Protein 5HTF (pdb70)

Radius of gyration: 28.89 Å; Cα contacts (8 Å, |Δi|>4): 701; chains: 2; bounding box: 53×82×77 Å

Sequence (522 aa):
ACGSSAVIKTDAGSVTQDELYEAMKTTYGNEVVQQLTFKKILEDKYTVTEKEVNAEYKKYEEQYGDSFESTLSSNNLTKTSFKENLEYNLLVQKATEANMDVSESKLKAYYKTWEPDITVRHILVDDEATAKEIQTKLKNGEKFTDLAKEYSTDTATSTNGGLLDPFGPGEMDETFEKAAYALENKDDVSGIVKSTYGYHLIQLVKKTEKGTYAKEKANVKAAYIKSQLTSENMTAALKKELKAANIDIKDSDLKDAFADYTGSSAVIKTDAGSVTQDELYEAMKTTYGNEVVQQLTFKKILEDKYTVTEKEVNAEYKKYEEQYGDSFESTLSSNNLTKTSFKENLEYNLLVQKATEANMDVSESKLKAYYKTWEPDITVRHILVDDEATAKEIQTKLKEKFTDLAKEYSTDTATSTNGGLLDPFGPGEMDETFEKAAYALENKDDVSGIVKSTYGYHLIQLVKKTAKEKANVKAAYIKSQLTSENMTAALKKELKAANIDIKDSDLKDAFADYTSTSSTSS

Secondary structure (DSSP, 8-state):
-TT-SEEEEETTEEEEHHHHHHHHIIIIIHHHHHHHHHHHHHHHH----HHHHHHHHHHHHHHHGGGHHHHHHHTT--HHHHHHHHHHHHHHHHHHHTT----HHHHHHHHHH----BEEEEEEESSHHHHHHHHHHHHHT--HHHHHHHH---TTTGGGTTBPPPB-TTSS-HHHHHHHHT--STT-B---EE-SS-EEEEEEEE------HHHHHHHHHHHHHHHT--HHHHHHHHHHHHHHHT-EE--GGGTTTTGGG-/--SEEEEETTEEEEHHHHHHHHHHHHHHHHHHHHHHHHHHHHHS---HHHHHHHHHHHHHHHGGGHHHHHHHTT--HHHHHHHHHHHHHHHHHHHTT----HHHHHHHHHH----BEEEEEEESSHHHHHHHHHTT---HHHHHHHH---TTTGGGTTB---B-TTTS-HHHHHHHHT--STT-B---EE-SS-EEEEEEEE-----THHHHHHHHHHT--HHHHHHHHHHHHHHTT-EE--GGGTTTTGGGSSSSSS--

InterPro domains:
  IPR000297 Peptidyl-prolyl cis-trans isomerase, PpiC-type [PF00639] (148-224)
  IPR000297 Peptidyl-prolyl cis-trans isomerase, PpiC-type [PS50198] (135-226)
  IPR023059 Foldase protein PrsA [MF_01145] (4-282)
  IPR027304 Trigger factor/SurA domain superfamily [SSF109998] (25-164)
  IPR046357 Peptidyl-prolyl cis-trans isomerase domain superfamily [G3DSA:3.10.50.40] (129-266)
  IPR050245 Bacterial extracellular foldase PrsA [PTHR47245] (1-285)

Foldseek 3Di:
DPQQDFPDQDPVGGQTRVNVVVVCCLPPVLQVVLLVVLCVLLVVPDDDDPVNLVVVLVVQCVVCPPCNVVVQVVVVHDSVRVSVVSSSVVSLLRLLLVVDDLDPVLLVVLLVVWFPWFKKFKAFAAADVVVVVVVVVVVVPDDQLVVLLVGHPPPVQSPVSRTDDTDIPPPDFNQVRVQRVPDDDAQDKGDWTQGPRHIMIMGTHDGDGDDDCVVCRVVSSVVSSVNSPDPVSSLVSSLVSVVVVPDDDDDVSNVCSCVSND/DQPFPDQDPVGGCGPVNVVVVCCLPCVLVVVLLVVLLVLLVVPDPDDLVNLVVVLVVQCVVCPVCSQVVQVVVVHDSVNVSVVSSSVVSLLVLLLVPDDLDPVVLVVLLVVWFFWFWKFKAFAAADVVVVCVVCVPCDDQLVCLLVHHPPPVCSPVSRTDDTDTPPGDFDQVVVQRVVDDDAFDKGDWTQGPRHIMIMTGHDGDVSPRVVSSVVVSVVSPDLQSSLVSSLVSVVVVPDDDPDPSNVCSCQCNPDPGNGHD

B-factor: mean 77.36, std 38.96, range [25.14, 239.55]

Organism: Listeria monocytogenes serovar 1/2a (strain ATCC BAA-679 / EGD-e) (NCBI:txid169963)

Structure (mmCIF, N/CA/C/O backbone):
data_5HTF
#
_entry.id   5HTF
#
_cell.length_a   65.310
_cell.length_b   84.030
_cell.length_c   114.770
_cell.angle_alpha   90.00
_cell.angle_beta   90.00
_cell.angle_gamma   90.00
#
_symmetry.space_group_name_H-M   'P 21 21 21'
#
loop_
_entity.id
_entity.type
_entity.pdbx_description
1 polymer 'Foldase protein PrsA 1'
2 non-polymer (4S)-2-METHYL-2,4-PENTANEDIOL
3 water water
#
loop_
_atom_site.group_PDB
_atom_site.id
_atom_site.type_symbol
_atom_site.label_atom_id
_atom_site.label_alt_id
_atom_site.label_comp_id
_atom_site.label_asym_id
_atom_site.label_entity_id
_atom_site.label_seq_id
_atom_site.pdbx_PDB_ins_code
_atom_site.Cartn_x
_atom_site.Cartn_y
_atom_site.Cartn_z
_atom_site.occupancy
_atom_site.B_iso_or_equiv
_atom_site.auth_seq_id
_atom_site.auth_comp_id
_atom_site.auth_asym_id
_atom_site.auth_atom_id
_atom_site.pdbx_PDB_model_num
ATOM 1 N N . ALA A 1 2 ? 26.959 -29.742 18.815 1.00 124.47 21 ALA A N 1
ATOM 2 C CA . ALA A 1 2 ? 25.616 -29.915 19.357 1.00 124.59 21 ALA A CA 1
ATOM 3 C C . ALA A 1 2 ? 24.602 -29.068 18.596 1.00 124.53 21 ALA A C 1
ATOM 4 O O . ALA A 1 2 ? 23.418 -29.402 18.542 1.00 121.53 21 ALA A O 1
ATOM 10 N N . CYS A 1 3 ? 25.070 -27.972 18.006 1.00 125.63 22 CYS A N 1
ATOM 11 C CA . CYS A 1 3 ? 24.183 -27.031 17.332 1.00 121.03 22 CYS A CA 1
ATOM 12 C C . CYS A 1 3 ? 23.736 -27.562 15.974 1.00 115.59 22 CYS A C 1
ATOM 13 O O . CYS A 1 3 ? 24.557 -27.831 15.096 1.00 117.09 22 CYS A O 1
ATOM 21 N N . GLY A 1 4 ? 22.426 -27.711 15.813 1.00 90.04 23 GLY A N 1
ATOM 22 C CA . GLY A 1 4 ? 21.852 -28.192 14.569 1.00 94.39 23 GLY A CA 1
ATOM 23 C C . GLY A 1 4 ? 22.164 -29.652 14.310 1.00 84.53 23 GLY A C 1
ATOM 24 O O . GLY A 1 4 ? 22.239 -30.086 13.161 1.00 71.36 23 GLY A O 1
ATOM 28 N N . SER A 1 5 ? 22.341 -30.414 15.385 1.00 71.37 24 SER A N 1
ATOM 29 C CA . SER A 1 5 ? 22.611 -31.844 15.277 1.00 69.12 24 SER A CA 1
ATOM 30 C C . SER A 1 5 ? 21.346 -32.644 14.964 1.00 65.36 24 SER A C 1
ATOM 31 O O . SER A 1 5 ? 21.424 -33.804 14.557 1.00 69.46 24 SER A O 1
ATOM 39 N N . SER A 1 6 ? 20.187 -32.024 15.165 1.00 66.33 25 SER A N 1
ATOM 40 C CA . SER A 1 6 ? 18.907 -32.660 14.869 1.00 64.55 25 SER A CA 1
ATOM 41 C C . SER A 1 6 ? 18.821 -33.129 13.422 1.00 60.73 25 SER A C 1
ATOM 42 O O . SER A 1 6 ? 19.317 -32.462 12.517 1.00 57.13 25 SER A O 1
ATOM 50 N N . ALA A 1 7 ? 18.176 -34.273 13.210 1.00 59.59 26 ALA A N 1
ATOM 51 C CA . ALA A 1 7 ? 18.004 -34.822 11.869 1.00 52.71 26 ALA A CA 1
ATOM 52 C C . ALA A 1 7 ? 16.781 -34.196 11.208 1.00 50.85 26 ALA A C 1
ATOM 53 O O . ALA A 1 7 ? 15.699 -34.179 11.793 1.00 52.56 26 ALA A O 1
ATOM 60 N N . VAL A 1 8 ? 16.957 -33.668 9.999 1.00 49.14 27 VAL A N 1
ATOM 61 C CA . VAL A 1 8 ? 15.822 -33.236 9.189 1.00 45.19 27 VAL A CA 1
ATOM 62 C C . VAL A 1 8 ? 15.298 -34.400 8.343 1.00 44.31 27 VAL A C 1
ATOM 63 O O . VAL A 1 8 ? 14.111 -34.450 8.023 1.00 45.08 27 VAL A O 1
ATOM 76 N N . ILE A 1 9 ? 16.187 -35.327 7.988 1.00 48.09 28 ILE A N 1
ATOM 77 C CA . ILE A 1 9 ? 15.793 -36.559 7.303 1.00 46.68 28 ILE A CA 1
ATOM 78 C C . ILE A 1 9 ? 16.546 -37.765 7.865 1.00 42.05 28 ILE A C 1
ATOM 79 O O . ILE A 1 9 ? 17.757 -37.702 8.080 1.00 60.05 28 ILE A O 1
ATOM 95 N N . LYS A 1 10 ? 15.816 -38.855 8.096 1.00 43.12 29 LYS A N 1
ATOM 96 C CA . LYS A 1 10 ? 16.399 -40.124 8.533 1.00 51.09 29 LYS A CA 1
ATOM 97 C C . LYS A 1 10 ? 16.345 -41.164 7.416 1.00 55.35 29 LYS A C 1
ATOM 98 O O . LYS A 1 10 ? 15.343 -41.266 6.710 1.00 49.09 29 LYS A O 1
ATOM 117 N N . THR A 1 11 ? 17.421 -41.934 7.265 1.00 62.52 30 THR A N 1
ATOM 118 C CA . THR A 1 11 ? 17.477 -43.016 6.281 1.00 53.11 30 THR A CA 1
ATOM 119 C C . THR A 1 11 ? 18.199 -44.224 6.867 1.00 64.89 30 THR A C 1
ATOM 120 O O . THR A 1 11 ? 18.877 -44.110 7.887 1.00 63.98 30 THR A O 1
ATOM 131 N N . ASP A 1 12 ? 18.059 -45.379 6.223 1.00 62.99 31 ASP A N 1
ATOM 132 C CA . ASP A 1 12 ? 18.813 -46.561 6.629 1.00 60.22 31 ASP A CA 1
ATOM 133 C C . ASP A 1 12 ? 20.315 -46.302 6.519 1.00 57.18 31 ASP A C 1
ATOM 134 O O . ASP A 1 12 ? 21.116 -46.960 7.182 1.00 76.27 31 ASP A O 1
ATOM 143 N N . ALA A 1 13 ? 20.687 -45.327 5.694 1.00 49.55 32 ALA A N 1
ATOM 144 C CA . ALA A 1 13 ? 22.091 -45.002 5.470 1.00 52.90 32 ALA A CA 1
ATOM 145 C C . ALA A 1 13 ? 22.601 -43.894 6.393 1.00 65.78 32 ALA A C 1
ATOM 146 O O . ALA A 1 13 ? 23.745 -43.456 6.262 1.00 62.32 32 ALA A O 1
ATOM 153 N N . GLY A 1 14 ? 21.759 -43.451 7.324 1.00 58.20 33 GLY A N 1
ATOM 154 C CA . GLY A 1 14 ? 22.100 -42.357 8.222 1.00 56.15 33 GLY A CA 1
ATOM 155 C C . GLY A 1 14 ? 21.240 -41.122 8.027 1.00 57.74 33 GLY A C 1
ATOM 156 O O . GLY A 1 14 ? 20.431 -41.056 7.099 1.00 50.00 33 GLY A O 1
ATOM 160 N N . SER A 1 15 ? 21.416 -40.147 8.918 1.00 50.41 34 SER A N 1
ATOM 161 C CA . SER A 1 15 ? 20.586 -38.944 8.944 1.00 63.17 34 SER A CA 1
ATOM 162 C C . SER A 1 15 ? 21.286 -37.754 8.298 1.00 50.37 34 SER A C 1
ATOM 163 O O . SER A 1 15 ? 22.512 -37.650 8.367 1.00 57.09 34 SER A O 1
ATOM 171 N N . VAL A 1 16 ? 20.523 -36.874 7.654 1.00 43.50 35 VAL A N 1
ATOM 172 C CA . VAL A 1 16 ? 21.027 -35.559 7.261 1.00 43.79 35 VAL A CA 1
ATOM 173 C C . VAL A 1 16 ? 20.519 -34.567 8.304 1.00 47.78 35 VAL A C 1
ATOM 174 O O . VAL A 1 16 ? 19.331 -34.549 8.625 1.00 51.65 35 VAL A O 1
ATOM 187 N N . THR A 1 17 ? 21.431 -33.784 8.873 1.00 52.49 36 THR A N 1
ATOM 188 C CA . THR A 1 17 ? 21.090 -32.878 9.968 1.00 54.09 36 THR A CA 1
ATOM 189 C C . THR A 1 17 ? 20.763 -31.467 9.488 1.00 44.04 36 THR A C 1
ATOM 190 O O . THR A 1 17 ? 20.968 -31.133 8.319 1.00 42.05 36 THR A O 1
ATOM 201 N N . GLN A 1 18 ? 20.242 -30.650 10.400 1.00 48.04 37 GLN A N 1
ATOM 202 C CA . GLN A 1 18 ? 19.972 -29.245 10.119 1.00 57.13 37 GLN A CA 1
ATOM 203 C C . GLN A 1 18 ? 21.243 -28.524 9.689 1.00 47.96 37 GLN A C 1
ATOM 204 O O . GLN A 1 18 ? 21.244 -27.770 8.715 1.00 45.64 37 GLN A O 1
ATOM 218 N N . ASP A 1 19 ? 22.318 -28.761 10.432 1.00 45.67 38 ASP A N 1
ATOM 219 C CA . ASP A 1 19 ? 23.616 -28.160 10.147 1.00 60.18 38 ASP A CA 1
ATOM 220 C C . ASP A 1 19 ? 24.084 -28.489 8.733 1.00 46.10 38 ASP A C 1
ATOM 221 O O . ASP A 1 19 ? 24.506 -27.605 7.990 1.00 53.58 38 ASP A O 1
ATOM 230 N N . GLU A 1 20 ? 24.001 -29.763 8.367 1.00 41.61 39 GLU A N 1
ATOM 231 C CA . GLU A 1 20 ? 24.423 -30.210 7.043 1.00 37.04 39 GLU A CA 1
ATOM 232 C C . GLU A 1 20 ? 23.583 -29.559 5.946 1.00 35.53 39 GLU A C 1
ATOM 233 O O . GLU A 1 20 ? 24.094 -29.239 4.871 1.00 39.69 39 GLU A O 1
ATOM 245 N N . LEU A 1 21 ? 22.299 -29.351 6.217 1.00 43.66 40 LEU A N 1
ATOM 246 C CA . LEU A 1 21 ? 21.433 -28.702 5.243 1.00 37.90 40 LEU A CA 1
ATOM 247 C C . LEU A 1 21 ? 21.791 -27.222 5.159 1.00 37.06 40 LEU A C 1
ATOM 248 O O . LEU A 1 21 ? 21.893 -26.659 4.068 1.00 37.72 40 LEU A O 1
ATOM 264 N N . TYR A 1 22 ? 21.983 -26.600 6.318 1.00 42.69 41 TYR A N 1
ATOM 265 C CA . TYR A 1 22 ? 22.435 -25.212 6.394 1.00 50.22 41 TYR A CA 1
ATOM 266 C C . TYR A 1 22 ? 23.707 -24.982 5.587 1.00 37.26 41 TYR A C 1
ATOM 267 O O . TYR A 1 22 ? 23.769 -24.080 4.751 1.00 38.78 41 TYR A O 1
ATOM 285 N N . GLU A 1 23 ? 24.718 -25.804 5.845 1.00 39.36 42 GLU A N 1
ATOM 286 C CA . GLU A 1 23 ? 26.028 -25.623 5.231 1.00 44.11 42 GLU A CA 1
ATOM 287 C C . GLU A 1 23 ? 25.978 -25.886 3.728 1.00 53.17 42 GLU A C 1
ATOM 288 O O . GLU A 1 23 ? 26.665 -25.223 2.952 1.00 43.77 42 GLU A O 1
ATOM 300 N N . ALA A 1 24 ? 25.174 -26.863 3.322 1.00 42.12 43 ALA A N 1
ATOM 301 C CA . ALA A 1 24 ? 25.027 -27.190 1.909 1.00 36.90 43 ALA A CA 1
ATOM 302 C C . ALA A 1 24 ? 24.328 -26.065 1.145 1.00 41.52 43 ALA A C 1
ATOM 303 O O . ALA A 1 24 ? 24.759 -25.685 0.057 1.00 34.84 43 ALA A O 1
ATOM 310 N N . MET A 1 25 ? 23.251 -25.533 1.719 1.00 40.75 44 MET A N 1
ATOM 311 C CA . MET A 1 25 ? 22.547 -24.404 1.114 1.00 36.93 44 MET A CA 1
ATOM 312 C C . MET A 1 25 ? 23.439 -23.168 1.045 1.00 34.11 44 MET A C 1
ATOM 313 O O . MET A 1 25 ? 23.473 -22.477 0.028 1.00 40.75 44 MET A O 1
ATOM 327 N N . LYS A 1 26 ? 24.153 -22.892 2.130 1.00 35.98 45 LYS A N 1
ATOM 328 C CA . LYS A 1 26 ? 25.014 -21.716 2.212 1.00 46.65 45 LYS A CA 1
ATOM 329 C C . LYS A 1 26 ? 26.088 -21.704 1.124 1.00 34.47 45 LYS A C 1
ATOM 330 O O . LYS A 1 26 ? 26.390 -20.656 0.554 1.00 36.14 45 LYS A O 1
ATOM 349 N N . THR A 1 27 ? 26.665 -22.868 0.846 1.00 36.08 46 THR A N 1
ATOM 350 C CA . THR A 1 27 ? 27.740 -22.979 -0.136 1.00 33.43 46 THR A CA 1
ATOM 351 C C . THR A 1 27 ? 27.293 -22.503 -1.513 1.00 41.09 46 THR A C 1
ATOM 352 O O . THR A 1 27 ? 28.053 -21.851 -2.230 1.00 49.56 46 THR A O 1
ATOM 363 N N . THR A 1 28 ? 26.058 -22.831 -1.873 1.00 40.73 47 THR A N 1
ATOM 364 C CA . THR A 1 28 ? 25.551 -22.544 -3.208 1.00 51.96 47 THR A CA 1
ATOM 365 C C . THR A 1 28 ? 24.739 -21.250 -3.240 1.00 40.09 47 THR A C 1
ATOM 366 O O . THR A 1 28 ? 24.863 -20.459 -4.176 1.00 36.91 47 THR A O 1
ATOM 377 N N . TYR A 1 29 ? 23.914 -21.041 -2.216 1.00 39.33 48 TYR A N 1
ATOM 378 C CA . TYR A 1 29 ? 22.939 -19.949 -2.210 1.00 37.83 48 TYR A CA 1
ATOM 379 C C . TYR A 1 29 ? 23.165 -18.911 -1.110 1.00 39.56 48 TYR A C 1
ATOM 380 O O . TYR A 1 29 ? 22.427 -17.932 -1.021 1.00 40.02 48 TYR A O 1
ATOM 398 N N . GLY A 1 30 ? 24.173 -19.124 -0.271 1.00 36.87 49 GLY A N 1
ATOM 399 C CA . GLY A 1 30 ? 24.382 -18.275 0.888 1.00 42.34 49 GLY A CA 1
ATOM 400 C C . GLY A 1 30 ? 24.684 -16.820 0.565 1.00 37.94 49 GLY A C 1
ATOM 401 O O . GLY A 1 30 ? 24.086 -15.916 1.148 1.00 33.51 49 GLY A O 1
ATOM 405 N N . ASN A 1 31 ? 25.611 -16.589 -0.360 1.00 38.74 50 ASN A N 1
ATOM 406 C CA . ASN A 1 31 ? 25.976 -15.233 -0.764 1.00 41.47 50 ASN A CA 1
ATOM 407 C C . ASN A 1 31 ? 24.812 -14.393 -1.286 1.00 41.86 50 ASN A C 1
ATOM 408 O O . ASN A 1 31 ? 24.626 -13.248 -0.868 1.00 36.07 50 ASN A O 1
ATOM 419 N N . GLU A 1 32 ? 24.028 -14.959 -2.195 1.00 33.55 51 GLU A N 1
ATOM 420 C CA . GLU A 1 32 ? 22.951 -14.204 -2.822 1.00 41.59 51 GLU A CA 1
ATOM 421 C C . GLU A 1 32 ? 21.829 -13.918 -1.825 1.00 37.87 51 GLU A C 1
ATOM 422 O O . GLU A 1 32 ? 21.269 -12.821 -1.809 1.00 35.25 51 GLU A O 1
ATOM 434 N N . VAL A 1 33 ? 21.498 -14.901 -0.993 1.00 31.10 52 VAL A N 1
ATOM 435 C CA . VAL A 1 33 ? 20.409 -14.729 -0.037 1.00 34.52 52 VAL A CA 1
ATOM 436 C C . VAL A 1 33 ? 20.802 -13.749 1.072 1.00 33.26 52 VAL A C 1
ATOM 437 O O . VAL A 1 33 ? 20.013 -12.878 1.440 1.00 34.65 52 VAL A O 1
ATOM 450 N N . VAL A 1 34 ? 22.015 -13.874 1.600 1.00 31.27 53 VAL A N 1
ATOM 451 C CA . VAL A 1 34 ? 22.438 -12.996 2.689 1.00 28.83 53 VAL A CA 1
ATOM 452 C C . VAL A 1 34 ? 22.601 -11.558 2.206 1.00 32.57 53 VAL A C 1
ATOM 453 O O . VAL A 1 34 ? 22.400 -10.617 2.972 1.00 37.38 53 VAL A O 1
ATOM 466 N N . GLN A 1 35 ? 22.968 -11.391 0.938 1.00 33.44 54 GLN A N 1
ATOM 467 C CA . GLN A 1 35 ? 23.082 -10.058 0.357 1.00 31.32 54 GLN A CA 1
ATOM 468 C C . GLN A 1 35 ? 21.730 -9.360 0.405 1.00 33.43 54 GLN A C 1
ATOM 469 O O . GLN A 1 35 ? 21.631 -8.203 0.813 1.00 34.98 54 GLN A O 1
ATOM 483 N N . GLN A 1 36 ? 20.690 -10.066 -0.026 1.00 29.01 55 GLN A N 1
ATOM 484 C CA . GLN A 1 36 ? 19.347 -9.499 -0.051 1.00 26.57 55 GLN A CA 1
ATOM 485 C C . GLN A 1 36 ? 18.815 -9.222 1.353 1.00 28.03 55 GLN A C 1
ATOM 486 O O . GLN A 1 36 ? 18.232 -8.165 1.599 1.00 30.89 55 GLN A O 1
ATOM 500 N N . LEU A 1 37 ? 19.019 -10.163 2.272 1.00 30.98 56 LEU A N 1
ATOM 501 C CA . LEU A 1 37 ? 18.621 -9.964 3.665 1.00 34.82 56 LEU A CA 1
ATOM 502 C C . LEU A 1 37 ? 19.311 -8.741 4.261 1.00 37.07 56 LEU A C 1
ATOM 503 O O . LEU A 1 37 ? 18.712 -7.983 5.022 1.00 31.47 56 LEU A O 1
ATOM 519 N N . THR A 1 38 ? 20.582 -8.563 3.924 1.00 31.92 57 THR A N 1
ATOM 520 C CA . THR A 1 38 ? 21.357 -7.465 4.480 1.00 32.07 57 THR A CA 1
ATOM 521 C C . THR A 1 38 ? 20.881 -6.120 3.935 1.00 26.33 57 THR A C 1
ATOM 522 O O . THR A 1 38 ? 20.619 -5.199 4.705 1.00 30.72 57 THR A O 1
ATOM 533 N N . PHE A 1 39 ? 20.756 -6.012 2.615 1.00 29.61 58 PHE A N 1
ATOM 534 C CA . PHE A 1 39 ? 20.266 -4.780 2.002 1.00 29.37 58 PHE A CA 1
ATOM 535 C C . PHE A 1 39 ? 18.852 -4.442 2.471 1.00 35.82 58 PHE A C 1
ATOM 536 O O . PHE A 1 39 ? 18.536 -3.277 2.723 1.00 30.94 58 PHE A O 1
ATOM 553 N N . LYS A 1 40 ? 18.001 -5.456 2.587 1.00 30.76 59 LYS A N 1
ATOM 554 C CA . LYS A 1 40 ? 16.624 -5.242 3.028 1.00 32.46 59 LYS A CA 1
ATOM 555 C C . LYS A 1 40 ? 16.611 -4.593 4.404 1.00 34.68 59 LYS A C 1
ATOM 556 O O . LYS A 1 40 ? 15.842 -3.670 4.663 1.00 37.51 59 LYS A O 1
ATOM 575 N N . LYS A 1 41 ? 17.466 -5.092 5.288 1.00 31.33 60 LYS A N 1
ATOM 576 C CA . LYS A 1 41 ? 17.544 -4.572 6.645 1.00 45.11 60 LYS A CA 1
ATOM 577 C C . LYS A 1 41 ? 18.085 -3.137 6.655 1.00 50.10 60 LYS A C 1
ATOM 578 O O . LYS A 1 41 ? 17.587 -2.294 7.401 1.00 37.85 60 LYS A O 1
ATOM 597 N N . ILE A 1 42 ? 19.108 -2.861 5.850 1.00 34.74 61 ILE A N 1
ATOM 598 C CA . ILE A 1 42 ? 19.677 -1.513 5.793 1.00 40.85 61 ILE A CA 1
ATOM 599 C C . ILE A 1 42 ? 18.706 -0.511 5.169 1.00 38.13 61 ILE A C 1
ATOM 600 O O . ILE A 1 42 ? 18.577 0.617 5.640 1.00 42.55 61 ILE A O 1
ATOM 616 N N . LEU A 1 43 ? 18.023 -0.932 4.110 1.00 30.69 62 LEU A N 1
ATOM 617 C CA . LEU A 1 43 ? 17.114 -0.055 3.377 1.00 32.78 62 LEU A CA 1
ATOM 618 C C . LEU A 1 43 ? 15.811 0.171 4.140 1.00 40.23 62 LEU A C 1
ATOM 619 O O . LEU A 1 43 ? 15.249 1.265 4.099 1.00 38.10 62 LEU A O 1
ATOM 635 N N . GLU A 1 44 ? 15.329 -0.865 4.822 1.00 41.26 63 GLU A N 1
ATOM 636 C CA . GLU A 1 44 ? 14.102 -0.759 5.608 1.00 48.95 63 GLU A CA 1
ATOM 637 C C . GLU A 1 44 ? 14.226 0.323 6.660 1.00 49.73 63 GLU A C 1
ATOM 638 O O . GLU A 1 44 ? 13.247 0.971 7.027 1.00 42.48 63 GLU A O 1
ATOM 650 N N . ASP A 1 45 ? 15.451 0.506 7.134 1.00 50.72 64 ASP A N 1
ATOM 651 C CA . ASP A 1 45 ? 15.759 1.486 8.160 1.00 57.29 64 ASP A CA 1
ATOM 652 C C . ASP A 1 45 ? 15.615 2.917 7.654 1.00 57.71 64 ASP A C 1
ATOM 653 O O . ASP A 1 45 ? 15.190 3.805 8.390 1.00 57.93 64 ASP A O 1
ATOM 662 N N . LYS A 1 46 ? 15.972 3.124 6.390 1.00 46.20 65 LYS A N 1
ATOM 663 C CA . LYS A 1 46 ? 16.071 4.461 5.820 1.00 42.66 65 LYS A CA 1
ATOM 664 C C . LYS A 1 46 ? 14.894 4.879 4.941 1.00 39.08 65 LYS A C 1
ATOM 665 O O . LYS A 1 46 ? 14.580 6.067 4.851 1.00 43.47 65 LYS A O 1
ATOM 684 N N . TYR A 1 47 ? 14.240 3.910 4.304 1.00 37.93 66 TYR A N 1
ATOM 685 C CA . TYR A 1 47 ? 13.241 4.212 3.280 1.00 33.71 66 TYR A CA 1
ATOM 686 C C . TYR A 1 47 ? 11.898 3.547 3.551 1.00 40.29 66 TYR A C 1
ATOM 687 O O . TYR A 1 47 ? 11.835 2.390 3.964 1.00 54.59 66 TYR A O 1
ATOM 705 N N . THR A 1 48 ? 10.827 4.299 3.311 1.00 44.73 67 THR A N 1
ATOM 706 C CA . THR A 1 48 ? 9.470 3.819 3.539 1.00 59.37 67 THR A CA 1
ATOM 707 C C . THR A 1 48 ? 8.889 3.181 2.283 1.00 42.72 67 THR A C 1
ATOM 708 O O . THR A 1 48 ? 8.906 3.777 1.205 1.00 49.39 67 THR A O 1
ATOM 719 N N . VAL A 1 49 ? 8.397 1.957 2.437 1.00 47.24 68 VAL A N 1
ATOM 720 C CA . VAL A 1 49 ? 7.614 1.280 1.409 1.00 39.37 68 VAL A CA 1
ATOM 721 C C . VAL A 1 49 ? 6.266 0.895 1.999 1.00 41.06 68 VAL A C 1
ATOM 722 O O . VAL A 1 49 ? 6.209 0.260 3.049 1.00 60.85 68 VAL A O 1
ATOM 735 N N . THR A 1 50 ? 5.184 1.286 1.337 1.00 42.58 69 THR A N 1
ATOM 736 C CA . THR A 1 50 ? 3.853 0.961 1.824 1.00 46.62 69 THR A CA 1
ATOM 737 C C . THR A 1 50 ? 3.367 -0.341 1.192 1.00 50.63 69 THR A C 1
ATOM 738 O O . THR A 1 50 ? 3.767 -0.693 0.085 1.00 45.51 69 THR A O 1
ATOM 749 N N . GLU A 1 51 ? 2.509 -1.056 1.908 1.00 50.64 70 GLU A N 1
ATOM 750 C CA . GLU A 1 51 ? 1.867 -2.260 1.385 1.00 47.43 70 GLU A CA 1
ATOM 751 C C . GLU A 1 51 ? 1.028 -1.942 0.158 1.00 49.55 70 GLU A C 1
ATOM 752 O O . GLU A 1 51 ? 0.818 -2.791 -0.709 1.00 42.82 70 GLU A O 1
ATOM 764 N N . LYS A 1 52 ? 0.532 -0.713 0.118 1.00 44.54 71 LYS A N 1
ATOM 765 C CA . LYS A 1 52 ? -0.232 -0.205 -1.009 1.00 48.63 71 LYS A CA 1
ATOM 766 C C . LYS A 1 52 ? 0.623 -0.230 -2.276 1.00 44.53 71 LYS A C 1
ATOM 767 O O . LYS A 1 52 ? 0.160 -0.624 -3.348 1.00 43.89 71 LYS A O 1
ATOM 786 N N . GLU A 1 53 ? 1.874 0.201 -2.142 1.00 44.52 72 GLU A N 1
ATOM 787 C CA . GLU A 1 53 ? 2.825 0.195 -3.251 1.00 54.66 72 GLU A CA 1
ATOM 788 C C . GLU A 1 53 ? 3.145 -1.217 -3.736 1.00 44.57 72 GLU A C 1
ATOM 789 O O . GLU A 1 53 ? 3.184 -1.476 -4.937 1.00 44.21 72 GLU A O 1
ATOM 801 N N . VAL A 1 54 ? 3.367 -2.126 -2.790 1.00 41.70 73 VAL A N 1
ATOM 802 C CA . VAL A 1 54 ? 3.743 -3.497 -3.117 1.00 42.51 73 VAL A CA 1
ATOM 803 C C . VAL A 1 54 ? 2.602 -4.230 -3.813 1.00 43.16 73 VAL A C 1
ATOM 804 O O . VAL A 1 54 ? 2.823 -4.993 -4.755 1.00 42.44 73 VAL A O 1
ATOM 817 N N . ASN A 1 55 ? 1.384 -3.986 -3.347 1.00 43.46 74 ASN A N 1
ATOM 818 C CA . ASN A 1 55 ? 0.204 -4.609 -3.926 1.00 51.74 74 ASN A CA 1
ATOM 819 C C . ASN A 1 55 ? -0.039 -4.104 -5.346 1.00 43.40 74 ASN A C 1
ATOM 820 O O . ASN A 1 55 ? -0.380 -4.882 -6.237 1.00 49.29 74 ASN A O 1
ATOM 831 N N . ALA A 1 56 ? 0.125 -2.799 -5.546 1.00 47.60 75 ALA A N 1
ATOM 832 C CA . ALA A 1 56 ? -0.033 -2.198 -6.867 1.00 54.90 75 ALA A CA 1
ATOM 833 C C . ALA A 1 56 ? 0.981 -2.788 -7.846 1.00 46.63 75 ALA A C 1
ATOM 834 O O . ALA A 1 56 ? 0.654 -3.073 -8.997 1.00 48.91 75 ALA A O 1
ATOM 841 N N . GLU A 1 57 ? 2.208 -2.984 -7.374 1.00 49.19 76 GLU A N 1
ATOM 842 C CA . GLU A 1 57 ? 3.253 -3.598 -8.185 1.00 56.82 76 GLU A CA 1
ATOM 843 C C . GLU A 1 57 ? 2.906 -5.049 -8.503 1.00 46.40 76 GLU A C 1
ATOM 844 O O . GLU A 1 57 ? 3.073 -5.500 -9.633 1.00 47.44 76 GLU A O 1
ATOM 856 N N . TYR A 1 58 ? 2.450 -5.783 -7.494 1.00 48.12 77 TYR A N 1
ATOM 857 C CA . TYR A 1 58 ? 2.066 -7.177 -7.680 1.00 48.81 77 TYR A CA 1
ATOM 858 C C . TYR A 1 58 ? 0.979 -7.310 -8.753 1.00 52.83 77 TYR A C 1
ATOM 859 O O . TYR A 1 58 ? 1.059 -8.181 -9.617 1.00 47.32 77 TYR A O 1
ATOM 877 N N . LYS A 1 59 ? -0.025 -6.436 -8.700 1.00 45.95 78 LYS A N 1
ATOM 878 C CA . LYS A 1 59 ? -1.138 -6.476 -9.651 1.00 60.58 78 LYS A CA 1
ATOM 879 C C . LYS A 1 59 ? -0.666 -6.132 -11.061 1.00 63.69 78 LYS A C 1
ATOM 880 O O . LYS A 1 59 ? -1.078 -6.766 -12.033 1.00 61.74 78 LYS A O 1
ATOM 899 N N . LYS A 1 60 ? 0.169 -5.101 -11.159 1.00 63.13 79 LYS A N 1
ATOM 900 C CA . LYS A 1 60 ? 0.828 -4.732 -12.412 1.00 71.70 79 LYS A CA 1
ATOM 901 C C . LYS A 1 60 ? 1.390 -5.950 -13.147 1.00 72.32 79 LYS A C 1
ATOM 902 O O . LYS A 1 60 ? 0.993 -6.242 -14.275 1.00 77.54 79 LYS A O 1
ATOM 921 N N . TYR A 1 61 ? 2.320 -6.648 -12.503 1.00 62.59 80 TYR A N 1
ATOM 922 C CA . TYR A 1 61 ? 2.935 -7.839 -13.081 1.00 75.03 80 TYR A CA 1
ATOM 923 C C . TYR A 1 61 ? 1.933 -8.955 -13.367 1.00 56.59 80 TYR A C 1
ATOM 924 O O . TYR A 1 61 ? 2.030 -9.634 -14.390 1.00 63.17 80 TYR A O 1
ATOM 942 N N . GLU A 1 62 ? 0.980 -9.150 -12.461 1.00 77.38 81 GLU A N 1
ATOM 943 C CA . GLU A 1 62 ? 0.059 -10.279 -12.556 1.00 81.14 81 GLU A CA 1
ATOM 944 C C . GLU A 1 62 ? -0.825 -10.194 -13.795 1.00 87.77 81 GLU A C 1
ATOM 945 O O . GLU A 1 62 ? -1.053 -11.191 -14.481 1.00 84.44 81 GLU A O 1
ATOM 957 N N . GLU A 1 63 ? -1.310 -8.992 -14.076 1.00 103.00 82 GLU A N 1
ATOM 958 C CA . GLU A 1 63 ? -2.135 -8.734 -15.249 1.00 109.46 82 GLU A CA 1
ATOM 959 C C . GLU A 1 63 ? -1.253 -8.764 -16.494 1.00 104.57 82 GLU A C 1
ATOM 960 O O . GLU A 1 63 ? -1.600 -9.373 -17.506 1.00 107.54 82 GLU A O 1
ATOM 972 N N . GLN A 1 64 ? -0.117 -8.078 -16.397 1.00 80.54 83 GLN A N 1
ATOM 973 C CA . GLN A 1 64 ? 0.875 -7.999 -17.468 1.00 85.61 83 GLN A CA 1
ATOM 974 C C . GLN A 1 64 ? 1.219 -9.366 -18.058 1.00 92.10 83 GLN A C 1
ATOM 975 O O . GLN A 1 64 ? 1.188 -9.547 -19.276 1.00 93.95 83 GLN A O 1
ATOM 989 N N . TYR A 1 65 ? 1.551 -10.321 -17.197 1.00 76.27 84 TYR A N 1
ATOM 990 C CA . TYR A 1 65 ? 1.883 -11.671 -17.644 1.00 79.89 84 TYR A CA 1
ATOM 991 C C . TYR A 1 65 ? 0.615 -12.455 -17.959 1.00 79.11 84 TYR A C 1
ATOM 992 O O . TYR A 1 65 ? 0.644 -13.420 -18.723 1.00 81.00 84 TYR A O 1
ATOM 1010 N N . GLY A 1 66 ? -0.494 -12.025 -17.366 1.00 92.58 85 GLY A N 1
ATOM 1011 C CA . GLY A 1 66 ? -1.784 -12.664 -17.556 1.00 97.08 85 GLY A CA 1
ATOM 1012 C C . GLY A 1 66 ? -1.766 -14.162 -17.307 1.00 93.51 85 GLY A C 1
ATOM 1013 O O . GLY A 1 66 ? -1.418 -14.613 -16.216 1.00 83.33 85 GLY A O 1
ATOM 1017 N N . ASP A 1 67 ? -2.161 -14.931 -18.315 1.00 89.38 86 ASP A N 1
ATOM 1018 C CA . ASP A 1 67 ? -2.247 -16.383 -18.192 1.00 87.26 86 ASP A CA 1
ATOM 1019 C C . ASP A 1 67 ? -0.900 -17.040 -17.889 1.00 87.24 86 ASP A C 1
ATOM 1020 O O . ASP A 1 67 ? -0.846 -18.072 -17.222 1.00 91.77 86 ASP A O 1
ATOM 1029 N N . SER A 1 68 ? 0.183 -16.443 -18.376 1.00 81.50 87 SER A N 1
ATOM 1030 C CA . SER A 1 68 ? 1.513 -17.037 -18.244 1.00 80.58 87 SER A CA 1
ATOM 1031 C C . SER A 1 68 ? 2.184 -16.711 -16.907 1.00 81.59 87 SER A C 1
ATOM 1032 O O . SER A 1 68 ? 3.330 -17.099 -16.676 1.00 76.17 87 SER A O 1
ATOM 1040 N N . PHE A 1 69 ? 1.473 -15.993 -16.041 1.00 75.65 88 PHE A N 1
ATOM 1041 C CA . PHE A 1 69 ? 2.011 -15.550 -14.753 1.00 72.61 88 PHE A CA 1
ATOM 1042 C C . PHE A 1 69 ? 2.622 -16.693 -13.935 1.00 71.89 88 PHE A C 1
ATOM 1043 O O . PHE A 1 69 ? 3.831 -16.731 -13.708 1.00 69.52 88 PHE A O 1
ATOM 1060 N N . GLU A 1 70 ? 1.767 -17.608 -13.491 1.00 75.26 89 GLU A N 1
ATOM 1061 C CA . GLU A 1 70 ? 2.170 -18.769 -12.697 1.00 86.20 89 GLU A CA 1
ATOM 1062 C C . GLU A 1 70 ? 3.287 -19.601 -13.326 1.00 86.54 89 GLU A C 1
ATOM 1063 O O . GLU A 1 70 ? 4.156 -20.116 -12.620 1.00 75.58 89 GLU A O 1
ATOM 1075 N N . SER A 1 71 ? 3.265 -19.727 -14.648 1.00 72.81 90 SER A N 1
ATOM 1076 C CA . SER A 1 71 ? 4.258 -20.533 -15.346 1.00 76.86 90 SER A CA 1
ATOM 1077 C C . SER A 1 71 ? 5.644 -19.905 -15.242 1.00 82.15 90 SER A C 1
ATOM 1078 O O . SER A 1 71 ? 6.643 -20.608 -15.098 1.00 81.80 90 SER A O 1
ATOM 1086 N N . THR A 1 72 ? 5.698 -18.580 -15.323 1.00 76.89 91 THR A N 1
ATOM 1087 C CA . THR A 1 72 ? 6.968 -17.867 -15.279 1.00 85.74 91 THR A CA 1
ATOM 1088 C C . THR A 1 72 ? 7.524 -17.797 -13.857 1.00 80.18 91 THR A C 1
ATOM 1089 O O . THR A 1 72 ? 8.740 -17.744 -13.667 1.00 80.49 91 THR A O 1
ATOM 1100 N N . LEU A 1 73 ? 6.643 -17.807 -12.860 1.00 65.90 92 LEU A N 1
ATOM 1101 C CA . LEU A 1 73 ? 7.088 -17.836 -11.469 1.00 73.23 92 LEU A CA 1
ATOM 1102 C C . LEU A 1 73 ? 7.818 -19.142 -11.179 1.00 69.05 92 LEU A C 1
ATOM 1103 O O . LEU A 1 73 ? 8.918 -19.145 -10.625 1.00 52.49 92 LEU A O 1
ATOM 1119 N N . SER A 1 74 ? 7.190 -20.251 -11.556 1.00 74.46 93 SER A N 1
ATOM 1120 C CA . SER A 1 74 ? 7.754 -21.576 -11.327 1.00 72.74 93 SER A CA 1
ATOM 1121 C C . SER A 1 74 ? 9.086 -21.747 -12.048 1.00 71.17 93 SER A C 1
ATOM 1122 O O . SER A 1 74 ? 10.004 -22.382 -11.530 1.00 71.45 93 SER A O 1
ATOM 1130 N N . SER A 1 75 ? 9.181 -21.180 -13.247 1.00 95.22 94 SER A N 1
ATOM 1131 C CA . SER A 1 75 ? 10.394 -21.282 -14.050 1.00 104.36 94 SER A CA 1
ATOM 1132 C C . SER A 1 75 ? 11.545 -20.488 -13.437 1.00 98.01 94 SER A C 1
ATOM 1133 O O . SER A 1 75 ? 12.713 -20.774 -13.699 1.00 101.63 94 SER A O 1
ATOM 1141 N N . ASN A 1 76 ? 11.206 -19.499 -12.613 1.00 75.75 95 ASN A N 1
ATOM 1142 C CA . ASN A 1 76 ? 12.205 -18.701 -11.909 1.00 70.91 95 ASN A CA 1
ATOM 1143 C C . ASN A 1 76 ? 12.316 -19.118 -10.446 1.00 70.71 95 ASN A C 1
ATOM 1144 O O . ASN A 1 76 ? 12.891 -18.401 -9.626 1.00 62.40 95 ASN A O 1
ATOM 1155 N N . ASN A 1 77 ? 11.773 -20.293 -10.135 1.00 69.50 96 ASN A N 1
ATOM 1156 C CA . ASN A 1 77 ? 11.797 -20.834 -8.780 1.00 72.30 96 ASN A CA 1
ATOM 1157 C C . ASN A 1 77 ? 11.184 -19.857 -7.776 1.00 66.72 96 ASN A C 1
ATOM 1158 O O . ASN A 1 77 ? 11.797 -19.525 -6.760 1.00 55.17 96 ASN A O 1
ATOM 1169 N N . LEU A 1 78 ? 9.963 -19.413 -8.072 1.00 56.67 97 LEU A N 1
ATOM 1170 C CA . LEU A 1 78 ? 9.231 -18.485 -7.213 1.00 63.16 97 LEU A CA 1
ATOM 1171 C C . LEU A 1 78 ? 7.817 -18.965 -6.920 1.00 55.21 97 LEU A C 1
ATOM 1172 O O . LEU A 1 78 ? 7.173 -19.587 -7.765 1.00 48.76 97 LEU A O 1
ATOM 1188 N N . THR A 1 79 ? 7.343 -18.651 -5.719 1.00 51.41 98 THR A N 1
ATOM 1189 C CA . THR A 1 79 ? 5.921 -18.695 -5.412 1.00 47.08 98 THR A CA 1
ATOM 1190 C C . THR A 1 79 ? 5.374 -17.276 -5.465 1.00 63.97 98 THR A C 1
ATOM 1191 O O . THR A 1 79 ? 6.132 -16.312 -5.597 1.00 46.46 98 THR A O 1
ATOM 1202 N N . LYS A 1 80 ? 4.057 -17.153 -5.366 1.00 47.26 99 LYS A N 1
ATOM 1203 C CA . LYS A 1 80 ? 3.411 -15.850 -5.332 1.00 53.63 99 LYS A CA 1
ATOM 1204 C C . LYS A 1 80 ? 3.916 -15.082 -4.122 1.00 53.33 99 LYS A C 1
ATOM 1205 O O . LYS A 1 80 ? 4.152 -13.874 -4.182 1.00 43.26 99 LYS A O 1
ATOM 1224 N N . THR A 1 81 ? 4.069 -15.807 -3.020 1.00 44.72 100 THR A N 1
ATOM 1225 C CA . THR A 1 81 ? 4.505 -15.226 -1.762 1.00 58.07 100 THR A CA 1
ATOM 1226 C C . THR A 1 81 ? 5.941 -14.719 -1.832 1.00 41.29 100 THR A C 1
ATOM 1227 O O . THR A 1 81 ? 6.213 -13.576 -1.479 1.00 46.91 100 THR A O 1
ATOM 1238 N N . SER A 1 82 ? 6.848 -15.561 -2.317 1.00 44.91 101 SER A N 1
ATOM 1239 C CA . SER A 1 82 ? 8.256 -15.189 -2.434 1.00 44.63 101 SER A CA 1
ATOM 1240 C C . SER A 1 82 ? 8.455 -14.070 -3.449 1.00 48.79 101 SER A C 1
ATOM 1241 O O . SER A 1 82 ? 9.335 -13.224 -3.295 1.00 44.89 101 SER A O 1
ATOM 1249 N N . PHE A 1 83 ? 7.626 -14.073 -4.486 1.00 44.53 102 PHE A N 1
ATOM 1250 C CA . PHE A 1 83 ? 7.676 -13.039 -5.508 1.00 47.99 102 PHE A CA 1
ATOM 1251 C C . PHE A 1 83 ? 7.276 -11.680 -4.949 1.00 44.36 102 PHE A C 1
ATOM 1252 O O . PHE A 1 83 ? 7.925 -10.669 -5.218 1.00 38.19 102 PHE A O 1
ATOM 1269 N N . LYS A 1 84 ? 6.196 -11.664 -4.177 1.00 39.74 103 LYS A N 1
ATOM 1270 C CA . LYS A 1 84 ? 5.719 -10.446 -3.533 1.00 38.74 103 LYS A CA 1
ATOM 1271 C C . LYS A 1 84 ? 6.810 -9.870 -2.614 1.00 43.05 103 LYS A C 1
ATOM 1272 O O . LYS A 1 84 ? 6.956 -8.653 -2.508 1.00 36.64 103 LYS A O 1
ATOM 1291 N N . GLU A 1 85 ? 7.578 -10.743 -1.962 1.00 36.25 104 GLU A N 1
ATOM 1292 C CA . GLU A 1 85 ? 8.657 -10.297 -1.078 1.00 48.82 104 GLU A CA 1
ATOM 1293 C C . GLU A 1 85 ? 9.765 -9.632 -1.884 1.00 43.64 104 GLU A C 1
ATOM 1294 O O . GLU A 1 85 ? 10.321 -8.614 -1.471 1.00 45.05 104 GLU A O 1
ATOM 1306 N N . ASN A 1 86 ? 10.084 -10.218 -3.035 1.00 37.22 105 ASN A N 1
ATOM 1307 C CA . ASN A 1 86 ? 11.079 -9.645 -3.934 1.00 38.66 105 ASN A CA 1
ATOM 1308 C C . ASN A 1 86 ? 10.637 -8.291 -4.483 1.00 38.73 105 ASN A C 1
ATOM 1309 O O . ASN A 1 86 ? 11.467 -7.409 -4.703 1.00 37.42 105 ASN A O 1
ATOM 1320 N N . LEU A 1 87 ? 9.334 -8.125 -4.703 1.00 35.15 106 LEU A N 1
ATOM 1321 C CA . LEU A 1 87 ? 8.810 -6.845 -5.167 1.00 35.39 106 LEU A CA 1
ATOM 1322 C C . LEU A 1 87 ? 8.996 -5.786 -4.089 1.00 38.56 106 LEU A C 1
ATOM 1323 O O . LEU A 1 87 ? 9.330 -4.641 -4.385 1.00 33.39 106 LEU A O 1
ATOM 1339 N N . GLU A 1 88 ? 8.791 -6.177 -2.835 1.00 33.33 107 GLU A N 1
ATOM 1340 C CA . GLU A 1 88 ? 8.986 -5.262 -1.716 1.00 33.08 107 GLU A CA 1
ATOM 1341 C C . GLU A 1 88 ? 10.452 -4.864 -1.643 1.00 37.50 107 GLU A C 1
ATOM 1342 O O . GLU A 1 88 ? 10.781 -3.706 -1.390 1.00 38.76 107 GLU A O 1
ATOM 1354 N N . TYR A 1 89 ? 11.328 -5.837 -1.863 1.00 33.34 108 TYR A N 1
ATOM 1355 C CA . TYR A 1 89 ? 12.763 -5.591 -1.827 1.00 29.50 108 TYR A CA 1
ATOM 1356 C C . TYR A 1 89 ? 13.173 -4.684 -2.976 1.00 29.67 108 TYR A C 1
ATOM 1357 O O . TYR A 1 89 ? 13.948 -3.748 -2.791 1.00 28.76 108 TYR A O 1
ATOM 1375 N N . ASN A 1 90 ? 12.642 -4.958 -4.162 1.00 31.96 109 ASN A N 1
ATOM 1376 C CA . ASN A 1 90 ? 12.949 -4.151 -5.335 1.00 31.35 109 ASN A CA 1
ATOM 1377 C C . ASN A 1 90 ? 12.486 -2.707 -5.158 1.00 47.61 109 ASN A C 1
ATOM 1378 O O . ASN A 1 90 ? 13.161 -1.774 -5.586 1.00 37.02 109 ASN A O 1
ATOM 1389 N N . LEU A 1 91 ? 11.339 -2.524 -4.514 1.00 38.21 110 LEU A N 1
ATOM 1390 C CA . LEU A 1 91 ? 10.834 -1.183 -4.252 1.00 40.79 110 LEU A CA 1
ATOM 1391 C C . LEU A 1 91 ? 11.763 -0.422 -3.313 1.00 29.88 110 LEU A C 1
ATOM 1392 O O . LEU A 1 91 ? 11.993 0.770 -3.507 1.00 33.25 110 LEU A O 1
ATOM 1408 N N . LEU A 1 92 ? 12.301 -1.100 -2.302 1.00 29.24 111 LEU A N 1
ATOM 1409 C CA . LEU A 1 92 ? 13.278 -0.467 -1.415 1.00 32.32 111 LEU A CA 1
ATOM 1410 C C . LEU A 1 92 ? 14.475 0.019 -2.215 1.00 45.24 111 LEU A C 1
ATOM 1411 O O . LEU A 1 92 ? 14.974 1.124 -2.001 1.00 29.33 111 LEU A O 1
ATOM 1427 N N . VAL A 1 93 ? 14.929 -0.814 -3.144 1.00 32.64 112 VAL A N 1
ATOM 1428 C CA . VAL A 1 93 ? 16.065 -0.468 -3.981 1.00 30.69 112 VAL A CA 1
ATOM 1429 C C . VAL A 1 93 ? 15.699 0.742 -4.834 1.00 31.11 112 VAL A C 1
ATOM 1430 O O . VAL A 1 93 ? 16.528 1.623 -5.059 1.00 34.67 112 VAL A O 1
ATOM 1443 N N . GLN A 1 94 ? 14.457 0.775 -5.310 1.00 32.88 113 GLN A N 1
ATOM 1444 C CA . GLN A 1 94 ? 13.969 1.902 -6.100 1.00 40.97 113 GLN A CA 1
ATOM 1445 C C . GLN A 1 94 ? 13.987 3.201 -5.288 1.00 37.75 113 GLN A C 1
ATOM 1446 O O . GLN A 1 94 ? 14.374 4.246 -5.803 1.00 37.51 113 GLN A O 1
ATOM 1460 N N . LYS A 1 95 ? 13.587 3.131 -4.019 1.00 34.30 114 LYS A N 1
ATOM 1461 C CA . LYS A 1 95 ? 13.571 4.315 -3.161 1.00 37.26 114 LYS A CA 1
ATOM 1462 C C . LYS A 1 95 ? 14.980 4.872 -2.991 1.00 38.25 114 LYS A C 1
ATOM 1463 O O . LYS A 1 95 ? 15.188 6.084 -3.036 1.00 36.50 114 LYS A O 1
ATOM 1482 N N . ALA A 1 96 ? 15.946 3.981 -2.798 1.00 33.57 115 ALA A N 1
ATOM 1483 C CA . ALA A 1 96 ? 17.329 4.397 -2.593 1.00 36.48 115 ALA A CA 1
ATOM 1484 C C . ALA A 1 96 ? 17.880 5.031 -3.864 1.00 38.48 115 ALA A C 1
ATOM 1485 O O . ALA A 1 96 ? 18.708 5.941 -3.814 1.00 38.08 115 ALA A O 1
ATOM 1492 N N . THR A 1 97 ? 17.392 4.557 -5.004 1.00 30.26 116 THR A N 1
ATOM 1493 C CA . THR A 1 97 ? 17.830 5.058 -6.299 1.00 30.70 116 THR A CA 1
ATOM 1494 C C . THR A 1 97 ? 17.240 6.442 -6.560 1.00 38.64 116 THR A C 1
ATOM 1495 O O . THR A 1 97 ? 17.908 7.319 -7.106 1.00 37.28 116 THR A O 1
ATOM 1506 N N . GLU A 1 98 ? 15.983 6.629 -6.171 1.00 33.57 117 GLU A N 1
ATOM 1507 C CA . GLU A 1 98 ? 15.310 7.918 -6.320 1.00 36.83 117 GLU A CA 1
ATOM 1508 C C . GLU A 1 98 ? 15.971 8.989 -5.455 1.00 34.76 117 GLU A C 1
ATOM 1509 O O . GLU A 1 98 ? 16.057 10.148 -5.848 1.00 36.66 117 GLU A O 1
ATOM 1521 N N . ALA A 1 99 ? 16.419 8.592 -4.269 1.00 41.21 118 ALA A N 1
ATOM 1522 C CA . ALA A 1 99 ? 17.112 9.499 -3.361 1.00 42.40 118 ALA A CA 1
ATOM 1523 C C . ALA A 1 99 ? 18.399 10.021 -3.998 1.00 53.05 118 ALA A C 1
ATOM 1524 O O . ALA A 1 99 ? 18.934 11.052 -3.591 1.00 45.21 118 ALA A O 1
ATOM 1531 N N . ASN A 1 100 ? 18.884 9.293 -5.000 1.00 57.73 119 ASN A N 1
ATOM 1532 C CA . ASN A 1 100 ? 20.107 9.645 -5.709 1.00 48.76 119 ASN A CA 1
ATOM 1533 C C . ASN A 1 100 ? 19.832 10.348 -7.036 1.00 66.28 119 ASN A C 1
ATOM 1534 O O . ASN A 1 100 ? 20.751 10.582 -7.822 1.00 72.69 119 ASN A O 1
ATOM 1545 N N . MET A 1 101 ? 18.568 10.690 -7.278 1.00 49.86 120 MET A N 1
ATOM 1546 C CA . MET A 1 101 ? 18.163 11.330 -8.529 1.00 62.40 120 MET A CA 1
ATOM 1547 C C . MET A 1 101 ? 18.126 12.852 -8.443 1.00 43.60 120 MET A C 1
ATOM 1548 O O . MET A 1 101 ? 17.756 13.422 -7.415 1.00 55.12 120 MET A O 1
ATOM 1562 N N . ASP A 1 102 ? 18.522 13.499 -9.535 1.00 46.56 121 ASP A N 1
ATOM 1563 C CA . ASP A 1 102 ? 18.311 14.930 -9.701 1.00 52.35 121 ASP A CA 1
ATOM 1564 C C . ASP A 1 102 ? 16.947 15.115 -10.356 1.00 47.80 121 ASP A C 1
ATOM 1565 O O . ASP A 1 102 ? 16.788 14.871 -11.554 1.00 47.59 121 ASP A O 1
ATOM 1574 N N . VAL A 1 103 ? 15.962 15.529 -9.559 1.00 47.72 122 VAL A N 1
ATOM 1575 C CA . VAL A 1 103 ? 14.636 15.844 -10.079 1.00 57.49 122 VAL A CA 1
ATOM 1576 C C . VAL A 1 103 ? 14.392 17.348 -9.996 1.00 61.01 122 VAL A C 1
ATOM 1577 O O . VAL A 1 103 ? 13.359 17.801 -9.502 1.00 60.76 122 VAL A O 1
ATOM 1590 N N . SER A 1 104 ? 15.313 18.114 -10.572 1.00 53.53 123 SER A N 1
ATOM 1591 C CA . SER A 1 104 ? 15.196 19.564 -10.597 1.00 63.91 123 SER A CA 1
ATOM 1592 C C . SER A 1 104 ? 14.337 19.954 -11.792 1.00 69.97 123 SER A C 1
ATOM 1593 O O . SER A 1 104 ? 14.212 19.190 -12.751 1.00 62.54 123 SER A O 1
ATOM 1601 N N . GLU A 1 105 ? 13.722 21.130 -11.711 1.00 69.11 124 GLU A N 1
ATOM 1602 C CA . GLU A 1 105 ? 12.837 21.630 -12.761 1.00 69.41 124 GLU A CA 1
ATOM 1603 C C . GLU A 1 105 ? 13.473 21.602 -14.151 1.00 55.04 124 GLU A C 1
ATOM 1604 O O . GLU A 1 105 ? 12.795 21.335 -15.142 1.00 57.44 124 GLU A O 1
ATOM 1616 N N . SER A 1 106 ? 14.768 21.894 -14.222 1.00 48.00 125 SER A N 1
ATOM 1617 C CA . SER A 1 106 ? 15.467 21.926 -15.502 1.00 55.96 125 SER A CA 1
ATOM 1618 C C . SER A 1 106 ? 15.554 20.535 -16.117 1.00 53.30 125 SER A C 1
ATOM 1619 O O . SER A 1 106 ? 15.487 20.379 -17.337 1.00 52.63 125 SER A O 1
ATOM 1627 N N . LYS A 1 107 ? 15.706 19.524 -15.269 1.00 46.33 126 LYS A N 1
ATOM 1628 C CA . LYS A 1 107 ? 15.745 18.145 -15.734 1.00 48.59 126 LYS A CA 1
ATOM 1629 C C . LYS A 1 107 ? 14.364 17.730 -16.234 1.00 43.41 126 LYS A C 1
ATOM 1630 O O . LYS A 1 107 ? 14.228 17.125 -17.297 1.00 43.80 126 LYS A O 1
ATOM 1649 N N . LEU A 1 108 ? 13.342 18.073 -15.456 1.00 42.24 127 LEU A N 1
ATOM 1650 C CA . LEU A 1 108 ? 11.967 17.709 -15.778 1.00 40.68 127 LEU A CA 1
ATOM 1651 C C . LEU A 1 108 ? 11.446 18.396 -17.036 1.00 40.85 127 LEU A C 1
ATOM 1652 O O . LEU A 1 108 ? 10.832 17.751 -17.887 1.00 40.12 127 LEU A O 1
ATOM 1668 N N . LYS A 1 109 ? 11.694 19.698 -17.160 1.00 44.88 128 LYS A N 1
ATOM 1669 C CA . LYS A 1 109 ? 11.266 20.434 -18.347 1.00 46.98 128 LYS A CA 1
ATOM 1670 C C . LYS A 1 109 ? 11.978 19.906 -19.584 1.00 42.96 128 LYS A C 1
ATOM 1671 O O . LYS A 1 109 ? 11.412 19.883 -20.675 1.00 48.37 128 LYS A O 1
ATOM 1690 N N . ALA A 1 110 ? 13.226 19.490 -19.416 1.00 44.09 129 ALA A N 1
ATOM 1691 C CA . ALA A 1 110 ? 13.959 18.885 -20.514 1.00 62.36 129 ALA A CA 1
ATOM 1692 C C . ALA A 1 110 ? 13.363 17.519 -20.850 1.00 54.94 129 ALA A C 1
ATOM 1693 O O . ALA A 1 110 ? 13.229 17.167 -22.012 1.00 48.70 129 ALA A O 1
ATOM 1700 N N . TYR A 1 111 ? 12.990 16.747 -19.838 1.00 48.17 130 TYR A N 1
ATOM 1701 C CA . TYR A 1 111 ? 12.399 15.438 -20.100 1.00 41.41 130 TYR A CA 1
ATOM 1702 C C . TYR A 1 111 ? 11.036 15.579 -20.785 1.00 49.90 130 TYR A C 1
ATOM 1703 O O . TYR A 1 111 ? 10.643 14.732 -21.586 1.00 42.58 130 TYR A O 1
ATOM 1721 N N . TYR A 1 112 ? 10.324 16.654 -20.456 1.00 45.15 131 TYR A N 1
ATOM 1722 C CA . TYR A 1 112 ? 9.003 16.931 -21.021 1.00 38.75 131 TYR A CA 1
ATOM 1723 C C . TYR A 1 112 ? 9.014 16.964 -22.550 1.00 39.28 131 TYR A C 1
ATOM 1724 O O . TYR A 1 112 ? 8.038 16.571 -23.190 1.00 42.17 131 TYR A O 1
ATOM 1742 N N . LYS A 1 113 ? 10.107 17.455 -23.129 1.00 40.88 132 LYS A N 1
ATOM 1743 C CA . LYS A 1 113 ? 10.195 17.632 -24.577 1.00 51.69 132 LYS A CA 1
ATOM 1744 C C . LYS A 1 113 ? 10.022 16.289 -25.290 1.00 68.62 132 LYS A C 1
ATOM 1745 O O . LYS A 1 113 ? 9.350 16.206 -26.318 1.00 71.95 132 LYS A O 1
ATOM 1764 N N . THR A 1 114 ? 10.637 15.245 -24.737 1.00 56.64 133 THR A N 1
ATOM 1765 C CA . THR A 1 114 ? 10.578 13.908 -25.323 1.00 68.12 133 THR A CA 1
ATOM 1766 C C . THR A 1 114 ? 9.325 13.140 -24.904 1.00 65.10 133 THR A C 1
ATOM 1767 O O . THR A 1 114 ? 8.808 12.319 -25.661 1.00 81.88 133 THR A O 1
ATOM 1778 N N . TRP A 1 115 ? 8.853 13.409 -23.691 1.00 46.22 134 TRP A N 1
ATOM 1779 C CA . TRP A 1 115 ? 7.733 12.675 -23.106 1.00 44.44 134 TRP A CA 1
ATOM 1780 C C . TRP A 1 115 ? 6.451 12.786 -23.937 1.00 45.56 134 TRP A C 1
ATOM 1781 O O . TRP A 1 115 ? 6.192 13.815 -24.554 1.00 50.35 134 TRP A O 1
ATOM 1802 N N . GLU A 1 116 ? 5.664 11.711 -23.945 1.00 52.02 135 GLU A N 1
ATOM 1803 C CA . GLU A 1 116 ? 4.311 11.720 -24.507 1.00 55.11 135 GLU A CA 1
ATOM 1804 C C . GLU A 1 116 ? 3.322 11.006 -23.584 1.00 43.80 135 GLU A C 1
ATOM 1805 O O . GLU A 1 116 ? 3.712 10.123 -22.822 1.00 52.17 135 GLU A O 1
ATOM 1817 N N . PRO A 1 117 ? 2.037 11.400 -23.636 1.00 43.56 136 PRO A N 1
ATOM 1818 C CA . PRO A 1 117 ? 1.030 10.604 -22.924 1.00 42.88 136 PRO A CA 1
ATOM 1819 C C . PRO A 1 117 ? 0.973 9.181 -23.467 1.00 44.05 136 PRO A C 1
ATOM 1820 O O . PRO A 1 117 ? 1.489 8.923 -24.555 1.00 39.29 136 PRO A O 1
ATOM 1831 N N . ASP A 1 118 ? 0.352 8.274 -22.721 1.00 56.32 137 ASP A N 1
ATOM 1832 C CA . ASP A 1 118 ? 0.265 6.878 -23.134 1.00 59.12 137 ASP A CA 1
ATOM 1833 C C . ASP A 1 118 ? -0.448 6.729 -24.479 1.00 46.75 137 ASP A C 1
ATOM 1834 O O . ASP A 1 118 ? -1.316 7.529 -24.828 1.00 54.46 137 ASP A O 1
ATOM 1843 N N . ILE A 1 119 ? -0.074 5.691 -25.219 1.00 46.48 138 ILE A N 1
ATOM 1844 C CA . ILE A 1 119 ? -0.661 5.407 -26.522 1.00 44.88 138 ILE A CA 1
ATOM 1845 C C . ILE A 1 119 ? -1.192 3.980 -26.516 1.00 44.89 138 ILE A C 1
ATOM 1846 O O . ILE A 1 119 ? -0.572 3.086 -25.937 1.00 45.93 138 ILE A O 1
ATOM 1862 N N . THR A 1 120 ? -2.341 3.773 -27.154 1.00 43.00 139 THR A N 1
ATOM 1863 C CA . THR A 1 120 ? -2.929 2.445 -27.268 1.00 36.97 139 THR A CA 1
ATOM 1864 C C . THR A 1 120 ? -2.982 2.019 -28.727 1.00 35.05 139 THR A C 1
ATOM 1865 O O . THR A 1 120 ? -3.521 2.735 -29.576 1.00 38.58 139 THR A O 1
ATOM 1876 N N . VAL A 1 121 ? -2.418 0.849 -29.006 1.00 33.50 140 VAL A N 1
ATOM 1877 C CA . VAL A 1 121 ? -2.394 0.309 -30.355 1.00 30.77 140 VAL A CA 1
ATOM 1878 C C . VAL A 1 121 ? -2.771 -1.166 -30.350 1.00 45.82 140 VAL A C 1
ATOM 1879 O O . VAL A 1 121 ? -2.814 -1.805 -29.297 1.00 35.17 140 VAL A O 1
ATOM 1892 N N . ARG A 1 122 ? -3.035 -1.693 -31.539 1.00 36.21 141 ARG A N 1
ATOM 1893 C CA . ARG A 1 122 ? -3.060 -3.129 -31.770 1.00 31.85 141 ARG A CA 1
ATOM 1894 C C . ARG A 1 122 ? -1.849 -3.458 -32.616 1.00 41.81 141 ARG A C 1
ATOM 1895 O O . ARG A 1 122 ? -1.275 -2.568 -33.239 1.00 33.01 141 ARG A O 1
ATOM 1916 N N . HIS A 1 123 ? -1.454 -4.723 -32.654 1.00 33.23 142 HIS A N 1
ATOM 1917 C CA . HIS A 1 123 ? -0.387 -5.101 -33.558 1.00 33.39 142 HIS A CA 1
ATOM 1918 C C . HIS A 1 123 ? -0.504 -6.552 -33.999 1.00 34.17 142 HIS A C 1
ATOM 1919 O O . HIS A 1 123 ? -1.215 -7.345 -33.385 1.00 33.98 142 HIS A O 1
ATOM 1933 N N . ILE A 1 124 ? 0.225 -6.885 -35.058 1.00 33.18 143 ILE A N 1
ATOM 1934 C CA . ILE A 1 124 ? 0.290 -8.239 -35.580 1.00 36.79 143 ILE A CA 1
ATOM 1935 C C . ILE A 1 124 ? 1.757 -8.602 -35.701 1.00 40.24 143 ILE A C 1
ATOM 1936 O O . ILE A 1 124 ? 2.514 -7.873 -36.331 1.00 36.69 143 ILE A O 1
ATOM 1952 N N . LEU A 1 125 ? 2.153 -9.727 -35.114 1.00 31.70 144 LEU A N 1
ATOM 1953 C CA . LEU A 1 125 ? 3.551 -10.148 -35.129 1.00 39.83 144 LEU A CA 1
ATOM 1954 C C . LEU A 1 125 ? 3.720 -11.389 -35.992 1.00 44.28 144 LEU A C 1
ATOM 1955 O O . LEU A 1 125 ? 3.006 -12.374 -35.815 1.00 41.96 144 LEU A O 1
ATOM 1971 N N . VAL A 1 126 ? 4.675 -11.338 -36.917 1.00 37.58 145 VAL A N 1
ATOM 1972 C CA . VAL A 1 126 ? 4.936 -12.463 -37.809 1.00 41.55 145 VAL A CA 1
ATOM 1973 C C . VAL A 1 126 ? 6.431 -12.676 -38.019 1.00 48.05 145 VAL A C 1
ATOM 1974 O O . VAL A 1 126 ? 7.248 -11.794 -37.739 1.00 45.91 145 VAL A O 1
ATOM 1987 N N . ASP A 1 127 ? 6.768 -13.858 -38.523 1.00 39.92 146 ASP A N 1
ATOM 1988 C CA . ASP A 1 127 ? 8.144 -14.335 -38.573 1.00 37.27 146 ASP A CA 1
ATOM 1989 C C . ASP A 1 127 ? 8.999 -13.647 -39.630 1.00 50.28 146 ASP A C 1
ATOM 1990 O O . ASP A 1 127 ? 10.200 -13.466 -39.432 1.00 50.04 146 ASP A O 1
ATOM 1999 N N . ASP A 1 128 ? 8.388 -13.268 -40.749 1.00 45.20 147 ASP A N 1
ATOM 2000 C CA . ASP A 1 128 ? 9.144 -12.690 -41.857 1.00 52.52 147 ASP A CA 1
ATOM 2001 C C . ASP A 1 128 ? 8.368 -11.628 -42.635 1.00 50.62 147 ASP A C 1
ATOM 2002 O O . ASP A 1 128 ? 7.151 -11.491 -42.498 1.00 45.24 147 ASP A O 1
ATOM 2011 N N . GLU A 1 129 ? 9.102 -10.878 -43.450 1.00 40.81 148 GLU A N 1
ATOM 2012 C CA . GLU A 1 129 ? 8.575 -9.711 -44.144 1.00 43.15 148 GLU A CA 1
ATOM 2013 C C . GLU A 1 129 ? 7.545 -10.100 -45.202 1.00 49.95 148 GLU A C 1
ATOM 2014 O O . GLU A 1 129 ? 6.591 -9.363 -45.450 1.00 38.99 148 GLU A O 1
ATOM 2026 N N . ALA A 1 130 ? 7.738 -11.260 -45.818 1.00 35.30 149 ALA A N 1
ATOM 2027 C CA . ALA A 1 130 ? 6.833 -11.729 -46.861 1.00 43.72 149 ALA A CA 1
ATOM 2028 C C . ALA A 1 130 ? 5.427 -11.969 -46.308 1.00 40.52 149 ALA A C 1
ATOM 2029 O O . ALA A 1 130 ? 4.433 -11.684 -46.976 1.00 40.29 149 ALA A O 1
ATOM 2036 N N . THR A 1 131 ? 5.351 -12.494 -45.089 1.00 35.81 150 THR A N 1
ATOM 2037 C CA . THR A 1 131 ? 4.068 -12.717 -44.429 1.00 39.14 150 THR A CA 1
ATOM 2038 C C . THR A 1 131 ? 3.382 -11.383 -44.128 1.00 38.83 150 THR A C 1
ATOM 2039 O O . THR A 1 131 ? 2.165 -11.252 -44.271 1.00 38.89 150 THR A O 1
ATOM 2050 N N . ALA A 1 132 ? 4.167 -10.400 -43.695 1.00 37.80 151 ALA A N 1
ATOM 2051 C CA . ALA A 1 132 ? 3.638 -9.067 -43.420 1.00 32.95 151 ALA A CA 1
ATOM 2052 C C . ALA A 1 132 ? 3.080 -8.431 -44.690 1.00 29.49 151 ALA A C 1
ATOM 2053 O O . ALA A 1 132 ? 2.025 -7.800 -44.664 1.00 30.21 151 ALA A O 1
ATOM 2060 N N . LYS A 1 133 ? 3.782 -8.624 -45.803 1.00 28.70 152 LYS A N 1
ATOM 2061 C CA . LYS A 1 133 ? 3.350 -8.096 -47.093 1.00 29.09 152 LYS A CA 1
ATOM 2062 C C . LYS A 1 133 ? 2.016 -8.698 -47.510 1.00 36.02 152 LYS A C 1
ATOM 2063 O O . LYS A 1 133 ? 1.153 -8.007 -48.050 1.00 33.06 152 LYS A O 1
ATOM 2082 N N . GLU A 1 134 ? 1.863 -9.994 -47.255 1.00 34.05 153 GLU A N 1
ATOM 2083 C CA . GLU A 1 134 ? 0.613 -10.698 -47.507 1.00 29.92 153 GLU A CA 1
ATOM 2084 C C . GLU A 1 134 ? -0.548 -10.094 -46.726 1.00 28.37 153 GLU A C 1
ATOM 2085 O O . GLU A 1 134 ? -1.633 -9.887 -47.268 1.00 32.51 153 GLU A O 1
ATOM 2097 N N . ILE A 1 135 ? -0.312 -9.812 -45.450 1.00 28.75 154 ILE A N 1
ATOM 2098 C CA . ILE A 1 135 ? -1.318 -9.178 -44.608 1.00 30.66 154 ILE A CA 1
ATOM 2099 C C . ILE A 1 135 ? -1.645 -7.767 -45.090 1.00 34.36 154 ILE A C 1
ATOM 2100 O O . ILE A 1 135 ? -2.801 -7.348 -45.048 1.00 26.56 154 ILE A O 1
ATOM 2116 N N . GLN A 1 136 ? -0.636 -7.050 -45.573 1.00 27.86 155 GLN A N 1
ATOM 2117 C CA . GLN A 1 136 ? -0.844 -5.696 -46.077 1.00 29.14 155 GLN A CA 1
ATOM 2118 C C . GLN A 1 136 ? -1.769 -5.729 -47.287 1.00 32.66 155 GLN A C 1
ATOM 2119 O O . GLN A 1 136 ? -2.559 -4.808 -47.498 1.00 32.17 155 GLN A O 1
ATOM 2133 N N . THR A 1 137 ? -1.711 -6.814 -48.053 1.00 29.79 156 THR A N 1
ATOM 2134 C CA . THR A 1 137 ? -2.534 -6.906 -49.247 1.00 28.58 156 THR A CA 1
ATOM 2135 C C . THR A 1 137 ? -3.963 -7.252 -48.877 1.00 28.47 156 THR A C 1
ATOM 2136 O O . THR A 1 137 ? -4.902 -6.818 -49.545 1.00 32.64 156 THR A O 1
ATOM 2147 N N . LYS A 1 138 ? -4.135 -7.999 -47.793 1.00 28.17 157 LYS A N 1
ATOM 2148 C CA . LYS A 1 138 ? -5.472 -8.360 -47.347 1.00 40.68 157 LYS A CA 1
ATOM 2149 C C . LYS A 1 138 ? -6.170 -7.131 -46.768 1.00 27.19 157 LYS A C 1
ATOM 2150 O O . LYS A 1 138 ? -7.382 -6.966 -46.913 1.00 34.13 157 LYS A O 1
ATOM 2169 N N . LEU A 1 139 ? -5.394 -6.276 -46.104 1.00 34.62 158 LEU A N 1
ATOM 2170 C CA . LEU A 1 139 ? -5.916 -5.029 -45.550 1.00 27.92 158 LEU A CA 1
ATOM 2171 C C . LEU A 1 139 ? -6.431 -4.138 -46.676 1.00 32.84 158 LEU A C 1
ATOM 2172 O O . LEU A 1 139 ? -7.505 -3.551 -46.572 1.00 32.12 158 LEU A O 1
ATOM 2188 N N . LYS A 1 140 ? -5.652 -4.041 -47.751 1.00 30.06 159 LYS A N 1
ATOM 2189 C CA . LYS A 1 140 ? -6.067 -3.288 -48.933 1.00 28.94 159 LYS A CA 1
ATOM 2190 C C . LYS A 1 140 ? -7.328 -3.880 -49.556 1.00 32.66 159 LYS A C 1
ATOM 2191 O O . LYS A 1 140 ? -8.152 -3.153 -50.111 1.00 32.55 159 LYS A O 1
ATOM 2210 N N . ASN A 1 141 ? -7.475 -5.199 -49.461 1.00 40.16 160 ASN A N 1
ATOM 2211 C CA . ASN A 1 141 ? -8.584 -5.899 -50.107 1.00 49.58 160 ASN A CA 1
ATOM 2212 C C . ASN A 1 141 ? -9.836 -5.957 -49.234 1.00 31.65 160 ASN A C 1
ATOM 2213 O O . ASN A 1 141 ? -10.881 -6.430 -49.676 1.00 39.68 160 ASN A O 1
ATOM 2224 N N . GLY A 1 142 ? -9.723 -5.492 -47.994 1.00 32.86 161 GLY A N 1
ATOM 2225 C CA . GLY A 1 142 ? -10.889 -5.276 -47.157 1.00 35.01 161 GLY A CA 1
ATOM 2226 C C . GLY A 1 142 ? -11.065 -6.194 -45.967 1.00 36.40 161 GLY A C 1
ATOM 2227 O O . GLY A 1 142 ? -12.121 -6.170 -45.334 1.00 40.06 161 GLY A O 1
ATOM 2231 N N . GLU A 1 143 ? -10.062 -7.000 -45.638 1.00 32.13 162 GLU A N 1
ATOM 2232 C CA . GLU A 1 143 ? -10.189 -7.827 -44.449 1.00 33.99 162 GLU A CA 1
ATOM 2233 C C . GLU A 1 143 ? -9.866 -6.976 -43.223 1.00 29.39 162 GLU A C 1
ATOM 2234 O O . GLU A 1 143 ? -9.151 -5.980 -43.319 1.00 34.20 162 GLU A O 1
ATOM 2246 N N . LYS A 1 144 ? -10.386 -7.389 -42.072 1.00 35.53 163 LYS A N 1
ATOM 2247 C CA . LYS A 1 144 ? -10.263 -6.618 -40.836 1.00 32.56 163 LYS A CA 1
ATOM 2248 C C . LYS A 1 144 ? -8.960 -6.878 -40.086 1.00 39.56 163 LYS A C 1
ATOM 2249 O O . LYS A 1 144 ? -8.534 -8.024 -39.944 1.00 33.24 163 LYS A O 1
ATOM 2268 N N . PHE A 1 145 ? -8.333 -5.803 -39.617 1.00 33.75 164 PHE A N 1
ATOM 2269 C CA . PHE A 1 145 ? -7.069 -5.890 -38.890 1.00 41.62 164 PHE A CA 1
ATOM 2270 C C . PHE A 1 145 ? -7.161 -6.860 -37.712 1.00 43.56 164 PHE A C 1
ATOM 2271 O O . PHE A 1 145 ? -6.264 -7.676 -37.506 1.00 41.33 164 PHE A O 1
ATOM 2288 N N . THR A 1 146 ? -8.236 -6.761 -36.934 1.00 35.09 165 THR A N 1
ATOM 2289 C CA . THR A 1 146 ? -8.420 -7.632 -35.778 1.00 40.18 165 THR A CA 1
ATOM 2290 C C . THR A 1 146 ? -8.587 -9.093 -36.197 1.00 41.57 165 THR A C 1
ATOM 2291 O O . THR A 1 146 ? -8.111 -9.993 -35.511 1.00 42.31 165 THR A O 1
ATOM 2302 N N . ASP A 1 147 ? -9.259 -9.327 -37.321 1.00 36.87 166 ASP A N 1
ATOM 2303 C CA . ASP A 1 147 ? -9.396 -10.677 -37.859 1.00 37.70 166 ASP A CA 1
ATOM 2304 C C . ASP A 1 147 ? -8.036 -11.224 -38.278 1.00 31.54 166 ASP A C 1
ATOM 2305 O O . ASP A 1 147 ? -7.736 -12.398 -38.059 1.00 33.99 166 ASP A O 1
ATOM 2314 N N . LEU A 1 148 ? -7.205 -10.369 -38.866 1.00 32.43 167 LEU A N 1
ATOM 2315 C CA . LEU A 1 148 ? -5.930 -10.829 -39.394 1.00 33.30 167 LEU A CA 1
ATOM 2316 C C . LEU A 1 148 ? -4.941 -11.035 -38.258 1.00 53.25 167 LEU A C 1
ATOM 2317 O O . LEU A 1 148 ? -4.003 -11.822 -38.380 1.00 34.17 167 LEU A O 1
ATOM 2333 N N . ALA A 1 149 ? -5.181 -10.359 -37.138 1.00 36.78 168 ALA A N 1
ATOM 2334 C CA . ALA A 1 149 ? -4.395 -10.570 -35.927 1.00 37.00 168 ALA A CA 1
ATOM 2335 C C . ALA A 1 149 ? -4.604 -11.977 -35.370 1.00 36.57 168 ALA A C 1
ATOM 2336 O O . ALA A 1 149 ? -3.648 -12.688 -35.053 1.00 33.73 168 ALA A O 1
ATOM 2343 N N . LYS A 1 150 ? -5.864 -12.382 -35.271 1.00 35.77 169 LYS A N 1
ATOM 2344 C CA . LYS A 1 150 ? -6.193 -13.689 -34.727 1.00 43.73 169 LYS A CA 1
ATOM 2345 C C . LYS A 1 150 ? -5.739 -14.807 -35.661 1.00 37.02 169 LYS A C 1
ATOM 2346 O O . LYS A 1 150 ? -5.427 -15.905 -35.212 1.00 40.90 169 LYS A O 1
ATOM 2365 N N . GLU A 1 151 ? -5.688 -14.514 -36.956 1.00 37.61 170 GLU A N 1
ATOM 2366 C CA . GLU A 1 151 ? -5.252 -15.487 -37.955 1.00 37.11 170 GLU A CA 1
ATOM 2367 C C . GLU A 1 151 ? -3.732 -15.636 -38.049 1.00 37.14 170 GLU A C 1
ATOM 2368 O O . GLU A 1 151 ? -3.225 -16.749 -38.201 1.00 40.50 170 GLU A O 1
ATOM 2380 N N . TYR A 1 152 ? -3.009 -14.522 -37.938 1.00 36.38 171 TYR A N 1
ATOM 2381 C CA . TYR A 1 152 ? -1.583 -14.501 -38.267 1.00 39.02 171 TYR A CA 1
ATOM 2382 C C . TYR A 1 152 ? -0.646 -14.253 -37.089 1.00 34.88 171 TYR A C 1
ATOM 2383 O O . TYR A 1 152 ? 0.483 -14.736 -37.088 1.00 33.54 171 TYR A O 1
ATOM 2401 N N . SER A 1 153 ? -1.094 -13.499 -36.093 1.00 39.22 172 SER A N 1
ATOM 2402 C CA . SER A 1 153 ? -0.164 -12.993 -35.091 1.00 38.50 172 SER A CA 1
ATOM 2403 C C . SER A 1 153 ? 0.388 -14.111 -34.213 1.00 42.38 172 SER A C 1
ATOM 2404 O O . SER A 1 153 ? -0.368 -14.874 -33.621 1.00 39.93 172 SER A O 1
ATOM 2412 N N . THR A 1 154 ? 1.715 -14.196 -34.143 1.00 40.07 173 THR A N 1
ATOM 2413 C CA . THR A 1 154 ? 2.389 -15.157 -33.277 1.00 44.26 173 THR A CA 1
ATOM 2414 C C . THR A 1 154 ? 2.513 -14.642 -31.843 1.00 46.49 173 THR A C 1
ATOM 2415 O O . THR A 1 154 ? 3.143 -15.285 -31.003 1.00 45.37 173 THR A O 1
ATOM 2426 N N . ASP A 1 155 ? 1.904 -13.493 -31.562 1.00 49.21 174 ASP A N 1
ATOM 2427 C CA . ASP A 1 155 ? 1.904 -12.951 -30.208 1.00 49.72 174 ASP A CA 1
ATOM 2428 C C . ASP A 1 155 ? 0.707 -13.526 -29.466 1.00 49.22 174 ASP A C 1
ATOM 2429 O O . ASP A 1 155 ? -0.388 -12.966 -29.492 1.00 48.09 174 ASP A O 1
ATOM 2438 N N . THR A 1 156 ? 0.939 -14.651 -28.800 1.00 54.25 175 THR A N 1
ATOM 2439 C CA . THR A 1 156 ? -0.122 -15.402 -28.142 1.00 60.06 175 THR A CA 1
ATOM 2440 C C . THR A 1 156 ? -0.774 -14.616 -27.011 1.00 57.74 175 THR A C 1
ATOM 2441 O O . THR A 1 156 ? -1.908 -14.894 -26.623 1.00 62.78 175 THR A O 1
ATOM 2452 N N . ALA A 1 157 ? -0.057 -13.631 -26.484 1.00 60.11 176 ALA A N 1
ATOM 2453 C CA . ALA A 1 157 ? -0.575 -12.819 -25.394 1.00 56.20 176 ALA A CA 1
ATOM 2454 C C . ALA A 1 157 ? -1.741 -11.937 -25.843 1.00 71.37 176 ALA A C 1
ATOM 2455 O O . ALA A 1 157 ? -2.623 -11.621 -25.043 1.00 64.49 176 ALA A O 1
ATOM 2462 N N . THR A 1 158 ? -1.743 -11.544 -27.117 1.00 55.58 177 THR A N 1
ATOM 2463 C CA . THR A 1 158 ? -2.699 -10.552 -27.611 1.00 46.19 177 THR A CA 1
ATOM 2464 C C . THR A 1 158 ? -3.488 -10.975 -28.852 1.00 38.40 177 THR A C 1
ATOM 2465 O O . THR A 1 158 ? -4.480 -10.333 -29.201 1.00 48.59 177 THR A O 1
ATOM 2476 N N . SER A 1 159 ? -3.046 -12.035 -29.523 1.00 41.99 178 SER A N 1
ATOM 2477 C CA . SER A 1 159 ? -3.619 -12.414 -30.816 1.00 48.64 178 SER A CA 1
ATOM 2478 C C . SER A 1 159 ? -5.121 -12.681 -30.756 1.00 50.89 178 SER A C 1
ATOM 2479 O O . SER A 1 159 ? -5.863 -12.258 -31.640 1.00 48.25 178 SER A O 1
ATOM 2487 N N . THR A 1 160 ? -5.566 -13.380 -29.718 1.00 44.20 179 THR A N 1
ATOM 2488 C CA . THR A 1 160 ? -6.980 -13.713 -29.577 1.00 59.90 179 THR A CA 1
ATOM 2489 C C . THR A 1 160 ? -7.849 -12.472 -29.411 1.00 50.49 179 THR A C 1
ATOM 2490 O O . THR A 1 160 ? -9.013 -12.471 -29.814 1.00 55.77 179 THR A O 1
ATOM 2501 N N . ASN A 1 161 ? -7.287 -11.423 -28.814 1.00 54.82 180 ASN A N 1
ATOM 2502 C CA . ASN A 1 161 ? -8.033 -10.193 -28.553 1.00 47.66 180 ASN A CA 1
ATOM 2503 C C . ASN A 1 161 ? -7.798 -9.141 -29.640 1.00 54.34 180 ASN A C 1
ATOM 2504 O O . ASN A 1 161 ? -7.718 -7.945 -29.361 1.00 47.66 180 ASN A O 1
ATOM 2515 N N . GLY A 1 162 ? -7.679 -9.594 -30.882 1.00 46.98 181 GLY A N 1
ATOM 2516 C CA . GLY A 1 162 ? -7.466 -8.692 -32.002 1.00 45.73 181 GLY A CA 1
ATOM 2517 C C . GLY A 1 162 ? -6.107 -8.014 -32.005 1.00 36.26 181 GLY A C 1
ATOM 2518 O O . GLY A 1 162 ? -5.882 -7.059 -32.752 1.00 42.73 181 GLY A O 1
ATOM 2522 N N . GLY A 1 163 ? -5.203 -8.499 -31.160 1.00 43.47 182 GLY A N 1
ATOM 2523 C CA . GLY A 1 163 ? -3.862 -7.951 -31.064 1.00 38.56 182 GLY A CA 1
ATOM 2524 C C . GLY A 1 163 ? -3.728 -6.722 -30.184 1.00 47.72 182 GLY A C 1
ATOM 2525 O O . GLY A 1 163 ? -2.700 -6.046 -30.219 1.00 39.33 182 GLY A O 1
ATOM 2529 N N . LEU A 1 164 ? -4.759 -6.429 -29.398 1.00 36.59 183 LEU A N 1
ATOM 2530 C CA . LEU A 1 164 ? -4.741 -5.251 -28.537 1.00 37.42 183 LEU A CA 1
ATOM 2531 C C . LEU A 1 164 ? -3.636 -5.319 -27.486 1.00 38.05 183 LEU A C 1
ATOM 2532 O O . LEU A 1 164 ? -3.504 -6.313 -26.771 1.00 46.29 183 LEU A O 1
ATOM 2548 N N . LEU A 1 165 ? -2.854 -4.245 -27.396 1.00 50.33 184 LEU A N 1
ATOM 2549 C CA . LEU A 1 165 ? -1.861 -4.091 -26.337 1.00 46.37 184 LEU A CA 1
ATOM 2550 C C . LEU A 1 165 ? -2.355 -3.121 -25.271 1.00 50.33 184 LEU A C 1
ATOM 2551 O O . LEU A 1 165 ? -3.247 -2.308 -25.526 1.00 49.28 184 LEU A O 1
ATOM 2567 N N . ASP A 1 166 ? -1.754 -3.195 -24.086 1.00 44.20 185 ASP A N 1
ATOM 2568 C CA . ASP A 1 166 ? -2.026 -2.230 -23.029 1.00 55.60 185 ASP A CA 1
ATOM 2569 C C . ASP A 1 166 ? -1.452 -0.886 -23.432 1.00 53.73 185 ASP A C 1
ATOM 2570 O O . ASP A 1 166 ? -0.562 -0.822 -24.277 1.00 44.65 185 ASP A O 1
ATOM 2579 N N . PRO A 1 167 ? -1.950 0.196 -22.820 1.00 47.41 186 PRO A N 1
ATOM 2580 C CA . PRO A 1 167 ? -1.331 1.504 -23.041 1.00 45.89 186 PRO A CA 1
ATOM 2581 C C . PRO A 1 167 ? 0.111 1.546 -22.558 1.00 57.01 186 PRO A C 1
ATOM 2582 O O . PRO A 1 167 ? 0.434 0.951 -21.530 1.00 69.06 186 PRO A O 1
ATOM 2593 N N . PHE A 1 168 ? 0.966 2.239 -23.303 1.00 52.37 187 PHE A N 1
ATOM 2594 C CA . PHE A 1 168 ? 2.361 2.395 -22.917 1.00 55.15 187 PHE A CA 1
ATOM 2595 C C . PHE A 1 168 ? 2.876 3.767 -23.316 1.00 56.77 187 PHE A C 1
ATOM 2596 O O . PHE A 1 168 ? 2.361 4.395 -24.243 1.00 47.00 187 PHE A O 1
ATOM 2613 N N . GLY A 1 169 ? 3.896 4.223 -22.599 1.00 52.48 188 GLY A N 1
ATOM 2614 C CA . GLY A 1 169 ? 4.555 5.477 -22.901 1.00 69.53 188 GLY A CA 1
ATOM 2615 C C . GLY A 1 169 ? 5.894 5.208 -23.557 1.00 67.66 188 GLY A C 1
ATOM 2616 O O . GLY A 1 169 ? 6.224 4.059 -23.846 1.00 66.17 188 GLY A O 1
ATOM 2620 N N . PRO A 1 170 ? 6.683 6.266 -23.775 1.00 52.27 189 PRO A N 1
ATOM 2621 C CA . PRO A 1 170 ? 8.022 6.132 -24.358 1.00 68.92 189 PRO A CA 1
ATOM 2622 C C . PRO A 1 170 ? 9.003 5.424 -23.423 1.00 70.99 189 PRO A C 1
ATOM 2623 O O . PRO A 1 170 ? 8.855 5.503 -22.203 1.00 61.86 189 PRO A O 1
ATOM 2634 N N . GLY A 1 171 ? 9.992 4.744 -23.999 1.00 71.69 190 GLY A N 1
ATOM 2635 C CA . GLY A 1 171 ? 10.931 3.950 -23.225 1.00 78.49 190 GLY A CA 1
ATOM 2636 C C . GLY A 1 171 ? 10.463 2.555 -22.850 1.00 76.15 190 GLY A C 1
ATOM 2637 O O . GLY A 1 171 ? 11.289 1.676 -22.608 1.00 83.09 190 GLY A O 1
ATOM 2641 N N . GLU A 1 172 ? 9.152 2.351 -22.772 1.00 61.26 191 GLU A N 1
ATOM 2642 C CA . GLU A 1 172 ? 8.607 1.108 -22.234 1.00 56.10 191 GLU A CA 1
ATOM 2643 C C . GLU A 1 172 ? 8.596 -0.050 -23.239 1.00 63.69 191 GLU A C 1
ATOM 2644 O O . GLU A 1 172 ? 8.473 -1.210 -22.842 1.00 67.42 191 GLU A O 1
ATOM 2656 N N . MET A 1 173 ? 8.745 0.261 -24.525 1.00 68.11 192 MET A N 1
ATOM 2657 C CA . MET A 1 173 ? 8.743 -0.758 -25.576 1.00 59.75 192 MET A CA 1
ATOM 2658 C C . MET A 1 173 ? 9.991 -0.665 -26.442 1.00 61.74 192 MET A C 1
ATOM 2659 O O . MET A 1 173 ? 10.798 0.254 -26.293 1.00 54.76 192 MET A O 1
ATOM 2673 N N . ASP A 1 174 ? 10.148 -1.641 -27.333 1.00 58.39 193 ASP A N 1
ATOM 2674 C CA . ASP A 1 174 ? 11.197 -1.609 -28.344 1.00 65.61 193 ASP A CA 1
ATOM 2675 C C . ASP A 1 174 ? 11.146 -0.255 -29.041 1.00 56.10 193 ASP A C 1
ATOM 2676 O O . ASP A 1 174 ? 10.070 0.197 -29.435 1.00 50.32 193 ASP A O 1
ATOM 2685 N N . GLU A 1 175 ? 12.297 0.391 -29.195 1.00 60.60 194 GLU A N 1
ATOM 2686 C CA . GLU A 1 175 ? 12.331 1.771 -29.670 1.00 60.27 194 GLU A CA 1
ATOM 2687 C C . GLU A 1 175 ? 11.696 1.869 -31.050 1.00 60.11 194 GLU A C 1
ATOM 2688 O O . GLU A 1 175 ? 10.916 2.782 -31.317 1.00 58.34 194 GLU A O 1
ATOM 2700 N N . THR A 1 176 ? 12.035 0.926 -31.923 1.00 49.24 195 THR A N 1
ATOM 2701 C CA . THR A 1 176 ? 11.531 0.937 -33.289 1.00 45.64 195 THR A CA 1
ATOM 2702 C C . THR A 1 176 ? 10.010 0.813 -33.285 1.00 41.76 195 THR A C 1
ATOM 2703 O O . THR A 1 176 ? 9.319 1.490 -34.048 1.00 44.66 195 THR A O 1
ATOM 2714 N N . PHE A 1 177 ? 9.497 -0.061 -32.424 1.00 42.34 196 PHE A N 1
ATOM 2715 C CA . PHE A 1 177 ? 8.057 -0.233 -32.272 1.00 42.33 196 PHE A CA 1
ATOM 2716 C C . PHE A 1 177 ? 7.436 1.089 -31.832 1.00 43.06 196 PHE A C 1
ATOM 2717 O O . PHE A 1 177 ? 6.419 1.525 -32.373 1.00 37.22 196 PHE A O 1
ATOM 2734 N N . GLU A 1 178 ? 8.062 1.716 -30.839 1.00 40.21 197 GLU A N 1
ATOM 2735 C CA . GLU A 1 178 ? 7.542 2.944 -30.245 1.00 53.32 197 GLU A CA 1
ATOM 2736 C C . GLU A 1 178 ? 7.487 4.113 -31.223 1.00 50.18 197 GLU A C 1
ATOM 2737 O O . GLU A 1 178 ? 6.480 4.817 -31.287 1.00 46.40 197 GLU A O 1
ATOM 2749 N N . LYS A 1 179 ? 8.567 4.331 -31.968 1.00 43.57 198 LYS A N 1
ATOM 2750 C CA . LYS A 1 179 ? 8.570 5.359 -33.005 1.00 50.40 198 LYS A CA 1
ATOM 2751 C C . LYS A 1 179 ? 7.433 5.156 -34.000 1.00 38.67 198 LYS A C 1
ATOM 2752 O O . LYS A 1 179 ? 6.697 6.092 -34.311 1.00 45.99 198 LYS A O 1
ATOM 2771 N N . ALA A 1 180 ? 7.298 3.933 -34.500 1.00 37.20 199 ALA A N 1
ATOM 2772 C CA . ALA A 1 180 ? 6.287 3.632 -35.505 1.00 38.37 199 ALA A CA 1
ATOM 2773 C C . ALA A 1 180 ? 4.882 3.870 -34.966 1.00 40.13 199 ALA A C 1
ATOM 2774 O O . ALA A 1 180 ? 4.008 4.349 -35.687 1.00 45.27 199 ALA A O 1
ATOM 2781 N N . ALA A 1 181 ? 4.674 3.557 -33.692 1.00 40.45 200 ALA A N 1
ATOM 2782 C CA . ALA A 1 181 ? 3.360 3.714 -33.079 1.00 40.42 200 ALA A CA 1
ATOM 2783 C C . ALA A 1 181 ? 2.976 5.184 -32.935 1.00 42.01 200 ALA A C 1
ATOM 2784 O O . ALA A 1 181 ? 1.875 5.586 -33.315 1.00 35.40 200 ALA A O 1
ATOM 2791 N N . TYR A 1 182 ? 3.884 5.985 -32.392 1.00 39.16 201 TYR A N 1
ATOM 2792 C CA . TYR A 1 182 ? 3.591 7.392 -32.153 1.00 37.06 201 TYR A CA 1
ATOM 2793 C C . TYR A 1 182 ? 3.526 8.183 -33.452 1.00 37.45 201 TYR A C 1
ATOM 2794 O O . TYR A 1 182 ? 2.938 9.263 -33.495 1.00 38.90 201 TYR A O 1
ATOM 2812 N N . ALA A 1 183 ? 4.135 7.650 -34.507 1.00 42.45 202 ALA A N 1
ATOM 2813 C CA . ALA A 1 183 ? 4.064 8.283 -35.818 1.00 47.84 202 ALA A CA 1
ATOM 2814 C C . ALA A 1 183 ? 2.673 8.164 -36.436 1.00 34.94 202 ALA A C 1
ATOM 2815 O O . ALA A 1 183 ? 2.341 8.895 -37.366 1.00 42.24 202 ALA A O 1
ATOM 2822 N N . LEU A 1 184 ? 1.862 7.243 -35.928 1.00 44.30 203 LEU A N 1
ATOM 2823 C CA . LEU A 1 184 ? 0.491 7.116 -36.407 1.00 39.95 203 LEU A CA 1
ATOM 2824 C C . LEU A 1 184 ? -0.311 8.330 -35.958 1.00 41.77 203 LEU A C 1
ATOM 2825 O O . LEU A 1 184 ? -0.126 8.827 -34.847 1.00 52.51 203 LEU A O 1
ATOM 2841 N N . GLU A 1 185 ? -1.207 8.793 -36.825 1.00 41.86 204 GLU A N 1
ATOM 2842 C CA . GLU A 1 185 ? -1.869 10.084 -36.646 1.00 46.73 204 GLU A CA 1
ATOM 2843 C C . GLU A 1 185 ? -3.282 9.930 -36.118 1.00 52.61 204 GLU A C 1
ATOM 2844 O O . GLU A 1 185 ? -3.634 10.516 -35.095 1.00 53.19 204 GLU A O 1
ATOM 2856 N N . ASN A 1 186 ? -4.084 9.129 -36.810 1.00 46.84 205 ASN A N 1
ATOM 2857 C CA . ASN A 1 186 ? -5.496 9.019 -36.489 1.00 46.61 205 ASN A CA 1
ATOM 2858 C C . ASN A 1 186 ? -5.896 7.597 -36.150 1.00 48.22 205 ASN A C 1
ATOM 2859 O O . ASN A 1 186 ? -5.237 6.635 -36.541 1.00 36.32 205 ASN A O 1
ATOM 2870 N N . LYS A 1 187 ? -6.977 7.499 -35.386 1.00 41.96 206 LYS A N 1
ATOM 2871 C CA . LYS A 1 187 ? -7.586 6.237 -35.007 1.00 45.59 206 LYS A CA 1
ATOM 2872 C C . LYS A 1 187 ? -7.735 5.374 -36.261 1.00 38.70 206 LYS A C 1
ATOM 2873 O O . LYS A 1 187 ? -8.109 5.892 -37.312 1.00 42.17 206 LYS A O 1
ATOM 2892 N N . ASP A 1 188 ? -7.361 4.097 -36.159 1.00 33.80 207 ASP A N 1
ATOM 2893 C CA . ASP A 1 188 ? -7.522 3.108 -37.235 1.00 46.62 207 ASP A CA 1
ATOM 2894 C C . ASP A 1 188 ? -6.447 3.223 -38.315 1.00 46.08 207 ASP A C 1
ATOM 2895 O O . ASP A 1 188 ? -6.448 2.443 -39.268 1.00 50.32 207 ASP A O 1
ATOM 2904 N N . ASP A 1 189 ? -5.528 4.176 -38.185 1.00 41.57 208 ASP A N 1
ATOM 2905 C CA . ASP A 1 189 ? -4.405 4.221 -39.115 1.00 41.15 208 ASP A CA 1
ATOM 2906 C C . ASP A 1 189 ? -3.501 3.020 -38.858 1.00 42.03 208 ASP A C 1
ATOM 2907 O O . ASP A 1 189 ? -3.418 2.534 -37.730 1.00 30.07 208 ASP A O 1
ATOM 2916 N N . VAL A 1 190 ? -2.837 2.544 -39.906 1.00 25.36 209 VAL A N 1
ATOM 2917 C CA . VAL A 1 190 ? -2.032 1.334 -39.823 1.00 34.88 209 VAL A CA 1
ATOM 2918 C C . VAL A 1 190 ? -0.615 1.673 -40.259 1.00 27.39 209 VAL A C 1
ATOM 2919 O O . VAL A 1 190 ? -0.422 2.421 -41.215 1.00 25.20 209 VAL A O 1
ATOM 2932 N N . SER A 1 191 ? 0.370 1.092 -39.586 1.00 31.21 210 SER A N 1
ATOM 2933 C CA . SER A 1 191 ? 1.767 1.346 -39.912 1.00 31.65 210 SER A CA 1
ATOM 2934 C C . SER A 1 191 ? 2.213 0.602 -41.160 1.00 35.70 210 SER A C 1
ATOM 2935 O O . SER A 1 191 ? 1.497 -0.246 -41.687 1.00 37.16 210 SER A O 1
ATOM 2943 N N . GLY A 1 192 ? 3.408 0.940 -41.628 1.00 34.28 211 GLY A N 1
ATOM 2944 C CA . GLY A 1 192 ? 4.130 0.108 -42.569 1.00 40.68 211 GLY A CA 1
ATOM 2945 C C . GLY A 1 192 ? 4.741 -1.036 -41.787 1.00 34.34 211 GLY A C 1
ATOM 2946 O O . GLY A 1 192 ? 4.502 -1.169 -40.586 1.00 33.77 211 GLY A O 1
ATOM 2950 N N . ILE A 1 193 ? 5.542 -1.859 -42.448 1.00 32.65 212 ILE A N 1
ATOM 2951 C CA . ILE A 1 193 ? 6.178 -2.968 -41.758 1.00 39.90 212 ILE A CA 1
ATOM 2952 C C . ILE A 1 193 ? 7.208 -2.448 -40.765 1.00 45.91 212 ILE A C 1
ATOM 2953 O O . ILE A 1 193 ? 8.072 -1.642 -41.109 1.00 48.68 212 ILE A O 1
ATOM 2969 N N . VAL A 1 194 ? 7.089 -2.918 -39.527 1.00 39.00 213 VAL A N 1
ATOM 2970 C CA . VAL A 1 194 ? 8.015 -2.564 -38.466 1.00 41.77 213 VAL A CA 1
ATOM 2971 C C . VAL A 1 194 ? 8.862 -3.782 -38.144 1.00 39.90 213 VAL A C 1
ATOM 2972 O O . VAL A 1 194 ? 8.341 -4.886 -38.017 1.00 44.34 213 VAL A O 1
ATOM 2985 N N . LYS A 1 195 ? 10.165 -3.568 -38.003 1.00 41.40 214 LYS A N 1
ATOM 2986 C CA . LYS A 1 195 ? 11.094 -4.629 -37.645 1.00 47.10 214 LYS A CA 1
ATOM 2987 C C . LYS A 1 195 ? 11.694 -4.419 -36.265 1.00 50.12 214 LYS A C 1
ATOM 2988 O O . LYS A 1 195 ? 12.533 -3.541 -36.064 1.00 56.49 214 LYS A O 1
ATOM 3007 N N . SER A 1 196 ? 11.242 -5.243 -35.321 1.00 52.44 215 SER A N 1
ATOM 3008 C CA . SER A 1 196 ? 11.729 -5.210 -33.946 1.00 66.84 215 SER A CA 1
ATOM 3009 C C . SER A 1 196 ? 12.621 -6.418 -33.679 1.00 64.15 215 SER A C 1
ATOM 3010 O O . SER A 1 196 ? 12.868 -7.230 -34.570 1.00 56.51 215 SER A O 1
ATOM 3018 N N . THR A 1 197 ? 13.097 -6.535 -32.445 1.00 64.60 216 THR A N 1
ATOM 3019 C CA . THR A 1 197 ? 13.889 -7.688 -32.037 1.00 70.27 216 THR A CA 1
ATOM 3020 C C . THR A 1 197 ? 13.078 -8.980 -32.115 1.00 60.97 216 THR A C 1
ATOM 3021 O O . THR A 1 197 ? 13.628 -10.060 -32.329 1.00 71.84 216 THR A O 1
ATOM 3032 N N . TYR A 1 198 ? 11.765 -8.855 -31.947 1.00 66.77 217 TYR A N 1
ATOM 3033 C CA . TYR A 1 198 ? 10.865 -10.005 -31.914 1.00 65.70 217 TYR A CA 1
ATOM 3034 C C . TYR A 1 198 ? 10.493 -10.520 -33.298 1.00 49.62 217 TYR A C 1
ATOM 3035 O O . TYR A 1 198 ? 10.254 -11.713 -33.476 1.00 63.46 217 TYR A O 1
ATOM 3053 N N . GLY A 1 199 ? 10.441 -9.620 -34.273 1.00 51.00 218 GLY A N 1
ATOM 3054 C CA . GLY A 1 199 ? 10.008 -9.984 -35.609 1.00 49.10 218 GLY A CA 1
ATOM 3055 C C . GLY A 1 199 ? 9.498 -8.800 -36.402 1.00 51.46 218 GLY A C 1
ATOM 3056 O O . GLY A 1 199 ? 9.971 -7.674 -36.229 1.00 46.19 218 GLY A O 1
ATOM 3060 N N . TYR A 1 200 ? 8.522 -9.056 -37.268 1.00 42.32 219 TYR A N 1
ATOM 3061 C CA . TYR A 1 200 ? 7.953 -8.013 -38.111 1.00 33.98 219 TYR A CA 1
ATOM 3062 C C . TYR A 1 200 ? 6.540 -7.668 -37.650 1.00 44.22 219 TYR A C 1
ATOM 3063 O O . TYR A 1 200 ? 5.720 -8.568 -37.451 1.00 38.83 219 TYR A O 1
ATOM 3081 N N . HIS A 1 201 ? 6.255 -6.375 -37.491 1.00 35.81 220 HIS A N 1
ATOM 3082 C CA . HIS A 1 201 ? 4.939 -5.943 -37.022 1.00 31.31 220 HIS A CA 1
ATOM 3083 C C . HIS A 1 201 ? 4.175 -5.101 -38.027 1.00 36.74 220 HIS A C 1
ATOM 3084 O O . HIS A 1 201 ? 4.756 -4.436 -38.885 1.00 40.56 220 HIS A O 1
ATOM 3099 N N . LEU A 1 202 ? 2.856 -5.140 -37.885 1.00 29.74 221 LEU A N 1
ATOM 3100 C CA . LEU A 1 202 ? 1.980 -4.096 -38.386 1.00 29.49 221 LEU A CA 1
ATOM 3101 C C . LEU A 1 202 ? 1.251 -3.551 -37.169 1.00 38.67 221 LEU A C 1
ATOM 3102 O O . LEU A 1 202 ? 0.840 -4.326 -36.307 1.00 34.23 221 LEU A O 1
ATOM 3118 N N . ILE A 1 203 ? 1.077 -2.233 -37.110 1.00 31.75 222 ILE A N 1
ATOM 3119 C CA . ILE A 1 203 ? 0.506 -1.580 -35.935 1.00 31.30 222 ILE A CA 1
ATOM 3120 C C . ILE A 1 203 ? -0.692 -0.734 -36.327 1.00 30.31 222 ILE A C 1
ATOM 3121 O O . ILE A 1 203 ? -0.635 -0.000 -37.307 1.00 35.55 222 ILE A O 1
ATOM 3137 N N . GLN A 1 204 ? -1.770 -0.845 -35.554 1.00 28.96 223 GLN A N 1
ATOM 3138 C CA . GLN A 1 204 ? -2.966 -0.035 -35.763 1.00 25.14 223 GLN A CA 1
ATOM 3139 C C . GLN A 1 204 ? -3.215 0.820 -34.531 1.00 27.56 223 GLN A C 1
ATOM 3140 O O . GLN A 1 204 ? -3.191 0.319 -33.408 1.00 31.61 223 GLN A O 1
ATOM 3154 N N . LEU A 1 205 ? -3.472 2.108 -34.746 1.00 27.10 224 LEU A N 1
ATOM 3155 C CA . LEU A 1 205 ? -3.695 3.028 -33.639 1.00 28.77 224 LEU A CA 1
ATOM 3156 C C . LEU A 1 205 ? -5.119 2.865 -33.129 1.00 31.55 224 LEU A C 1
ATOM 3157 O O . LEU A 1 205 ? -6.061 2.770 -33.916 1.00 34.94 224 LEU A O 1
ATOM 3173 N N . VAL A 1 206 ? -5.269 2.871 -31.808 1.00 32.09 225 VAL A N 1
ATOM 3174 C CA . VAL A 1 206 ? -6.583 2.836 -31.176 1.00 39.73 225 VAL A CA 1
ATOM 3175 C C . VAL A 1 206 ? -6.867 4.157 -30.477 1.00 47.03 225 VAL A C 1
ATOM 3176 O O . VAL A 1 206 ? -7.927 4.755 -30.658 1.00 48.04 225 VAL A O 1
ATOM 3189 N N . LYS A 1 207 ? -5.916 4.589 -29.658 1.00 35.78 226 LYS A N 1
ATOM 3190 C CA . LYS A 1 207 ? -6.039 5.834 -28.921 1.00 42.80 226 LYS A CA 1
ATOM 3191 C C . LYS A 1 207 ? -4.720 6.581 -28.819 1.00 44.59 226 LYS A C 1
ATOM 3192 O O . LYS A 1 207 ? -3.684 5.999 -28.493 1.00 40.40 226 LYS A O 1
ATOM 3211 N N . LYS A 1 208 ? -4.777 7.876 -29.099 1.00 40.02 227 LYS A N 1
ATOM 3212 C CA . LYS A 1 208 ? -3.642 8.759 -28.907 1.00 52.95 227 LYS A CA 1
ATOM 3213 C C . LYS A 1 208 ? -4.155 10.039 -28.254 1.00 58.82 227 LYS A C 1
ATOM 3214 O O . LYS A 1 208 ? -5.280 10.466 -28.519 1.00 61.19 227 LYS A O 1
ATOM 3233 N N . THR A 1 209 ? -3.333 10.645 -27.402 1.00 53.96 228 THR A N 1
ATOM 3234 C CA . THR A 1 209 ? -3.664 11.927 -26.787 1.00 68.82 228 THR A CA 1
ATOM 3235 C C . THR A 1 209 ? -2.533 12.916 -27.006 1.00 54.40 228 THR A C 1
ATOM 3236 O O . THR A 1 209 ? -1.361 12.573 -26.852 1.00 70.16 228 THR A O 1
ATOM 3247 N N . GLU A 1 210 ? -2.882 14.146 -27.360 1.00 67.99 229 GLU A N 1
ATOM 3248 C CA . GLU A 1 210 ? -1.868 15.168 -27.566 1.00 73.11 229 GLU A CA 1
ATOM 3249 C C . GLU A 1 210 ? -1.358 15.683 -26.231 1.00 60.59 229 GLU A C 1
ATOM 3250 O O . GLU A 1 210 ? -2.132 15.929 -25.305 1.00 53.82 229 GLU A O 1
ATOM 3262 N N . LYS A 1 211 ? -0.044 15.843 -26.151 1.00 51.41 230 LYS A N 1
ATOM 3263 C CA . LYS A 1 211 ? 0.609 16.342 -24.953 1.00 50.16 230 LYS A CA 1
ATOM 3264 C C . LYS A 1 211 ? 0.109 17.738 -24.597 1.00 55.67 230 LYS A C 1
ATOM 3265 O O . LYS A 1 211 ? 0.067 18.627 -25.447 1.00 53.82 230 LYS A O 1
ATOM 3284 N N . GLY A 1 212 ? -0.279 17.917 -23.338 1.00 48.53 231 GLY A N 1
ATOM 3285 C CA . GLY A 1 212 ? -0.712 19.210 -22.844 1.00 45.99 231 GLY A CA 1
ATOM 3286 C C . GLY A 1 212 ? 0.477 20.072 -22.469 1.00 53.25 231 GLY A C 1
ATOM 3287 O O . GLY A 1 212 ? 1.620 19.715 -22.744 1.00 44.76 231 GLY A O 1
ATOM 3291 N N . THR A 1 213 ? 0.207 21.213 -21.844 1.00 45.76 232 THR A N 1
ATOM 3292 C CA . THR A 1 213 ? 1.265 22.108 -21.388 1.00 40.05 232 THR A CA 1
ATOM 3293 C C . THR A 1 213 ? 2.078 21.443 -20.281 1.00 43.49 232 THR A C 1
ATOM 3294 O O . THR A 1 213 ? 1.590 20.525 -19.623 1.00 44.24 232 THR A O 1
ATOM 3305 N N . TYR A 1 214 ? 3.311 21.900 -20.074 1.00 45.53 233 TYR A N 1
ATOM 3306 C CA . TYR A 1 214 ? 4.132 21.364 -18.991 1.00 39.46 233 TYR A CA 1
ATOM 3307 C C . TYR A 1 214 ? 3.425 21.529 -17.651 1.00 35.29 233 TYR A C 1
ATOM 3308 O O . TYR A 1 214 ? 3.429 20.620 -16.824 1.00 40.34 233 TYR A O 1
ATOM 3326 N N . ALA A 1 215 ? 2.816 22.692 -17.448 1.00 33.79 234 ALA A N 1
ATOM 3327 C CA . ALA A 1 215 ? 2.132 22.993 -16.195 1.00 45.37 234 ALA A CA 1
ATOM 3328 C C . ALA A 1 215 ? 1.047 21.965 -15.898 1.00 41.54 234 ALA A C 1
ATOM 3329 O O . ALA A 1 215 ? 0.885 21.524 -14.760 1.00 36.24 234 ALA A O 1
ATOM 3336 N N . LYS A 1 216 ? 0.303 21.592 -16.933 1.00 42.14 235 LYS A N 1
ATOM 3337 C CA . LYS A 1 216 ? -0.747 20.591 -16.806 1.00 40.45 235 LYS A CA 1
ATOM 3338 C C . LYS A 1 216 ? -0.178 19.174 -16.664 1.00 52.55 235 LYS A C 1
ATOM 3339 O O . LYS A 1 216 ? -0.740 18.343 -15.948 1.00 43.98 235 LYS A O 1
ATOM 3358 N N . GLU A 1 217 ? 0.937 18.904 -17.344 1.00 45.32 236 GLU A N 1
ATOM 3359 C CA . GLU A 1 217 ? 1.512 17.561 -17.371 1.00 44.56 236 GLU A CA 1
ATOM 3360 C C . GLU A 1 217 ? 2.679 17.286 -16.427 1.00 43.61 236 GLU A C 1
ATOM 3361 O O . GLU A 1 217 ? 3.243 16.192 -16.475 1.00 40.77 236 GLU A O 1
ATOM 3373 N N . LYS A 1 218 ? 3.025 18.209 -15.536 1.00 41.17 237 LYS A N 1
ATOM 3374 C CA . LYS A 1 218 ? 4.312 18.063 -14.857 1.00 34.75 237 LYS A CA 1
ATOM 3375 C C . LYS A 1 218 ? 4.335 16.857 -13.915 1.00 35.60 237 LYS A C 1
ATOM 3376 O O . LYS A 1 218 ? 5.374 16.215 -13.769 1.00 40.41 237 LYS A O 1
ATOM 3395 N N . ALA A 1 219 ? 3.215 16.560 -13.261 1.00 38.05 238 ALA A N 1
ATOM 3396 C CA . ALA A 1 219 ? 3.173 15.426 -12.340 1.00 40.27 238 ALA A CA 1
ATOM 3397 C C . ALA A 1 219 ? 3.345 14.103 -13.091 1.00 42.01 238 ALA A C 1
ATOM 3398 O O . ALA A 1 219 ? 3.992 13.181 -12.597 1.00 41.14 238 ALA A O 1
ATOM 3405 N N . ASN A 1 220 ? 2.776 14.022 -14.292 1.00 41.08 239 ASN A N 1
ATOM 3406 C CA . ASN A 1 220 ? 3.007 12.886 -15.183 1.00 37.61 239 ASN A CA 1
ATOM 3407 C C . ASN A 1 220 ? 4.454 12.816 -15.647 1.00 33.59 239 ASN A C 1
ATOM 3408 O O . ASN A 1 220 ? 5.045 11.740 -15.709 1.00 35.66 239 ASN A O 1
ATOM 3419 N N . VAL A 1 221 ? 5.017 13.972 -15.982 1.00 35.03 240 VAL A N 1
ATOM 3420 C CA . VAL A 1 221 ? 6.383 14.035 -16.479 1.00 29.56 240 VAL A CA 1
ATOM 3421 C C . VAL A 1 221 ? 7.374 13.591 -15.407 1.00 31.03 240 VAL A C 1
ATOM 3422 O O . VAL A 1 221 ? 8.320 12.856 -15.693 1.00 39.59 240 VAL A O 1
ATOM 3435 N N . LYS A 1 222 ? 7.149 14.036 -14.174 1.00 35.17 241 LYS A N 1
ATOM 3436 C CA . LYS A 1 222 ? 8.007 13.658 -13.055 1.00 41.53 241 LYS A CA 1
ATOM 3437 C C . LYS A 1 222 ? 7.993 12.157 -12.787 1.00 32.29 241 LYS A C 1
ATOM 3438 O O . LYS A 1 222 ? 9.044 11.548 -12.580 1.00 34.88 241 LYS A O 1
ATOM 3457 N N . ALA A 1 223 ? 6.804 11.562 -12.792 1.00 37.13 242 ALA A N 1
ATOM 3458 C CA . ALA A 1 223 ? 6.677 10.131 -12.538 1.00 35.25 242 ALA A CA 1
ATOM 3459 C C . ALA A 1 223 ? 7.378 9.340 -13.630 1.00 39.42 242 ALA A C 1
ATOM 3460 O O . ALA A 1 223 ? 8.054 8.355 -13.352 1.00 39.27 242 ALA A O 1
ATOM 3467 N N . ALA A 1 224 ? 7.223 9.781 -14.873 1.00 34.42 243 ALA A N 1
ATOM 3468 C CA . ALA A 1 224 ? 7.837 9.092 -16.001 1.00 40.87 243 ALA A CA 1
ATOM 3469 C C . ALA A 1 224 ? 9.355 9.254 -15.972 1.00 34.64 243 ALA A C 1
ATOM 3470 O O . ALA A 1 224 ? 10.088 8.321 -16.292 1.00 35.98 243 ALA A O 1
ATOM 3477 N N . TYR A 1 225 ? 9.827 10.435 -15.585 1.00 35.67 244 TYR A N 1
ATOM 3478 C CA . TYR A 1 225 ? 11.263 10.695 -15.541 1.00 36.66 244 TYR A CA 1
ATOM 3479 C C . TYR A 1 225 ? 11.969 9.825 -14.503 1.00 29.90 244 TYR A C 1
ATOM 3480 O O . TYR A 1 225 ? 13.022 9.253 -14.778 1.00 38.25 244 TYR A O 1
ATOM 3498 N N . ILE A 1 226 ? 11.382 9.728 -13.315 1.00 37.87 245 ILE A N 1
ATOM 3499 C CA . ILE A 1 226 ? 11.960 8.933 -12.239 1.00 41.50 245 ILE A CA 1
ATOM 3500 C C . ILE A 1 226 ? 12.046 7.475 -12.661 1.00 48.81 245 ILE A C 1
ATOM 3501 O O . ILE A 1 226 ? 13.045 6.792 -12.435 1.00 37.92 245 ILE A O 1
ATOM 3517 N N . LYS A 1 227 ? 10.971 7.023 -13.286 1.00 41.71 246 LYS A N 1
ATOM 3518 C CA . LYS A 1 227 ? 10.846 5.673 -13.811 1.00 38.16 246 LYS A CA 1
ATOM 3519 C C . LYS A 1 227 ? 11.945 5.375 -14.833 1.00 41.93 246 LYS A C 1
ATOM 3520 O O . LYS A 1 227 ? 12.557 4.307 -14.802 1.00 38.35 246 LYS A O 1
ATOM 3539 N N . SER A 1 228 ? 12.191 6.321 -15.737 1.00 34.72 247 SER A N 1
ATOM 3540 C CA . SER A 1 228 ? 13.202 6.145 -16.778 1.00 41.32 247 SER A CA 1
ATOM 3541 C C . SER A 1 228 ? 14.604 6.080 -16.178 1.00 38.01 247 SER A C 1
ATOM 3542 O O . SER A 1 228 ? 15.532 5.569 -16.803 1.00 47.78 247 SER A O 1
ATOM 3550 N N . GLN A 1 229 ? 14.750 6.602 -14.963 1.00 48.42 248 GLN A N 1
ATOM 3551 C CA . GLN A 1 229 ? 16.047 6.645 -14.289 1.00 43.34 248 GLN A CA 1
ATOM 3552 C C . GLN A 1 229 ? 16.306 5.420 -13.418 1.00 43.98 248 GLN A C 1
ATOM 3553 O O . GLN A 1 229 ? 17.392 5.268 -12.862 1.00 44.84 248 GLN A O 1
ATOM 3567 N N . LEU A 1 230 ? 15.312 4.546 -13.299 1.00 46.87 249 LEU A N 1
ATOM 3568 C CA . LEU A 1 230 ? 15.485 3.300 -12.561 1.00 42.00 249 LEU A CA 1
ATOM 3569 C C . LEU A 1 230 ? 16.157 2.253 -13.444 1.00 49.12 249 LEU A C 1
ATOM 3570 O O . LEU A 1 230 ? 15.618 1.170 -13.680 1.00 45.18 249 LEU A O 1
ATOM 3586 N N . THR A 1 231 ? 17.348 2.598 -13.920 1.00 39.99 250 THR A N 1
ATOM 3587 C CA . THR A 1 231 ? 18.164 1.705 -14.732 1.00 41.31 250 THR A CA 1
ATOM 3588 C C . THR A 1 231 ? 18.977 0.770 -13.845 1.00 46.97 250 THR A C 1
ATOM 3589 O O . THR A 1 231 ? 19.164 1.035 -12.656 1.00 45.60 250 THR A O 1
ATOM 3600 N N . SER A 1 232 ? 19.459 -0.322 -14.427 1.00 40.27 251 SER A N 1
ATOM 3601 C CA . SER A 1 232 ? 20.295 -1.271 -13.702 1.00 43.16 251 SER A CA 1
ATOM 3602 C C . SER A 1 232 ? 21.565 -0.588 -13.200 1.00 41.06 251 SER A C 1
ATOM 3603 O O . SER A 1 232 ? 22.075 -0.909 -12.125 1.00 50.12 251 SER A O 1
ATOM 3611 N N . GLU A 1 233 ? 22.064 0.358 -13.989 1.00 49.78 252 GLU A N 1
ATOM 3612 C CA . GLU A 1 233 ? 23.249 1.132 -13.632 1.00 55.56 252 GLU A CA 1
ATOM 3613 C C . GLU A 1 233 ? 23.031 2.014 -12.405 1.00 53.47 252 GLU A C 1
ATOM 3614 O O . GLU A 1 233 ? 23.851 2.027 -11.487 1.00 49.43 252 GLU A O 1
ATOM 3626 N N . ASN A 1 234 ? 21.925 2.750 -12.394 1.00 37.66 253 ASN A N 1
ATOM 3627 C CA . ASN A 1 234 ? 21.634 3.673 -11.303 1.00 42.12 253 ASN A CA 1
ATOM 3628 C C . ASN A 1 234 ? 21.308 2.937 -10.008 1.00 36.66 253 ASN A C 1
ATOM 3629 O 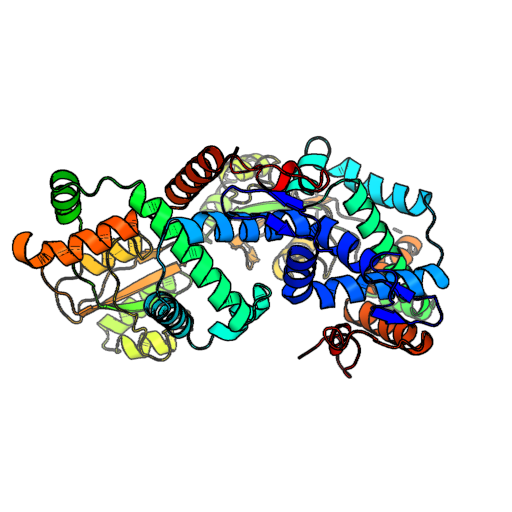O . ASN A 1 234 ? 21.716 3.356 -8.924 1.00 46.01 253 ASN A O 1
ATOM 3640 N N . MET A 1 235 ? 20.570 1.840 -10.125 1.00 39.15 254 MET A N 1
ATOM 3641 C CA . MET A 1 235 ? 20.232 1.031 -8.965 1.00 37.05 254 MET A CA 1
ATOM 3642 C C . MET A 1 235 ? 21.490 0.407 -8.358 1.00 33.78 254 MET A C 1
ATOM 3643 O O . MET A 1 235 ? 21.635 0.359 -7.135 1.00 38.07 254 MET A O 1
ATOM 3657 N N . THR A 1 236 ? 22.399 -0.059 -9.208 1.00 32.18 255 THR A N 1
ATOM 3658 C CA . THR A 1 236 ? 23.662 -0.623 -8.734 1.00 35.18 255 THR A CA 1
ATOM 3659 C C . THR A 1 236 ? 24.489 0.433 -8.012 1.00 34.47 255 THR A C 1
ATOM 3660 O O . THR A 1 236 ? 25.016 0.186 -6.926 1.00 42.80 255 THR A O 1
ATOM 3671 N N . ALA A 1 237 ? 24.603 1.605 -8.629 1.00 40.92 256 ALA A N 1
ATOM 3672 C CA . ALA A 1 237 ? 25.296 2.738 -8.028 1.00 33.50 256 ALA A CA 1
ATOM 3673 C C . ALA A 1 237 ? 24.722 3.079 -6.656 1.00 42.22 256 ALA A C 1
ATOM 3674 O O . ALA A 1 237 ? 25.466 3.325 -5.704 1.00 37.79 256 ALA A O 1
ATOM 3681 N N . ALA A 1 238 ? 23.396 3.095 -6.560 1.00 34.09 257 ALA A N 1
ATOM 3682 C CA . ALA A 1 238 ? 22.728 3.453 -5.315 1.00 32.62 257 ALA A CA 1
ATOM 3683 C C . ALA A 1 238 ? 23.038 2.441 -4.216 1.00 31.31 257 ALA A C 1
ATOM 3684 O O . ALA A 1 238 ? 23.297 2.819 -3.075 1.00 36.90 257 ALA A O 1
ATOM 3691 N N . LEU A 1 239 ? 23.029 1.158 -4.562 1.00 33.25 258 LEU A N 1
ATOM 3692 C CA . LEU A 1 239 ? 23.302 0.113 -3.583 1.00 37.24 258 LEU A CA 1
ATOM 3693 C C . LEU A 1 239 ? 24.759 0.141 -3.117 1.00 35.52 258 LEU A C 1
ATOM 3694 O O . LEU A 1 239 ? 25.038 -0.096 -1.943 1.00 33.64 258 LEU A O 1
ATOM 3710 N N . LYS A 1 240 ? 25.684 0.432 -4.029 1.00 31.49 259 LYS A N 1
ATOM 3711 C CA . LYS A 1 240 ? 27.086 0.615 -3.648 1.00 33.07 259 LYS A CA 1
ATOM 3712 C C . LYS A 1 240 ? 27.221 1.700 -2.591 1.00 33.80 259 LYS A C 1
ATOM 3713 O O . LYS A 1 240 ? 27.930 1.538 -1.599 1.00 34.55 259 LYS A O 1
ATOM 3732 N N . LYS A 1 241 ? 26.531 2.811 -2.826 1.00 34.19 260 LYS A N 1
ATOM 3733 C CA . LYS A 1 241 ? 26.566 3.957 -1.928 1.00 31.47 260 LYS A CA 1
ATOM 3734 C C . LYS A 1 241 ? 25.937 3.642 -0.572 1.00 34.08 260 LYS A C 1
ATOM 3735 O O . LYS A 1 241 ? 26.460 4.049 0.466 1.00 35.83 260 LYS A O 1
ATOM 3754 N N . GLU A 1 242 ? 24.819 2.920 -0.578 1.00 33.00 261 GLU A N 1
ATOM 3755 C CA . GLU A 1 242 ? 24.147 2.557 0.668 1.00 28.33 261 GLU A CA 1
ATOM 3756 C C . GLU A 1 242 ? 25.003 1.571 1.454 1.00 29.14 261 GLU A C 1
ATOM 3757 O O . GLU A 1 242 ? 25.118 1.671 2.676 1.00 36.43 261 GLU A O 1
ATOM 3769 N N . LEU A 1 243 ? 25.593 0.612 0.747 1.00 31.82 262 LEU A N 1
ATOM 3770 C CA . LEU A 1 243 ? 26.436 -0.396 1.381 1.00 36.43 262 LEU A CA 1
ATOM 3771 C C . LEU A 1 243 ? 27.634 0.236 2.076 1.00 35.62 262 LEU A C 1
ATOM 3772 O O . LEU A 1 243 ? 27.941 -0.090 3.221 1.00 40.08 262 LEU A O 1
ATOM 3788 N N . LYS A 1 244 ? 28.299 1.153 1.383 1.00 34.71 263 LYS A N 1
ATOM 3789 C CA . LYS A 1 244 ? 29.479 1.806 1.936 1.00 45.38 263 LYS A CA 1
ATOM 3790 C C . LYS A 1 244 ? 29.104 2.591 3.189 1.00 39.16 263 LYS A C 1
ATOM 3791 O O . LYS A 1 244 ? 29.820 2.561 4.190 1.00 40.16 263 LYS A O 1
ATOM 3810 N N . ALA A 1 245 ? 27.976 3.291 3.124 1.00 33.24 264 ALA A N 1
ATOM 3811 C CA . ALA A 1 245 ? 27.509 4.105 4.239 1.00 37.59 264 ALA A CA 1
ATOM 3812 C C . ALA A 1 245 ? 27.054 3.269 5.439 1.00 41.77 264 ALA A C 1
ATOM 3813 O O . ALA A 1 245 ? 26.997 3.773 6.557 1.00 39.92 264 ALA A O 1
ATOM 3820 N N . ALA A 1 246 ? 26.749 1.994 5.221 1.00 35.36 265 ALA A N 1
ATOM 3821 C CA . ALA A 1 246 ? 26.200 1.170 6.295 1.00 33.05 265 ALA A CA 1
ATOM 3822 C C . ALA A 1 246 ? 27.284 0.597 7.206 1.00 36.83 265 ALA A C 1
ATOM 3823 O O . ALA A 1 246 ? 26.989 0.151 8.314 1.00 42.59 265 ALA A O 1
ATOM 3830 N N . ASN A 1 247 ? 28.532 0.629 6.745 1.00 35.20 266 ASN A N 1
ATOM 3831 C CA . ASN A 1 247 ? 29.660 0.105 7.518 1.00 31.05 266 ASN A CA 1
ATOM 3832 C C . ASN A 1 247 ? 29.383 -1.285 8.093 1.00 43.09 266 ASN A C 1
ATOM 3833 O O . ASN A 1 247 ? 29.412 -1.479 9.309 1.00 45.85 266 ASN A O 1
ATOM 3844 N N . ILE A 1 248 ? 29.122 -2.251 7.217 1.00 37.18 267 ILE A N 1
ATOM 3845 C CA . ILE A 1 248 ? 28.704 -3.578 7.657 1.00 44.32 267 ILE A CA 1
ATOM 3846 C C . ILE A 1 248 ? 29.917 -4.405 8.064 1.00 46.28 267 ILE A C 1
ATOM 3847 O O . ILE A 1 248 ? 31.029 -4.177 7.584 1.00 39.18 267 ILE A O 1
ATOM 3863 N N . ASP A 1 249 ? 29.692 -5.357 8.962 1.00 39.07 268 ASP A N 1
ATOM 3864 C CA . ASP A 1 249 ? 30.745 -6.251 9.419 1.00 42.99 268 ASP A CA 1
ATOM 3865 C C . ASP A 1 249 ? 30.327 -7.709 9.195 1.00 51.62 268 ASP A C 1
ATOM 3866 O O . ASP A 1 249 ? 29.409 -8.211 9.844 1.00 39.76 268 ASP A O 1
ATOM 3875 N N . ILE A 1 250 ? 31.017 -8.383 8.277 1.00 39.60 269 ILE A N 1
ATOM 3876 C CA . ILE A 1 250 ? 30.735 -9.781 7.958 1.00 41.77 269 ILE A CA 1
ATOM 3877 C C . ILE A 1 250 ? 31.461 -10.707 8.932 1.00 39.75 269 ILE A C 1
ATOM 3878 O O . ILE A 1 250 ? 32.685 -10.679 9.025 1.00 41.37 269 ILE A O 1
ATOM 3894 N N . LYS A 1 251 ? 30.698 -11.525 9.652 1.00 37.81 270 LYS A N 1
ATOM 3895 C CA . LYS A 1 251 ? 31.255 -12.384 10.690 1.00 47.92 270 LYS A CA 1
ATOM 3896 C C . LYS A 1 251 ? 31.599 -13.772 10.159 1.00 45.69 270 LYS A C 1
ATOM 3897 O O . LYS A 1 251 ? 32.561 -14.394 10.607 1.00 49.09 270 LYS A O 1
ATOM 3916 N N . ASP A 1 252 ? 30.810 -14.252 9.202 1.00 50.50 271 ASP A N 1
ATOM 3917 C CA . ASP A 1 252 ? 31.031 -15.566 8.605 1.00 46.68 271 ASP A CA 1
ATOM 3918 C C . ASP A 1 252 ? 31.907 -15.431 7.358 1.00 41.77 271 ASP A C 1
ATOM 3919 O O . ASP A 1 252 ? 31.472 -14.904 6.336 1.00 42.17 271 ASP A O 1
ATOM 3928 N N . SER A 1 253 ? 33.142 -15.917 7.444 1.00 47.44 272 SER A N 1
ATOM 3929 C CA . SER A 1 253 ? 34.104 -15.754 6.357 1.00 54.44 272 SER A CA 1
ATOM 3930 C C . SER A 1 253 ? 33.707 -16.514 5.089 1.00 61.62 272 SER A C 1
ATOM 3931 O O . SER A 1 253 ? 34.215 -16.220 4.007 1.00 52.26 272 SER A O 1
ATOM 3939 N N . ASP A 1 254 ? 32.807 -17.487 5.214 1.00 46.70 273 ASP A N 1
ATOM 3940 C CA . ASP A 1 254 ? 32.234 -18.143 4.039 1.00 49.50 273 ASP A CA 1
ATOM 3941 C C . ASP A 1 254 ? 31.502 -17.136 3.156 1.00 48.72 273 ASP A C 1
ATOM 3942 O O . ASP A 1 254 ? 31.362 -17.339 1.951 1.00 45.52 273 ASP A O 1
ATOM 3951 N N . LEU A 1 255 ? 31.033 -16.056 3.771 1.00 42.31 274 LEU A N 1
ATOM 3952 C CA . LEU A 1 255 ? 30.180 -15.080 3.101 1.00 40.28 274 LEU A CA 1
ATOM 3953 C C . LEU A 1 255 ? 30.934 -13.791 2.772 1.00 43.81 274 LEU A C 1
ATOM 3954 O O . LEU A 1 255 ? 30.320 -12.783 2.415 1.00 39.18 274 LEU A O 1
ATOM 3970 N N . LYS A 1 256 ? 32.258 -13.823 2.903 1.00 43.37 275 LYS A N 1
ATOM 3971 C CA . LYS A 1 256 ? 33.068 -12.615 2.760 1.00 54.45 275 LYS A CA 1
ATOM 3972 C C . LYS A 1 256 ? 32.858 -11.904 1.419 1.00 43.87 275 LYS A C 1
ATOM 3973 O O . LYS A 1 256 ? 33.046 -10.689 1.321 1.00 50.18 275 LYS A O 1
ATOM 3992 N N . ASP A 1 257 ? 32.462 -12.662 0.398 1.00 44.31 276 ASP A N 1
ATOM 3993 C CA . ASP A 1 257 ? 32.300 -12.124 -0.955 1.00 49.73 276 ASP A CA 1
ATOM 3994 C C . ASP A 1 257 ? 30.852 -11.967 -1.420 1.00 41.92 276 ASP A C 1
ATOM 3995 O O . ASP A 1 257 ? 30.594 -11.835 -2.616 1.00 44.44 276 ASP A O 1
ATOM 4004 N N . ALA A 1 258 ? 29.914 -11.976 -0.481 1.00 42.99 277 ALA A N 1
ATOM 4005 C CA . ALA A 1 258 ? 28.496 -11.886 -0.820 1.00 40.78 277 ALA A CA 1
ATOM 4006 C C . ALA A 1 258 ? 28.154 -10.571 -1.533 1.00 48.74 277 ALA A C 1
ATOM 4007 O O . ALA A 1 258 ? 27.171 -10.499 -2.271 1.00 37.92 277 ALA A O 1
ATOM 4014 N N . PHE A 1 259 ? 28.955 -9.534 -1.294 1.00 39.50 278 PHE A N 1
ATOM 4015 C CA . PHE A 1 259 ? 28.702 -8.204 -1.854 1.00 38.16 278 PHE A CA 1
ATOM 4016 C C . PHE A 1 259 ? 29.747 -7.782 -2.888 1.00 48.00 278 PHE A C 1
ATOM 4017 O O . PHE A 1 259 ? 29.994 -6.591 -3.069 1.00 47.75 278 PHE A O 1
ATOM 4034 N N . ALA A 1 260 ? 30.358 -8.755 -3.556 1.00 47.55 279 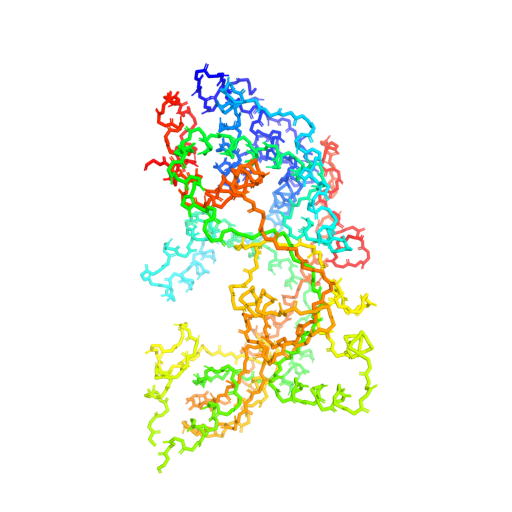ALA A N 1
ATOM 4035 C CA . ALA A 1 260 ? 31.446 -8.486 -4.495 1.00 59.24 279 ALA A CA 1
ATOM 4036 C C . ALA A 1 260 ? 31.069 -7.480 -5.582 1.00 57.64 279 ALA A C 1
ATOM 4037 O O . ALA A 1 260 ? 31.878 -6.632 -5.959 1.00 64.72 279 ALA A O 1
ATOM 4044 N N . ASP A 1 261 ? 29.841 -7.573 -6.080 1.00 53.09 280 ASP A N 1
ATOM 4045 C CA . ASP A 1 261 ? 29.379 -6.689 -7.149 1.00 60.96 280 ASP A CA 1
ATOM 4046 C C . ASP A 1 261 ? 29.163 -5.241 -6.704 1.00 71.00 280 ASP A C 1
ATOM 4047 O O . ASP A 1 261 ? 28.906 -4.370 -7.538 1.00 66.10 280 ASP A O 1
ATOM 4056 N N . TYR A 1 262 ? 29.265 -4.986 -5.402 1.00 63.76 281 TYR A N 1
ATOM 4057 C CA . TYR A 1 262 ? 28.923 -3.676 -4.848 1.00 57.99 281 TYR A CA 1
ATOM 4058 C C . TYR A 1 262 ? 30.042 -3.006 -4.047 1.00 58.20 281 TYR A C 1
ATOM 4059 O O . TYR A 1 262 ? 29.795 -2.035 -3.328 1.00 59.21 281 TYR A O 1
ATOM 4077 N N . THR A 1 263 ? 31.261 -3.527 -4.165 1.00 65.09 282 THR A N 1
ATOM 4078 C CA . THR A 1 263 ? 32.413 -2.973 -3.456 1.00 66.54 282 THR A CA 1
ATOM 4079 C C . THR A 1 263 ? 33.470 -2.502 -4.449 1.00 75.97 282 THR A C 1
ATOM 4080 O O . THR A 1 263 ? 34.115 -3.315 -5.112 1.00 72.42 282 THR A O 1
ATOM 4091 N N . GLY B 1 4 ? 21.267 -20.470 16.877 1.00 61.77 23 GLY B N 1
ATOM 4092 C CA . GLY B 1 4 ? 21.668 -19.775 15.669 1.00 57.17 23 GLY B CA 1
ATOM 4093 C C . GLY B 1 4 ? 21.351 -18.293 15.739 1.00 65.65 23 GLY B C 1
ATOM 4094 O O . GLY B 1 4 ? 21.106 -17.647 14.718 1.00 49.00 23 GLY B O 1
ATOM 4097 N N . SER B 1 5 ? 21.356 -17.753 16.954 1.00 48.55 24 SER B N 1
ATOM 4098 C CA . SER B 1 5 ?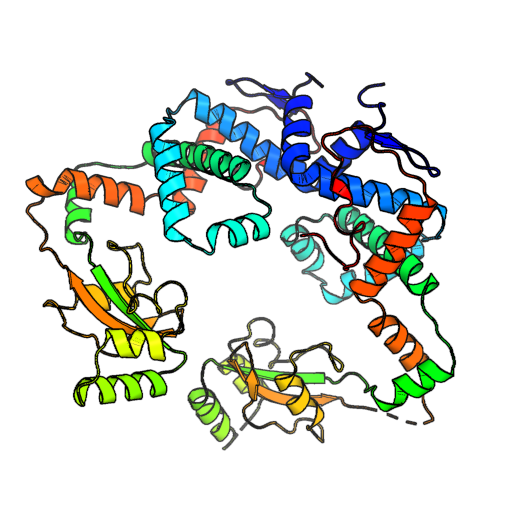 21.121 -16.329 17.162 1.00 65.59 24 SER B CA 1
ATOM 4099 C C . SER B 1 5 ? 22.369 -15.525 16.804 1.00 51.90 24 SER B C 1
ATOM 4100 O O . SER B 1 5 ? 22.306 -14.306 16.647 1.00 64.05 24 SER B O 1
ATOM 4108 N N . SER B 1 6 ? 23.499 -16.219 16.684 1.00 50.47 25 SER B N 1
ATOM 4109 C CA . SER B 1 6 ? 24.758 -15.591 16.300 1.00 47.39 25 SER B CA 1
ATOM 4110 C C . SER B 1 6 ? 24.617 -14.831 14.987 1.00 49.63 25 SER B C 1
ATOM 4111 O O . SER B 1 6 ? 23.901 -15.259 14.083 1.00 52.72 25 SER B O 1
ATOM 4119 N N . ALA B 1 7 ? 25.312 -13.704 14.892 1.00 44.24 26 ALA B N 1
ATOM 4120 C CA . ALA B 1 7 ? 25.268 -12.863 13.703 1.00 51.96 26 ALA B CA 1
ATOM 4121 C C . ALA B 1 7 ? 26.246 -13.346 12.642 1.00 40.22 26 ALA B C 1
ATOM 4122 O O . ALA B 1 7 ? 27.421 -13.569 12.930 1.00 38.87 26 ALA B O 1
ATOM 4129 N N . VAL B 1 8 ? 25.751 -13.526 11.420 1.00 36.12 27 VAL B N 1
ATOM 4130 C CA . VAL B 1 8 ? 26.622 -13.756 10.276 1.00 37.24 27 VAL B CA 1
ATOM 4131 C C . VAL B 1 8 ? 27.033 -12.412 9.670 1.00 48.22 27 VAL B C 1
ATOM 4132 O O . VAL B 1 8 ? 28.128 -12.284 9.121 1.00 39.60 27 VAL B O 1
ATOM 4145 N N . ILE B 1 9 ? 26.155 -11.416 9.786 1.00 39.96 28 ILE B N 1
ATOM 4146 C CA . ILE B 1 9 ? 26.469 -10.046 9.376 1.00 37.58 28 ILE B CA 1
ATOM 4147 C C . ILE B 1 9 ? 25.925 -9.029 10.378 1.00 46.90 28 ILE B C 1
ATOM 4148 O O . ILE B 1 9 ? 24.783 -9.139 10.827 1.00 37.44 28 ILE B O 1
ATOM 4164 N N . LYS B 1 10 ? 26.748 -8.036 10.709 1.00 39.16 29 LYS B N 1
ATOM 4165 C CA . LYS B 1 10 ? 26.331 -6.929 11.567 1.00 45.25 29 LYS B CA 1
ATOM 4166 C C . LYS B 1 10 ? 26.171 -5.635 10.779 1.00 52.08 29 LYS B C 1
ATOM 4167 O O . LYS B 1 10 ? 26.975 -5.320 9.900 1.00 48.13 29 LYS B O 1
ATOM 4186 N N . THR B 1 11 ? 25.120 -4.892 11.108 1.00 47.43 30 THR B N 1
ATOM 4187 C CA . THR B 1 11 ? 24.866 -3.585 10.515 1.00 53.86 30 THR B CA 1
ATOM 4188 C C . THR B 1 11 ? 24.355 -2.643 11.597 1.00 47.00 30 THR B C 1
ATOM 4189 O O . THR B 1 11 ? 23.944 -3.083 12.670 1.00 62.31 30 THR B O 1
ATOM 4200 N N . ASP B 1 12 ? 24.386 -1.345 11.318 1.00 61.30 31 ASP B N 1
ATOM 4201 C CA . ASP B 1 12 ? 23.812 -0.359 12.226 1.00 65.29 31 ASP B CA 1
ATOM 4202 C C . ASP B 1 12 ? 22.312 -0.584 12.407 1.00 63.43 31 ASP B C 1
ATOM 4203 O O . ASP B 1 12 ? 21.724 -0.144 13.395 1.00 63.20 31 ASP B O 1
ATOM 4212 N N . ALA B 1 13 ? 21.701 -1.275 11.450 1.00 57.87 32 ALA B N 1
ATOM 4213 C CA . ALA B 1 13 ? 20.263 -1.522 11.472 1.00 62.94 32 ALA B CA 1
ATOM 4214 C C . ALA B 1 13 ? 19.910 -2.838 12.157 1.00 67.88 32 ALA B C 1
ATOM 4215 O O . ALA B 1 13 ? 18.745 -3.241 12.169 1.00 56.75 32 ALA B O 1
ATOM 4222 N N . GLY B 1 14 ? 20.914 -3.501 12.723 1.00 52.62 33 GLY B N 1
ATOM 4223 C CA . GLY B 1 14 ? 20.721 -4.804 13.334 1.00 58.76 33 GLY B CA 1
ATOM 4224 C C . GLY B 1 14 ? 21.470 -5.898 12.600 1.00 57.51 33 GLY B C 1
ATOM 4225 O O . GLY B 1 14 ? 22.069 -5.663 11.551 1.00 47.57 33 GLY B O 1
ATOM 4229 N N . SER B 1 15 ? 21.440 -7.098 13.168 1.00 46.42 34 SER B N 1
ATOM 4230 C CA . SER B 1 15 ? 22.210 -8.218 12.649 1.00 42.73 34 SER B CA 1
ATOM 4231 C C . SER B 1 15 ? 21.368 -9.160 11.802 1.00 41.56 34 SER B C 1
ATOM 4232 O O . SER B 1 15 ? 20.165 -9.302 12.020 1.00 49.01 34 SER B O 1
ATOM 4240 N N . VAL B 1 16 ? 22.017 -9.799 10.834 1.00 40.95 35 VAL B N 1
ATOM 4241 C CA . VAL B 1 16 ? 21.440 -10.951 10.163 1.00 38.05 35 VAL B CA 1
ATOM 4242 C C . VAL B 1 16 ? 22.011 -12.156 10.883 1.00 38.18 35 VAL B C 1
ATOM 4243 O O . VAL B 1 16 ? 23.230 -12.311 10.957 1.00 39.13 35 VAL B O 1
ATOM 4256 N N . THR B 1 17 ? 21.138 -13.001 11.422 1.00 43.51 36 THR B N 1
ATOM 4257 C CA . THR B 1 17 ? 21.587 -14.142 12.213 1.00 41.33 36 THR B CA 1
ATOM 4258 C C . THR B 1 17 ? 21.667 -15.408 11.376 1.00 40.49 36 THR B C 1
ATOM 4259 O O . THR B 1 17 ? 21.185 -15.456 10.243 1.00 40.99 36 THR B O 1
ATOM 4270 N N . GLN B 1 18 ? 22.289 -16.429 11.954 1.00 43.37 37 GLN B N 1
ATOM 4271 C CA . GLN B 1 18 ? 22.353 -17.745 11.345 1.00 36.38 37 GLN B CA 1
ATOM 4272 C C . GLN B 1 18 ? 20.944 -18.278 11.121 1.00 37.07 37 GLN B C 1
ATOM 4273 O O . GLN B 1 18 ? 20.640 -18.837 10.067 1.00 42.70 37 GLN B O 1
ATOM 4287 N N . ASP B 1 19 ? 20.094 -18.116 12.132 1.00 39.34 38 ASP B N 1
ATOM 4288 C CA . ASP B 1 19 ? 18.704 -18.551 12.054 1.00 44.98 38 ASP B CA 1
ATOM 4289 C C . ASP B 1 19 ? 17.976 -17.920 10.873 1.00 45.53 38 ASP B C 1
ATOM 4290 O O . ASP B 1 19 ? 17.319 -18.614 10.095 1.00 43.63 38 ASP B O 1
ATOM 4299 N N . GLU B 1 20 ? 18.098 -16.602 10.742 1.00 42.26 39 GLU B N 1
ATOM 4300 C CA . GLU B 1 20 ? 17.433 -15.883 9.661 1.00 40.39 39 GLU B CA 1
ATOM 4301 C C . GLU B 1 20 ? 17.944 -16.300 8.285 1.00 35.74 39 GLU B C 1
ATOM 4302 O O . GLU B 1 20 ? 17.166 -16.396 7.335 1.00 43.98 39 GLU B O 1
ATOM 4314 N N . LEU B 1 21 ? 19.240 -16.568 8.176 1.00 34.40 40 LEU B N 1
ATOM 4315 C CA . LEU B 1 21 ? 19.804 -16.985 6.900 1.00 38.02 40 LEU B CA 1
ATOM 4316 C C . LEU B 1 21 ? 19.359 -18.411 6.573 1.00 34.31 40 LEU B C 1
ATOM 4317 O O . LEU B 1 21 ? 18.974 -18.701 5.441 1.00 35.64 40 LEU B O 1
ATOM 4333 N N . TYR B 1 22 ? 19.405 -19.293 7.569 1.00 37.99 41 TYR B N 1
ATOM 4334 C CA . TYR B 1 22 ? 18.931 -20.671 7.411 1.00 40.34 41 TYR B CA 1
ATOM 4335 C C . TYR B 1 22 ? 17.508 -20.745 6.867 1.00 41.72 41 TYR B C 1
ATOM 4336 O O . TYR B 1 22 ? 17.255 -21.405 5.860 1.00 39.26 41 TYR B O 1
ATOM 4354 N N . GLU B 1 23 ? 16.581 -20.064 7.534 1.00 42.57 42 GLU B N 1
ATOM 4355 C CA . GLU B 1 23 ? 15.172 -20.144 7.167 1.00 48.10 42 GLU B CA 1
ATOM 4356 C C . GLU B 1 23 ? 14.889 -19.477 5.826 1.00 41.84 42 GLU B C 1
ATOM 4357 O O . GLU B 1 23 ? 14.025 -19.931 5.074 1.00 37.87 42 GLU B O 1
ATOM 4369 N N . ALA B 1 24 ? 15.606 -18.398 5.528 1.00 37.19 43 ALA B N 1
ATOM 4370 C CA . ALA B 1 24 ? 15.419 -17.714 4.257 1.00 41.20 43 ALA B CA 1
ATOM 4371 C C . ALA B 1 24 ? 15.846 -18.641 3.126 1.00 42.12 43 ALA B C 1
ATOM 4372 O O . ALA B 1 24 ? 15.146 -18.777 2.126 1.00 38.60 43 ALA B O 1
ATOM 4379 N N . MET B 1 25 ? 16.995 -19.287 3.293 1.00 36.59 44 MET B N 1
ATOM 4380 C CA . MET B 1 25 ? 17.462 -20.268 2.318 1.00 43.81 44 MET B CA 1
ATOM 4381 C C . MET B 1 25 ? 16.547 -21.491 2.246 1.00 35.21 44 MET B C 1
ATOM 4382 O O . MET B 1 25 ? 16.235 -21.965 1.155 1.00 37.03 44 MET B O 1
ATOM 4396 N N . LYS B 1 26 ? 16.129 -22.006 3.401 1.00 34.23 45 LYS B N 1
ATOM 4397 C CA . LYS B 1 26 ? 15.306 -23.215 3.442 1.00 36.25 45 LYS B CA 1
ATOM 4398 C C . LYS B 1 26 ? 13.992 -23.046 2.681 1.00 36.41 45 LYS B C 1
ATOM 4399 O O . LYS B 1 26 ? 13.556 -23.959 1.988 1.00 37.24 45 LYS B O 1
ATOM 4418 N N . THR B 1 27 ? 13.370 -21.878 2.810 1.00 40.04 46 THR B N 1
ATOM 4419 C CA . THR B 1 27 ? 12.068 -21.631 2.193 1.00 46.98 46 THR B CA 1
ATOM 4420 C C . THR B 1 27 ? 12.114 -21.830 0.681 1.00 44.81 46 THR B C 1
ATOM 4421 O O . THR B 1 27 ? 11.184 -22.380 0.093 1.00 47.05 46 THR B O 1
ATOM 4432 N N . THR B 1 28 ? 13.204 -21.390 0.064 1.00 47.32 47 THR B N 1
ATOM 4433 C CA . THR B 1 28 ? 13.333 -21.420 -1.389 1.00 48.45 47 THR B CA 1
ATOM 4434 C C . THR B 1 28 ? 14.108 -22.643 -1.884 1.00 50.32 47 THR B C 1
ATOM 4435 O O . THR B 1 28 ? 13.744 -23.248 -2.895 1.00 45.45 47 THR B O 1
ATOM 4446 N N . TYR B 1 29 ? 15.169 -23.002 -1.166 1.00 34.07 48 TYR B N 1
ATOM 4447 C CA . TYR B 1 29 ? 16.124 -24.001 -1.638 1.00 38.04 48 TYR B CA 1
ATOM 4448 C C . TYR B 1 29 ? 16.178 -25.271 -0.785 1.00 34.40 48 TYR B C 1
ATOM 4449 O O . TYR B 1 29 ? 16.920 -26.197 -1.104 1.00 38.76 48 TYR B O 1
ATOM 4467 N N . GLY B 1 30 ? 15.406 -25.311 0.295 1.00 42.08 49 GLY B N 1
ATOM 4468 C CA . GLY B 1 30 ? 15.489 -26.408 1.242 1.00 42.35 49 GLY B CA 1
ATOM 4469 C C . GLY B 1 30 ? 15.120 -27.757 0.647 1.00 43.88 49 GLY B C 1
ATOM 4470 O O . GLY B 1 30 ? 15.849 -28.732 0.817 1.00 33.24 49 GLY B O 1
ATOM 4474 N N . ASN B 1 31 ? 13.991 -27.812 -0.055 1.00 33.57 50 ASN B N 1
ATOM 4475 C CA . ASN B 1 31 ? 13.551 -29.035 -0.716 1.00 33.77 50 ASN B CA 1
ATOM 4476 C C . ASN B 1 31 ? 14.581 -29.575 -1.708 1.00 37.42 50 ASN B C 1
ATOM 4477 O O . ASN B 1 31 ? 14.876 -30.772 -1.718 1.00 42.24 50 ASN B O 1
ATOM 4488 N N . GLU B 1 32 ? 15.129 -28.691 -2.534 1.00 35.45 51 GLU B N 1
ATOM 4489 C CA . GLU B 1 32 ? 16.055 -29.095 -3.585 1.00 52.15 51 GLU B CA 1
ATOM 4490 C C . GLU B 1 32 ? 17.368 -29.607 -3.006 1.00 46.03 51 GLU B C 1
ATOM 4491 O O . GLU B 1 32 ? 17.896 -30.626 -3.448 1.00 39.38 51 GLU B O 1
ATOM 4503 N N . VAL B 1 33 ? 17.896 -28.902 -2.014 1.00 34.02 52 VAL B N 1
ATOM 4504 C CA . VAL B 1 33 ? 19.180 -29.274 -1.436 1.00 35.73 52 VAL B CA 1
ATOM 4505 C C . VAL B 1 33 ? 19.078 -30.529 -0.571 1.00 37.68 52 VAL B C 1
ATOM 4506 O O . VAL B 1 33 ? 19.943 -31.400 -0.646 1.00 38.75 52 VAL B O 1
ATOM 4519 N N . VAL B 1 34 ? 18.030 -30.630 0.241 1.00 47.07 53 VAL B N 1
ATOM 4520 C CA . VAL B 1 34 ? 17.900 -31.770 1.146 1.00 38.96 53 VAL B CA 1
ATOM 4521 C C . VAL B 1 34 ? 17.684 -33.054 0.344 1.00 33.63 53 VAL B C 1
ATOM 4522 O O . VAL B 1 34 ? 18.083 -34.134 0.775 1.00 36.97 53 VAL B O 1
ATOM 4535 N N . GLN B 1 35 ? 17.054 -32.926 -0.820 1.00 39.01 54 GLN B N 1
ATOM 4536 C CA . GLN B 1 35 ? 16.867 -34.059 -1.723 1.00 39.31 54 GLN B CA 1
ATOM 4537 C C . GLN B 1 35 ? 18.216 -34.608 -2.174 1.00 41.46 54 GLN B C 1
ATOM 4538 O O . GLN B 1 35 ? 18.461 -35.815 -2.127 1.00 39.86 54 GLN B O 1
ATOM 4552 N N . GLN B 1 36 ? 19.087 -33.705 -2.612 1.00 38.33 55 GLN B N 1
ATOM 4553 C CA . GLN B 1 36 ? 20.409 -34.077 -3.105 1.00 43.79 55 GLN B CA 1
ATOM 4554 C C . GLN B 1 36 ? 21.282 -34.657 -1.999 1.00 40.95 55 GLN B C 1
ATOM 4555 O O . GLN B 1 36 ? 21.969 -35.658 -2.206 1.00 40.78 55 GLN B O 1
ATOM 4569 N N . LEU B 1 37 ? 21.253 -34.030 -0.827 1.00 32.60 56 LEU B N 1
ATOM 4570 C CA . LEU B 1 37 ? 21.977 -34.544 0.331 1.00 33.22 56 LEU B CA 1
ATOM 4571 C C . LEU B 1 37 ? 21.512 -35.956 0.654 1.00 36.33 56 LEU B C 1
ATOM 4572 O O . LEU B 1 37 ? 22.318 -36.823 0.996 1.00 36.95 56 LEU B O 1
ATOM 4588 N N . THR B 1 38 ? 20.208 -36.185 0.537 1.00 32.03 57 THR B N 1
ATOM 4589 C CA . THR B 1 38 ? 19.638 -37.485 0.867 1.00 37.94 57 THR B CA 1
ATOM 4590 C C . THR B 1 38 ? 20.070 -38.532 -0.151 1.00 37.48 57 THR B C 1
ATOM 4591 O O . THR B 1 38 ? 20.543 -39.607 0.220 1.00 37.08 57 THR B O 1
ATOM 4602 N N . PHE B 1 39 ? 19.911 -38.218 -1.433 1.00 34.12 58 PHE B N 1
ATOM 4603 C CA . PHE B 1 39 ? 20.318 -39.140 -2.487 1.00 37.63 58 PHE B CA 1
ATOM 4604 C C . PHE B 1 39 ? 21.813 -39.437 -2.439 1.00 37.46 58 PHE B C 1
ATOM 4605 O O . PHE B 1 39 ? 22.229 -40.580 -2.630 1.00 45.28 58 PHE B O 1
ATOM 4622 N N . LYS B 1 40 ? 22.616 -38.413 -2.177 1.00 38.62 59 LYS B N 1
ATOM 4623 C CA . LYS B 1 40 ? 24.061 -38.593 -2.128 1.00 47.91 59 LYS B CA 1
ATOM 4624 C C . LYS B 1 40 ? 24.438 -39.638 -1.087 1.00 49.40 59 LYS B C 1
ATOM 4625 O O . LYS B 1 40 ? 25.282 -40.499 -1.336 1.00 42.73 59 LYS B O 1
ATOM 4644 N N . LYS B 1 41 ? 23.804 -39.565 0.076 1.00 46.34 60 LYS B N 1
ATOM 4645 C CA . LYS B 1 41 ? 24.096 -40.500 1.152 1.00 52.53 60 LYS B CA 1
ATOM 4646 C C . LYS B 1 41 ? 23.711 -41.941 0.854 1.00 43.03 60 LYS B C 1
ATOM 4647 O O . LYS B 1 41 ? 24.509 -42.856 1.039 1.00 40.99 60 LYS B O 1
ATOM 4666 N N . ILE B 1 42 ? 22.486 -42.141 0.383 1.00 39.19 61 ILE B N 1
ATOM 4667 C CA . ILE B 1 42 ? 21.999 -43.487 0.145 1.00 45.30 61 ILE B CA 1
ATOM 4668 C C . ILE B 1 42 ? 22.769 -44.103 -1.021 1.00 39.32 61 ILE B C 1
ATOM 4669 O O . ILE B 1 42 ? 23.052 -45.300 -1.016 1.00 40.04 61 ILE B O 1
ATOM 4685 N N . LEU B 1 43 ? 23.110 -43.291 -2.018 1.00 36.93 62 LEU B N 1
ATOM 4686 C CA . LEU B 1 43 ? 23.839 -43.799 -3.178 1.00 52.00 62 LEU B CA 1
ATOM 4687 C C . LEU B 1 43 ? 25.309 -44.093 -2.879 1.00 43.09 62 LEU B C 1
ATOM 4688 O O . LEU B 1 43 ? 25.839 -45.104 -3.338 1.00 47.74 62 LEU B O 1
ATOM 4704 N N . GLU B 1 44 ? 25.973 -43.214 -2.133 1.00 41.15 63 GLU B N 1
ATOM 4705 C CA . GLU B 1 44 ? 27.377 -43.436 -1.787 1.00 45.97 63 GLU B CA 1
ATOM 4706 C C . GLU B 1 44 ? 27.493 -44.703 -0.939 1.00 58.78 63 GLU B C 1
ATOM 4707 O O . GLU B 1 44 ? 28.537 -45.356 -0.914 1.00 62.69 63 GLU 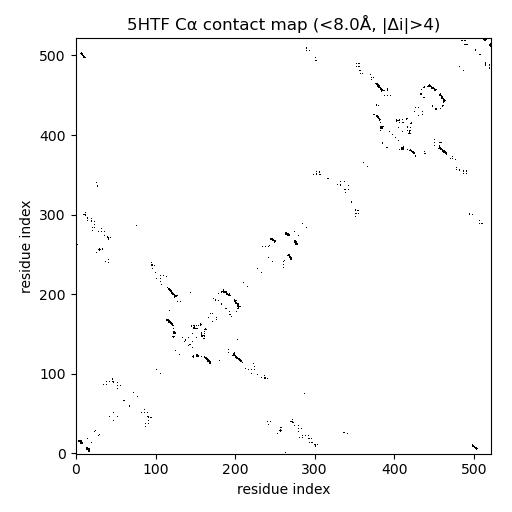B O 1
ATOM 4719 N N . ASP B 1 45 ? 26.412 -45.035 -0.239 1.00 68.16 64 ASP B N 1
ATOM 4720 C CA . ASP B 1 45 ? 26.360 -46.234 0.586 1.00 62.46 64 ASP B CA 1
ATOM 4721 C C . ASP B 1 45 ? 26.428 -47.493 -0.273 1.00 64.41 64 ASP B C 1
ATOM 4722 O O . ASP B 1 45 ? 27.025 -48.492 0.126 1.00 63.19 64 ASP B O 1
ATOM 4731 N N . LYS B 1 46 ? 25.812 -47.438 -1.451 1.00 65.11 65 LYS B N 1
ATOM 4732 C CA . LYS B 1 46 ? 25.676 -48.615 -2.309 1.00 62.85 65 LYS B CA 1
ATOM 4733 C C . LYS B 1 46 ? 26.670 -48.643 -3.463 1.00 51.19 65 LYS B C 1
ATOM 4734 O O . LYS B 1 46 ? 27.032 -49.715 -3.947 1.00 55.73 65 LYS B O 1
ATOM 4753 N N . TYR B 1 47 ? 27.111 -47.468 -3.899 1.00 54.49 66 TYR B N 1
ATOM 4754 C CA . TYR B 1 47 ? 27.924 -47.363 -5.104 1.00 41.33 66 TYR B CA 1
ATOM 4755 C C . TYR B 1 47 ? 29.229 -46.656 -4.793 1.00 45.80 66 TYR B C 1
ATOM 4756 O O . TYR B 1 47 ? 29.249 -45.642 -4.095 1.00 55.18 66 TYR B O 1
ATOM 4774 N N . THR B 1 48 ? 30.316 -47.196 -5.331 1.00 48.26 67 THR B N 1
ATOM 4775 C CA . THR B 1 48 ? 31.641 -46.653 -5.081 1.00 54.82 67 THR B CA 1
ATOM 4776 C C . THR B 1 48 ? 32.029 -45.640 -6.141 1.00 46.37 67 THR B C 1
ATOM 4777 O O . THR B 1 48 ? 31.957 -45.914 -7.340 1.00 62.53 67 THR B O 1
ATOM 4788 N N . VAL B 1 49 ? 32.430 -44.461 -5.682 1.00 53.08 68 VAL B N 1
ATOM 4789 C CA . VAL B 1 49 ? 33.047 -43.474 -6.547 1.00 44.87 68 VAL B CA 1
ATOM 4790 C C . VAL B 1 49 ? 34.413 -43.188 -5.947 1.00 45.79 68 VAL B C 1
ATOM 4791 O O . VAL B 1 49 ? 34.518 -42.786 -4.787 1.00 50.57 68 VAL B O 1
ATOM 4804 N N . THR B 1 50 ? 35.457 -43.386 -6.747 1.00 50.28 69 THR B N 1
ATOM 4805 C CA . THR B 1 50 ? 36.825 -43.184 -6.284 1.00 48.53 69 THR B CA 1
ATOM 4806 C C . THR B 1 50 ? 37.248 -41.761 -6.589 1.00 55.77 69 THR B C 1
ATOM 4807 O O . THR B 1 50 ? 36.728 -41.135 -7.513 1.00 50.48 69 THR B O 1
ATOM 4818 N N . GLU B 1 51 ? 38.195 -41.253 -5.809 1.00 61.24 70 GLU B N 1
ATOM 4819 C CA . GLU B 1 51 ? 38.688 -39.899 -6.006 1.00 75.93 70 GLU B CA 1
ATOM 4820 C C . GLU B 1 51 ? 39.298 -39.752 -7.400 1.00 66.60 70 GLU B C 1
ATOM 4821 O O . GLU B 1 51 ? 39.188 -38.695 -8.020 1.00 64.36 70 GLU B O 1
ATOM 4833 N N . LYS B 1 52 ? 39.930 -40.813 -7.892 1.00 62.47 71 LYS B N 1
ATOM 4834 C CA . LYS B 1 52 ? 40.462 -40.817 -9.249 1.00 64.58 71 LYS B CA 1
ATOM 4835 C C . LYS B 1 52 ? 39.365 -40.708 -10.303 1.00 76.76 71 LYS B C 1
ATOM 4836 O O . LYS B 1 52 ? 39.520 -39.979 -11.283 1.00 87.43 71 LYS B O 1
ATOM 4855 N N . GLU B 1 53 ? 38.260 -41.423 -10.106 1.00 78.47 72 GLU B N 1
ATOM 4856 C CA . GLU B 1 53 ? 37.154 -41.365 -11.058 1.00 78.00 72 GLU B CA 1
ATOM 4857 C C . GLU B 1 53 ? 36.688 -39.922 -11.176 1.00 70.99 72 GLU B C 1
ATOM 4858 O O . GLU B 1 53 ? 36.403 -39.440 -12.272 1.00 84.98 72 GLU B O 1
ATOM 4870 N N . VAL B 1 54 ? 36.616 -39.236 -10.042 1.00 62.52 73 VAL B N 1
ATOM 4871 C CA . VAL B 1 54 ? 36.206 -37.839 -10.024 1.00 63.31 73 VAL B CA 1
ATOM 4872 C C . VAL B 1 54 ? 37.262 -36.984 -10.728 1.00 67.37 73 VAL B C 1
ATOM 4873 O O . VAL B 1 54 ? 36.924 -36.023 -11.419 1.00 68.21 73 VAL B O 1
ATOM 4886 N N . ASN B 1 55 ? 38.534 -37.336 -10.553 1.00 68.71 74 ASN B N 1
ATOM 4887 C CA . ASN B 1 55 ? 39.625 -36.603 -11.191 1.00 78.35 74 ASN B CA 1
ATOM 4888 C C . ASN B 1 55 ? 39.603 -36.749 -12.708 1.00 85.03 74 ASN B C 1
ATOM 4889 O O . ASN B 1 55 ? 39.811 -35.777 -13.436 1.00 87.71 74 ASN B O 1
ATOM 4900 N N . ALA B 1 56 ? 39.364 -37.970 -13.178 1.00 85.87 75 ALA B N 1
ATOM 4901 C CA . ALA B 1 56 ? 39.312 -38.241 -14.611 1.00 87.66 75 ALA B CA 1
ATOM 4902 C C . ALA B 1 56 ? 38.208 -37.425 -15.279 1.00 93.18 75 ALA B C 1
ATOM 4903 O O . ALA B 1 56 ? 38.392 -36.887 -16.371 1.00 96.11 75 ALA B O 1
ATOM 4910 N N . GLU B 1 57 ? 37.067 -37.327 -14.605 1.00 85.35 76 GLU B N 1
ATOM 4911 C CA . GLU B 1 57 ? 35.944 -36.532 -15.086 1.00 95.43 76 GLU B CA 1
ATOM 4912 C C . GLU B 1 57 ? 36.299 -35.054 -15.081 1.00 95.63 76 GLU B C 1
ATOM 4913 O O . GLU B 1 57 ? 36.025 -34.328 -16.036 1.00 105.46 76 GLU B O 1
ATOM 4925 N N . TYR B 1 58 ? 36.905 -34.623 -13.983 1.00 81.80 77 TYR B N 1
ATOM 4926 C CA . TYR B 1 58 ? 37.329 -33.242 -13.809 1.00 82.20 77 TYR B CA 1
ATOM 4927 C C . TYR B 1 58 ? 38.265 -32.748 -14.910 1.00 96.94 77 TYR B C 1
ATOM 4928 O O . TYR B 1 58 ? 38.101 -31.640 -15.420 1.00 93.85 77 TYR B O 1
ATOM 4946 N N . LYS B 1 59 ? 39.237 -33.574 -15.279 1.00 102.44 78 LYS B N 1
ATOM 4947 C CA . LYS B 1 59 ? 40.257 -33.163 -16.236 1.00 109.50 78 LYS B CA 1
ATOM 4948 C C . LYS B 1 59 ? 39.696 -32.958 -17.642 1.00 106.72 78 LYS B C 1
ATOM 4949 O O . LYS B 1 59 ? 40.090 -32.014 -18.329 1.00 108.58 78 LYS B O 1
ATOM 4968 N N . LYS B 1 60 ? 38.805 -33.852 -18.070 1.00 100.83 79 LYS B N 1
ATOM 4969 C CA . LYS B 1 60 ? 38.075 -33.684 -19.328 1.00 101.99 79 LYS B CA 1
ATOM 4970 C C . LYS B 1 60 ? 37.631 -32.238 -19.504 1.00 106.43 79 LYS B C 1
ATOM 4971 O O . LYS B 1 60 ? 38.000 -31.571 -20.472 1.00 109.04 79 LYS B O 1
ATOM 4990 N N . TYR B 1 61 ? 36.829 -31.771 -18.553 1.00 107.03 80 TYR B N 1
ATOM 4991 C CA . TYR B 1 61 ? 36.317 -30.409 -18.560 1.00 106.54 80 TYR B CA 1
ATOM 4992 C C . TYR B 1 61 ? 37.449 -29.388 -18.529 1.00 113.51 80 TYR B C 1
ATOM 4993 O O . TYR B 1 61 ? 37.405 -28.375 -19.224 1.00 116.68 80 TYR B O 1
ATOM 5011 N N . GLU B 1 62 ? 38.465 -29.670 -17.721 1.00 115.09 81 GLU B N 1
ATOM 5012 C CA . GLU B 1 62 ? 39.547 -28.722 -17.479 1.00 121.01 81 GLU B CA 1
ATOM 5013 C C . GLU B 1 62 ? 40.359 -28.461 -18.746 1.00 128.85 81 GLU B C 1
ATOM 5014 O O . GLU B 1 62 ? 40.834 -27.348 -18.967 1.00 132.05 81 GLU B O 1
ATOM 5026 N N . GLU B 1 63 ? 40.512 -29.488 -19.577 1.00 129.01 82 GLU B N 1
ATOM 5027 C CA . GLU B 1 63 ? 41.287 -29.360 -20.806 1.00 127.19 82 GLU B CA 1
ATOM 5028 C C . GLU B 1 63 ? 40.649 -28.441 -21.837 1.00 129.90 82 GLU B C 1
ATOM 5029 O O . GLU B 1 63 ? 41.282 -27.504 -22.324 1.00 129.22 82 GLU B O 1
ATOM 5041 N N . GLN B 1 64 ? 39.394 -28.725 -22.169 1.00 135.92 83 GLN B N 1
ATOM 5042 C CA . GLN B 1 64 ? 38.666 -27.974 -23.184 1.00 137.95 83 GLN B CA 1
ATOM 5043 C C . GLN B 1 64 ? 38.647 -26.468 -22.926 1.00 135.57 83 GLN B C 1
ATOM 5044 O O . GLN B 1 64 ? 38.919 -25.673 -23.826 1.00 144.54 83 GLN B O 1
ATOM 5058 N N . TYR B 1 65 ? 38.332 -26.081 -21.694 1.00 119.17 84 TYR B N 1
ATOM 5059 C CA . TYR B 1 65 ? 38.128 -24.673 -21.375 1.00 119.87 84 TYR B CA 1
ATOM 5060 C C . TYR B 1 65 ? 39.426 -23.876 -21.279 1.00 123.45 84 TYR B C 1
ATOM 5061 O O . TYR B 1 65 ? 39.424 -22.669 -21.522 1.00 123.49 84 TYR B O 1
ATOM 5079 N N . GLY B 1 66 ? 40.530 -24.547 -20.960 1.00 121.17 85 GLY B N 1
ATOM 5080 C CA . GLY B 1 66 ? 41.820 -23.882 -20.890 1.00 133.62 85 GLY B CA 1
ATOM 5081 C C . GLY B 1 66 ? 41.795 -22.620 -20.050 1.00 134.15 85 GLY B C 1
ATOM 5082 O O . GLY B 1 66 ? 41.531 -22.659 -18.847 1.00 130.43 85 GLY B O 1
ATOM 5086 N N . ASP B 1 67 ? 42.096 -21.498 -20.698 1.00 128.59 86 ASP B N 1
ATOM 5087 C CA . ASP B 1 67 ? 42.165 -20.204 -20.033 1.00 126.60 86 ASP B CA 1
ATOM 5088 C C . ASP B 1 67 ? 40.830 -19.844 -19.390 1.00 121.47 86 ASP B C 1
ATOM 5089 O O . ASP B 1 67 ? 40.786 -19.190 -18.348 1.00 119.77 86 ASP B O 1
ATOM 5098 N N . SER B 1 68 ? 39.745 -20.279 -20.023 1.00 121.99 87 SER B N 1
ATOM 5099 C CA . SER B 1 68 ? 38.399 -19.906 -19.599 1.00 116.64 87 SER B CA 1
ATOM 5100 C C . SER B 1 68 ? 37.788 -20.808 -18.529 1.00 104.94 87 SER B C 1
ATOM 5101 O O . SER B 1 68 ? 36.642 -20.592 -18.131 1.00 94.76 87 SER B O 1
ATOM 5109 N N . PHE B 1 69 ? 38.527 -21.819 -18.080 1.00 97.79 88 PHE B N 1
ATOM 5110 C CA . PHE B 1 69 ? 37.997 -22.770 -17.105 1.00 106.27 88 PHE B CA 1
ATOM 5111 C C . PHE B 1 69 ? 37.438 -22.068 -15.870 1.00 102.65 88 PHE B C 1
ATOM 5112 O O . PHE B 1 69 ? 36.234 -22.118 -15.615 1.00 93.71 88 PHE B O 1
ATOM 5129 N N . GLU B 1 70 ? 38.315 -21.435 -15.096 1.00 110.42 89 GLU B N 1
ATOM 5130 C CA . GLU B 1 70 ? 37.895 -20.747 -13.879 1.00 115.89 89 GLU B CA 1
ATOM 5131 C C . GLU B 1 70 ? 36.787 -19.725 -14.132 1.00 118.67 89 GLU B C 1
ATOM 5132 O O . GLU B 1 70 ? 35.921 -19.521 -13.281 1.00 117.83 89 GLU B O 1
ATOM 5144 N N . SER B 1 71 ? 36.824 -19.077 -15.292 1.00 117.16 90 SER B N 1
ATOM 5145 C CA . SER B 1 71 ? 35.840 -18.053 -15.624 1.00 117.63 90 SER B CA 1
ATOM 5146 C C . SER B 1 71 ? 34.445 -18.653 -15.794 1.00 116.65 90 SER B C 1
ATOM 5147 O O . SER B 1 71 ? 33.451 -18.048 -15.394 1.00 121.39 90 SER B O 1
ATOM 5155 N N . THR B 1 72 ? 34.377 -19.844 -16.384 1.00 100.69 91 THR B N 1
ATOM 5156 C CA . THR B 1 72 ? 33.094 -20.484 -16.665 1.00 103.86 91 THR B CA 1
ATOM 5157 C C . THR B 1 72 ? 32.457 -21.054 -15.402 1.00 107.91 91 THR B C 1
ATOM 5158 O O . THR B 1 72 ? 31.232 -21.136 -15.301 1.00 107.02 91 THR B O 1
ATOM 5169 N N . LEU B 1 73 ? 33.288 -21.439 -14.440 1.00 118.05 92 LEU B N 1
ATOM 5170 C CA . LEU B 1 73 ? 32.795 -21.920 -13.155 1.00 114.38 92 LEU B CA 1
ATOM 5171 C C . LEU B 1 73 ? 32.073 -20.798 -12.416 1.00 116.44 92 LEU B C 1
ATOM 5172 O O . LEU B 1 73 ? 30.961 -20.980 -11.917 1.00 108.26 92 LEU B O 1
ATOM 5188 N N . SER B 1 74 ? 32.723 -19.641 -12.347 1.00 113.71 93 SER B N 1
ATOM 5189 C CA . SER B 1 74 ? 32.172 -18.480 -11.659 1.00 111.26 93 SER B CA 1
ATOM 5190 C C . SER B 1 74 ? 30.856 -18.027 -12.285 1.00 111.29 93 SER B C 1
ATOM 5191 O O . SER B 1 74 ? 29.936 -17.611 -11.581 1.00 114.58 93 SER B O 1
ATOM 5199 N N . SER B 1 75 ? 30.772 -18.109 -13.609 1.00 122.59 94 SER B N 1
ATOM 5200 C CA . SER B 1 75 ? 29.573 -17.690 -14.327 1.00 126.90 94 SER B CA 1
ATOM 5201 C C . SER B 1 75 ? 28.401 -18.633 -14.059 1.00 121.27 94 SER B C 1
ATOM 5202 O O . SER B 1 75 ? 27.240 -18.252 -14.208 1.00 125.32 94 SER B O 1
ATOM 5210 N N . ASN B 1 76 ? 28.720 -19.861 -13.660 1.00 105.50 95 ASN B N 1
ATOM 5211 C CA . ASN B 1 76 ? 27.714 -20.857 -13.301 1.00 106.56 95 ASN B CA 1
ATOM 5212 C C . ASN B 1 76 ? 27.599 -21.025 -11.789 1.00 98.51 95 ASN B C 1
ATOM 5213 O O . ASN B 1 76 ? 27.041 -22.010 -11.304 1.00 92.86 95 ASN B O 1
ATOM 5224 N N . ASN B 1 77 ? 28.123 -20.049 -11.052 1.00 108.42 96 ASN B N 1
ATOM 5225 C CA . ASN B 1 77 ? 28.114 -20.080 -9.593 1.00 102.90 96 ASN B CA 1
ATOM 5226 C C . ASN B 1 77 ? 28.783 -21.337 -9.043 1.00 96.58 96 ASN B C 1
ATOM 5227 O O . ASN B 1 77 ? 28.203 -22.058 -8.229 1.00 85.85 96 ASN B O 1
ATOM 5238 N N . LEU B 1 78 ? 30.006 -21.592 -9.498 1.00 94.09 97 LEU B N 1
ATOM 5239 C CA . LEU B 1 78 ? 30.778 -22.737 -9.033 1.00 89.80 97 LEU B CA 1
ATOM 5240 C C . LEU B 1 78 ? 32.196 -22.345 -8.640 1.00 87.25 97 LEU B C 1
ATOM 5241 O O . LEU B 1 78 ? 32.795 -21.448 -9.233 1.00 91.13 97 LEU B O 1
ATOM 5257 N N . THR B 1 79 ? 32.719 -23.027 -7.628 1.00 77.78 98 THR B N 1
ATOM 5258 C CA . THR B 1 79 ? 34.152 -23.078 -7.391 1.00 77.51 98 THR B CA 1
ATOM 5259 C C . THR B 1 79 ? 34.597 -24.425 -7.943 1.00 88.26 98 THR B C 1
ATOM 5260 O O . THR B 1 79 ? 33.755 -25.250 -8.297 1.00 76.21 98 THR B O 1
ATOM 5271 N N . LYS B 1 80 ? 35.902 -24.659 -8.022 1.00 90.84 99 LYS B N 1
ATOM 5272 C CA . LYS B 1 80 ? 36.391 -25.955 -8.478 1.00 91.58 99 LYS B CA 1
ATOM 5273 C C . LYS B 1 80 ? 35.940 -27.083 -7.563 1.00 84.08 99 LYS B C 1
ATOM 5274 O O . LYS B 1 80 ? 35.552 -28.156 -8.024 1.00 87.29 99 LYS B O 1
ATOM 5293 N N . THR B 1 81 ? 36.001 -26.834 -6.263 1.00 84.21 100 THR B N 1
ATOM 5294 C CA . THR B 1 81 ? 35.615 -27.831 -5.278 1.00 94.92 100 THR B CA 1
ATOM 5295 C C . THR B 1 81 ? 34.110 -28.089 -5.326 1.00 78.77 100 THR B C 1
ATOM 5296 O O . THR B 1 81 ? 33.681 -29.236 -5.279 1.00 81.77 100 THR B O 1
ATOM 5307 N N . SER B 1 82 ? 33.305 -27.035 -5.408 1.00 71.59 101 SER B N 1
ATOM 5308 C CA . SER B 1 82 ? 31.861 -27.221 -5.511 1.00 63.99 101 SER B CA 1
ATOM 5309 C C . SER B 1 82 ? 31.547 -27.949 -6.820 1.00 63.38 101 SER B C 1
ATOM 5310 O O . SER B 1 82 ? 30.602 -28.736 -6.892 1.00 56.12 101 SER B O 1
ATOM 5318 N N . PHE B 1 83 ? 32.348 -27.682 -7.847 1.00 61.01 102 PHE B N 1
ATOM 5319 C CA . PHE B 1 83 ? 32.231 -28.377 -9.126 1.00 60.42 102 PHE B CA 1
ATOM 5320 C C . PHE B 1 83 ? 32.636 -29.841 -8.940 1.00 59.46 102 PHE B C 1
ATOM 5321 O O . PHE B 1 83 ? 31.989 -30.744 -9.472 1.00 58.72 102 PHE B O 1
ATOM 5338 N N . LYS B 1 84 ? 33.713 -30.066 -8.189 1.00 62.15 103 LYS B N 1
ATOM 5339 C CA . LYS B 1 84 ? 34.141 -31.420 -7.831 1.00 72.03 103 LYS B CA 1
ATOM 5340 C C . LYS B 1 84 ? 33.036 -32.227 -7.169 1.00 68.28 103 LYS B C 1
ATOM 5341 O O . LYS B 1 84 ? 32.875 -33.418 -7.438 1.00 58.12 103 LYS B O 1
ATOM 5360 N N . GLU B 1 85 ? 32.272 -31.566 -6.310 1.00 62.09 104 GLU B N 1
ATOM 5361 C CA . GLU B 1 85 ? 31.199 -32.221 -5.581 1.00 67.17 104 GLU B CA 1
ATOM 5362 C C . GLU B 1 85 ? 30.061 -32.597 -6.523 1.00 67.07 104 GLU B C 1
ATOM 5363 O O . GLU B 1 85 ? 29.481 -33.678 -6.411 1.00 76.97 104 GLU B O 1
ATOM 5375 N N . ASN B 1 86 ? 29.749 -31.699 -7.452 1.00 60.31 105 ASN B N 1
ATOM 5376 C CA . ASN B 1 86 ? 28.710 -31.946 -8.446 1.00 62.38 105 ASN B CA 1
ATOM 5377 C C . ASN B 1 86 ? 29.057 -33.086 -9.402 1.00 62.41 105 ASN B C 1
ATOM 5378 O O . ASN B 1 86 ? 28.179 -33.843 -9.816 1.00 67.82 105 ASN B O 1
ATOM 5389 N N . LEU B 1 87 ? 30.335 -33.208 -9.751 1.00 54.03 106 LEU B N 1
ATOM 5390 C CA . LEU B 1 87 ? 30.784 -34.300 -10.610 1.00 63.13 106 LEU B CA 1
ATOM 5391 C C . LEU B 1 87 ? 30.631 -35.623 -9.878 1.00 60.47 106 LEU B C 1
ATOM 5392 O O . LEU B 1 87 ? 30.272 -36.642 -10.470 1.00 49.06 106 LEU B O 1
ATOM 5408 N N . GLU B 1 88 ? 30.917 -35.595 -8.583 1.00 59.22 107 GLU B N 1
ATOM 5409 C CA . GLU B 1 88 ? 30.781 -36.768 -7.731 1.00 61.49 107 GLU B CA 1
ATOM 5410 C C . GLU B 1 88 ? 29.332 -37.213 -7.620 1.00 52.87 107 GLU B C 1
ATOM 5411 O O . GLU B 1 88 ? 29.031 -38.407 -7.663 1.00 54.82 107 GLU B O 1
ATOM 5423 N N . TYR B 1 89 ? 28.436 -36.243 -7.474 1.00 50.73 108 TYR B N 1
ATOM 5424 C CA . TYR B 1 89 ? 27.021 -36.534 -7.318 1.00 49.46 108 TYR B CA 1
ATOM 5425 C C . TYR B 1 89 ? 26.494 -37.131 -8.617 1.00 49.70 108 TYR B C 1
ATOM 5426 O O . TYR B 1 89 ? 25.753 -38.113 -8.605 1.00 43.11 108 TYR B O 1
ATOM 5444 N N . ASN B 1 90 ? 26.899 -36.539 -9.738 1.00 47.80 109 ASN B N 1
ATOM 5445 C CA . ASN B 1 90 ? 26.492 -37.019 -11.053 1.00 47.78 109 ASN B CA 1
ATOM 5446 C C . ASN B 1 90 ? 26.966 -38.442 -11.320 1.00 51.07 109 ASN B C 1
ATOM 5447 O O . ASN B 1 90 ? 26.242 -39.240 -11.913 1.00 50.07 109 ASN B O 1
ATOM 5458 N N . LEU B 1 91 ? 28.179 -38.760 -10.879 1.00 50.85 110 LEU B N 1
ATOM 5459 C CA . LEU B 1 91 ? 28.716 -40.106 -11.045 1.00 49.79 110 LEU B CA 1
ATOM 5460 C C . LEU B 1 91 ? 27.928 -41.134 -10.241 1.00 44.20 110 LEU B C 1
ATOM 5461 O O . LEU B 1 91 ? 27.665 -42.233 -10.727 1.00 52.21 110 LEU B O 1
ATOM 5477 N N . LEU B 1 92 ? 27.549 -40.779 -9.016 1.00 44.68 111 LEU B N 1
ATOM 5478 C CA . LEU B 1 92 ? 26.728 -41.664 -8.193 1.00 44.34 111 LEU B CA 1
ATOM 5479 C C . LEU B 1 92 ? 25.395 -41.975 -8.867 1.00 50.56 111 LEU B C 1
ATOM 5480 O O . LEU B 1 92 ? 24.959 -43.127 -8.904 1.00 47.30 111 LEU B O 1
ATOM 5496 N N . VAL B 1 93 ? 24.752 -40.942 -9.397 1.00 50.58 112 VAL B N 1
ATOM 5497 C CA . VAL B 1 93 ? 23.474 -41.111 -10.076 1.00 49.66 112 VAL B CA 1
ATOM 5498 C C . VAL B 1 93 ? 23.682 -41.942 -11.334 1.00 56.09 112 VAL B C 1
ATOM 5499 O O . VAL B 1 93 ? 22.867 -42.799 -11.674 1.00 45.76 112 VAL B O 1
ATOM 5512 N N . GLN B 1 94 ? 24.792 -41.681 -12.013 1.00 41.55 113 GLN B N 1
ATOM 5513 C CA . GLN B 1 94 ? 25.148 -42.398 -13.228 1.00 45.94 113 GLN B CA 1
ATOM 5514 C C . GLN B 1 94 ? 25.321 -43.890 -12.952 1.00 44.05 113 GLN B C 1
ATOM 5515 O O . GLN B 1 94 ? 24.860 -44.730 -13.724 1.00 48.03 113 GLN B O 1
ATOM 5529 N N . LYS B 1 95 ? 25.983 -44.214 -11.846 1.00 46.47 114 LYS B N 1
ATOM 5530 C CA . LYS B 1 95 ? 26.206 -45.605 -11.465 1.00 47.51 114 LYS B CA 1
ATOM 5531 C C . LYS B 1 95 ? 24.895 -46.319 -11.151 1.00 47.91 114 LYS B C 1
ATOM 5532 O O . LYS B 1 95 ? 24.700 -47.472 -11.537 1.00 51.38 114 LYS B O 1
ATOM 5551 N N . ALA B 1 96 ? 23.998 -45.632 -10.450 1.00 48.21 115 ALA B N 1
ATOM 5552 C CA . ALA B 1 96 ? 22.715 -46.217 -10.078 1.00 42.98 115 ALA B CA 1
ATOM 5553 C C . ALA B 1 96 ? 21.857 -46.458 -11.312 1.00 47.46 115 ALA B C 1
ATOM 5554 O O . ALA B 1 96 ? 21.075 -47.406 -11.356 1.00 48.36 115 ALA B O 1
ATOM 5561 N N . THR B 1 97 ? 22.015 -45.602 -12.316 1.00 46.42 116 THR B N 1
ATOM 5562 C CA . THR B 1 97 ? 21.255 -45.730 -13.552 1.00 49.40 116 THR B CA 1
ATOM 5563 C C . THR B 1 97 ? 21.796 -46.885 -14.389 1.00 50.47 116 THR B C 1
ATOM 5564 O O . THR B 1 97 ? 21.029 -47.651 -14.974 1.00 42.99 116 THR B O 1
ATOM 5575 N N . GLU B 1 98 ? 23.119 -47.006 -14.439 1.00 43.33 117 GLU B N 1
ATOM 5576 C CA . GLU B 1 98 ? 23.767 -48.096 -15.167 1.00 46.26 117 GLU B CA 1
ATOM 5577 C C . GLU B 1 98 ? 23.462 -49.454 -14.546 1.00 53.81 117 GLU B C 1
ATOM 5578 O O . GLU B 1 98 ? 23.332 -50.450 -15.257 1.00 49.62 117 GLU B O 1
ATOM 5590 N N . ALA B 1 99 ? 23.364 -49.495 -13.221 1.00 46.32 118 ALA B N 1
ATOM 5591 C CA . ALA B 1 99 ? 23.049 -50.733 -12.520 1.00 54.17 118 ALA B CA 1
ATOM 5592 C C . ALA B 1 99 ? 21.680 -51.272 -12.937 1.00 57.13 118 ALA B C 1
ATOM 5593 O O . ALA B 1 99 ? 21.402 -52.460 -12.784 1.00 60.56 118 ALA B O 1
ATOM 5600 N N . ASN B 1 100 ? 20.831 -50.390 -13.459 1.00 54.15 119 ASN B N 1
ATOM 5601 C CA . ASN B 1 100 ? 19.492 -50.767 -13.906 1.00 43.85 119 ASN B CA 1
ATOM 5602 C C . ASN B 1 100 ? 19.386 -50.920 -15.425 1.00 50.78 119 ASN B C 1
ATOM 5603 O O . ASN B 1 100 ? 18.285 -51.062 -15.962 1.00 55.70 119 ASN B O 1
ATOM 5614 N N . MET B 1 101 ? 20.524 -50.896 -16.114 1.00 46.12 120 MET B N 1
ATOM 5615 C CA . MET B 1 101 ? 20.525 -51.025 -17.568 1.00 60.08 120 MET B CA 1
ATOM 5616 C C . MET B 1 101 ? 20.680 -52.484 -17.963 1.00 61.32 120 MET B C 1
ATOM 5617 O O . MET B 1 101 ? 21.462 -53.222 -17.362 1.00 68.12 120 MET B O 1
ATOM 5631 N N . ASP B 1 102 ? 19.929 -52.891 -18.979 1.00 76.37 121 ASP B N 1
ATOM 5632 C CA . ASP B 1 102 ? 20.132 -54.180 -19.617 1.00 88.80 121 ASP B CA 1
ATOM 5633 C C . ASP B 1 102 ? 21.097 -53.966 -20.781 1.00 85.65 121 ASP B C 1
ATOM 5634 O O . ASP B 1 102 ? 20.732 -53.377 -21.800 1.00 90.35 121 ASP B O 1
ATOM 5643 N N . VAL B 1 103 ? 22.330 -54.430 -20.610 1.00 69.02 122 VAL B N 1
ATOM 5644 C CA . VAL B 1 103 ? 23.346 -54.367 -21.658 1.00 63.99 122 VAL B CA 1
ATOM 5645 C C . VAL B 1 103 ? 23.558 -55.772 -22.197 1.00 85.11 122 VAL B C 1
ATOM 5646 O O . VAL B 1 103 ? 24.614 -56.377 -22.010 1.00 95.26 122 VAL B O 1
ATOM 5659 N N . SER B 1 104 ? 22.506 -56.319 -22.797 1.00 91.70 123 SER B N 1
ATOM 5660 C CA . SER B 1 104 ? 22.587 -57.630 -23.422 1.00 84.88 123 SER B CA 1
ATOM 5661 C C . SER B 1 104 ? 23.057 -57.461 -24.852 1.00 92.72 123 SER B C 1
ATOM 5662 O O . SER B 1 104 ? 22.845 -56.415 -25.465 1.00 91.35 123 SER B O 1
ATOM 5670 N N . GLU B 1 105 ? 23.686 -58.502 -25.379 1.00 109.04 124 GLU B N 1
ATOM 5671 C CA . GLU B 1 105 ? 24.157 -58.492 -26.752 1.00 110.64 124 GLU B CA 1
ATOM 5672 C C . GLU B 1 105 ? 23.052 -58.120 -27.738 1.00 107.54 124 GLU B C 1
ATOM 5673 O O . GLU B 1 105 ? 23.287 -57.368 -28.683 1.00 105.07 124 GLU B O 1
ATOM 5685 N N . SER B 1 106 ? 21.839 -58.601 -27.486 1.00 106.37 125 SER B N 1
ATOM 5686 C CA . SER B 1 106 ? 20.721 -58.357 -28.392 1.00 105.09 125 SER B CA 1
ATOM 5687 C C . SER B 1 106 ? 20.339 -56.879 -28.449 1.00 103.72 125 SER B C 1
ATOM 5688 O O . SER B 1 106 ? 19.974 -56.368 -29.508 1.00 99.29 125 SER B O 1
ATOM 5696 N N . LYS B 1 107 ? 20.437 -56.191 -27.316 1.00 84.96 126 LYS B N 1
ATOM 5697 C CA . LYS B 1 107 ? 20.186 -54.754 -27.278 1.00 90.42 126 LYS B CA 1
ATOM 5698 C C . LYS B 1 107 ? 21.281 -53.991 -28.010 1.00 88.99 126 LYS B C 1
ATOM 5699 O O . LYS B 1 107 ? 21.000 -53.050 -28.753 1.00 88.30 126 LYS B O 1
ATOM 5718 N N . LEU B 1 108 ? 22.528 -54.393 -27.794 1.00 86.30 127 LEU B N 1
ATOM 5719 C CA . LEU B 1 108 ? 23.657 -53.743 -28.445 1.00 83.81 127 LEU B CA 1
ATOM 5720 C C . LEU B 1 108 ? 23.589 -53.950 -29.958 1.00 94.96 127 LEU B C 1
ATOM 5721 O O . LEU B 1 108 ? 23.818 -53.014 -30.726 1.00 96.68 127 LEU B O 1
ATOM 5737 N N . LYS B 1 109 ? 23.275 -55.171 -30.385 1.00 118.28 128 LYS B N 1
ATOM 5738 C CA . LYS B 1 109 ? 23.146 -55.466 -31.810 1.00 122.85 128 LYS B CA 1
ATOM 5739 C C . LYS B 1 109 ? 21.988 -54.680 -32.419 1.00 121.85 128 LYS B C 1
ATOM 5740 O O . LYS B 1 109 ? 22.066 -54.218 -33.557 1.00 120.29 128 LYS B O 1
ATOM 5759 N N . ALA B 1 110 ? 20.914 -54.534 -31.649 1.00 115.21 129 ALA B N 1
ATOM 5760 C CA . ALA B 1 110 ? 19.749 -53.769 -32.081 1.00 114.00 129 ALA B CA 1
ATOM 5761 C C . ALA B 1 110 ? 20.049 -52.275 -32.149 1.00 109.81 129 ALA B C 1
ATOM 5762 O O . ALA B 1 110 ? 19.576 -51.584 -33.045 1.00 109.32 129 ALA B O 1
ATOM 5769 N N . TYR B 1 111 ? 20.799 -51.769 -31.179 1.00 99.75 130 TYR B N 1
ATOM 5770 C CA . TYR B 1 111 ? 21.181 -50.360 -31.171 1.00 96.98 130 TYR B CA 1
ATOM 5771 C C . TYR B 1 111 ? 22.137 -50.016 -32.314 1.00 98.98 130 TYR B C 1
ATOM 5772 O O . TYR B 1 111 ? 22.120 -48.900 -32.835 1.00 99.88 130 TYR B O 1
ATOM 5790 N N . TYR B 1 112 ? 22.973 -50.979 -32.689 1.00 105.71 131 TYR B N 1
ATOM 5791 C CA . TYR B 1 112 ? 23.974 -50.783 -33.735 1.00 113.54 131 TYR B CA 1
ATOM 5792 C C . TYR B 1 112 ? 23.412 -50.307 -35.081 1.00 121.90 131 TYR B C 1
ATOM 5793 O O . TYR B 1 112 ? 24.018 -49.457 -35.734 1.00 119.38 131 TYR B O 1
ATOM 5811 N N . LYS B 1 113 ? 22.265 -50.840 -35.496 1.00 136.51 132 LYS B N 1
ATOM 5812 C CA . LYS B 1 113 ? 21.680 -50.467 -36.789 1.00 142.22 132 LYS B CA 1
ATOM 5813 C C . LYS B 1 113 ? 21.315 -48.983 -36.902 1.00 138.20 132 LYS B C 1
ATOM 5814 O O . LYS B 1 113 ? 21.514 -48.375 -37.955 1.00 144.07 132 LYS B O 1
ATOM 5833 N N . THR B 1 114 ? 20.787 -48.401 -35.830 1.00 121.09 133 THR B N 1
ATOM 5834 C CA . THR B 1 114 ? 20.381 -46.996 -35.855 1.00 116.37 133 THR B CA 1
ATOM 5835 C C . THR B 1 114 ? 21.562 -46.051 -35.643 1.00 116.15 133 THR B C 1
ATOM 5836 O O . THR B 1 114 ? 21.572 -44.929 -36.152 1.00 119.50 133 THR B O 1
ATOM 5847 N N . TRP B 1 115 ? 22.548 -46.511 -34.882 1.00 111.76 134 TRP B N 1
ATOM 5848 C CA . TRP B 1 115 ? 23.693 -45.691 -34.496 1.00 106.32 134 TRP B CA 1
ATOM 5849 C C . TRP B 1 115 ? 24.515 -45.155 -35.667 1.00 108.19 134 TRP B C 1
ATOM 5850 O O . TRP B 1 115 ? 24.653 -45.813 -36.698 1.00 109.52 134 TRP B O 1
ATOM 5871 N N . GLU B 1 116 ? 25.049 -43.948 -35.491 1.00 115.21 135 GLU B N 1
ATOM 5872 C CA . GLU B 1 116 ? 26.055 -43.397 -36.393 1.00 114.17 135 GLU B CA 1
ATOM 5873 C C . GLU B 1 116 ? 27.177 -42.780 -35.557 1.00 112.63 135 GLU B C 1
ATOM 5874 O O . GLU B 1 116 ? 26.918 -42.236 -34.483 1.00 116.59 135 GLU B O 1
ATOM 5886 N N . PRO B 1 117 ? 28.425 -42.842 -36.052 1.00 98.92 136 PRO B N 1
ATOM 5887 C CA . PRO B 1 117 ? 29.526 -42.123 -35.397 1.00 99.04 136 PRO B CA 1
ATOM 5888 C C . PRO B 1 117 ? 29.372 -40.603 -35.431 1.00 100.35 136 PRO B C 1
ATOM 5889 O O . PRO B 1 117 ? 28.575 -40.084 -36.210 1.00 101.90 136 PRO B O 1
ATOM 5900 N N . ASP B 1 118 ? 30.129 -39.909 -34.585 1.00 106.27 137 ASP B N 1
ATOM 5901 C CA . ASP B 1 118 ? 30.118 -38.448 -34.548 1.00 114.37 137 ASP B CA 1
ATOM 5902 C C . ASP B 1 118 ? 30.580 -37.833 -35.869 1.00 112.89 137 ASP B C 1
ATOM 5903 O O . ASP B 1 118 ? 31.357 -38.437 -36.611 1.00 114.11 137 ASP B O 1
ATOM 5912 N N . ILE B 1 119 ? 30.090 -36.627 -36.145 1.00 94.77 138 ILE B N 1
ATOM 5913 C CA . ILE B 1 119 ? 30.432 -35.888 -37.357 1.00 95.84 138 ILE B CA 1
ATOM 5914 C C . ILE B 1 119 ? 30.959 -34.498 -36.987 1.00 100.16 138 ILE B C 1
ATOM 5915 O O . ILE B 1 119 ? 30.464 -33.874 -36.047 1.00 101.11 138 ILE B O 1
ATOM 5931 N N . THR B 1 120 ? 31.959 -34.022 -37.727 1.00 103.63 139 THR B N 1
ATOM 5932 C CA . THR B 1 120 ? 32.522 -32.690 -37.508 1.00 102.50 139 THR B CA 1
ATOM 5933 C C . THR B 1 120 ? 32.276 -31.803 -38.723 1.00 103.51 139 THR B C 1
ATOM 5934 O O . THR B 1 120 ? 32.601 -32.182 -39.848 1.00 102.68 139 THR B O 1
ATOM 5945 N N . VAL B 1 121 ? 31.689 -30.632 -38.492 1.00 104.23 140 VAL B N 1
ATOM 5946 C CA . VAL B 1 121 ? 31.390 -29.695 -39.569 1.00 105.58 140 VAL B CA 1
ATOM 5947 C C . VAL B 1 121 ? 31.746 -28.261 -39.182 1.00 110.97 140 VAL B C 1
ATOM 5948 O O . VAL B 1 121 ? 32.052 -27.968 -38.025 1.00 108.60 140 VAL B O 1
ATOM 5961 N N . ARG B 1 122 ? 31.691 -27.377 -40.173 1.00 128.35 141 ARG B N 1
ATOM 5962 C CA . ARG B 1 122 ? 31.686 -25.933 -39.958 1.00 128.11 141 ARG B CA 1
ATOM 5963 C C . ARG B 1 122 ? 30.292 -25.435 -40.301 1.00 126.80 141 ARG B C 1
ATOM 5964 O O . ARG B 1 122 ? 29.542 -26.138 -40.976 1.00 129.47 141 ARG B O 1
ATOM 5985 N N . HIS B 1 123 ? 29.927 -24.239 -39.847 1.00 114.51 142 HIS B N 1
ATOM 5986 C CA . HIS B 1 123 ? 28.683 -23.640 -40.317 1.00 114.83 142 HIS B CA 1
ATOM 5987 C C . HIS B 1 123 ? 28.691 -22.114 -40.274 1.00 119.20 142 HIS B C 1
ATOM 5988 O O . HIS B 1 123 ? 29.543 -21.497 -39.635 1.00 118.48 142 HIS B O 1
ATOM 6002 N N . ILE B 1 124 ? 27.722 -21.525 -40.969 1.00 118.02 143 ILE B N 1
ATOM 6003 C CA . ILE B 1 124 ? 27.524 -20.082 -40.997 1.00 121.59 143 ILE B CA 1
ATOM 6004 C C . ILE B 1 124 ? 26.074 -19.804 -40.635 1.00 121.48 143 ILE B C 1
ATOM 6005 O O . ILE B 1 124 ? 25.174 -20.344 -41.266 1.00 119.50 143 ILE B O 1
ATOM 6021 N N . LEU B 1 125 ? 25.850 -18.947 -39.643 1.00 122.01 144 LEU B N 1
ATOM 6022 C CA . LEU B 1 125 ? 24.496 -18.650 -39.179 1.00 122.34 144 LEU B CA 1
ATOM 6023 C C . LEU B 1 125 ? 24.096 -17.224 -39.529 1.00 124.52 144 LEU B C 1
ATOM 6024 O O . LEU B 1 125 ? 24.840 -16.279 -39.274 1.00 126.17 144 LEU B O 1
ATOM 6040 N N . VAL B 1 126 ? 22.917 -17.085 -40.128 1.00 124.73 145 VAL B N 1
ATOM 6041 C CA . VAL B 1 126 ? 22.396 -15.779 -40.514 1.00 127.19 145 VAL B CA 1
ATOM 6042 C C . VAL B 1 126 ? 20.890 -15.669 -40.264 1.00 129.55 145 VAL B C 1
ATOM 6043 O O . VAL B 1 126 ? 20.201 -16.675 -40.096 1.00 124.75 145 VAL B O 1
ATOM 6056 N N . ASP B 1 127 ? 20.392 -14.436 -40.236 1.00 146.94 146 ASP B N 1
ATOM 6057 C CA . ASP B 1 127 ? 19.022 -14.164 -39.806 1.00 152.63 146 ASP B CA 1
ATOM 6058 C C . ASP B 1 127 ? 17.952 -14.541 -40.832 1.00 153.81 146 ASP B C 1
ATOM 6059 O O . ASP B 1 127 ? 16.850 -14.940 -40.454 1.00 151.48 146 ASP B O 1
ATOM 6068 N N . ASP B 1 128 ? 18.264 -14.413 -42.120 1.00 156.30 147 ASP B N 1
ATOM 6069 C CA . ASP B 1 128 ? 17.275 -14.690 -43.160 1.00 155.33 147 ASP B CA 1
ATOM 6070 C C . ASP B 1 128 ? 17.901 -15.296 -44.416 1.00 153.57 147 ASP B C 1
ATOM 6071 O O . ASP B 1 128 ? 19.116 -15.258 -44.609 1.00 156.54 147 ASP B O 1
ATOM 6080 N N . GLU B 1 129 ? 17.040 -15.857 -45.259 1.00 148.12 148 GLU B N 1
ATOM 6081 C CA . GLU B 1 129 ? 17.457 -16.670 -46.396 1.00 145.11 148 GLU B CA 1
ATOM 6082 C C . GLU B 1 129 ? 18.156 -15.863 -47.493 1.00 148.72 148 GLU B C 1
ATOM 6083 O O . GLU B 1 129 ? 19.061 -16.368 -48.158 1.00 143.37 148 GLU B O 1
ATOM 6095 N N . ALA B 1 130 ? 17.731 -14.617 -47.686 1.00 163.04 149 ALA B N 1
ATOM 6096 C CA . ALA B 1 130 ? 18.313 -13.759 -48.718 1.00 167.21 149 ALA B CA 1
ATOM 6097 C C . ALA B 1 130 ? 19.777 -13.425 -48.432 1.00 161.55 149 ALA B C 1
ATOM 6098 O O . ALA B 1 130 ? 20.584 -13.320 -49.356 1.00 168.16 149 ALA B O 1
ATOM 6105 N N . THR B 1 131 ? 20.114 -13.224 -47.162 1.00 131.73 150 THR B N 1
ATOM 6106 C CA . THR B 1 131 ? 21.501 -12.961 -46.790 1.00 130.17 150 THR B CA 1
ATOM 6107 C C . THR B 1 131 ? 22.313 -14.211 -47.091 1.00 129.68 150 THR B C 1
ATOM 6108 O O . THR B 1 131 ? 23.434 -14.133 -47.590 1.00 128.55 150 THR B O 1
ATOM 6119 N N . ALA B 1 132 ? 21.737 -15.366 -46.778 1.00 136.25 151 ALA B N 1
ATOM 6120 C CA . ALA B 1 132 ? 22.369 -16.636 -47.098 1.00 136.44 151 ALA B CA 1
ATOM 6121 C C . ALA B 1 132 ? 22.485 -16.754 -48.610 1.00 142.09 151 ALA B C 1
ATOM 6122 O O . ALA B 1 132 ? 23.463 -17.293 -49.121 1.00 140.39 151 ALA B O 1
ATOM 6129 N N . LYS B 1 133 ? 21.468 -16.269 -49.318 1.00 150.14 152 LYS B N 1
ATOM 6130 C CA . LYS B 1 133 ? 21.476 -16.284 -50.777 1.00 149.01 152 LYS B CA 1
ATOM 6131 C C . LYS B 1 133 ? 22.618 -15.426 -51.317 1.00 149.18 152 LYS B C 1
ATOM 6132 O O . LYS B 1 133 ? 23.236 -15.776 -52.321 1.00 148.24 152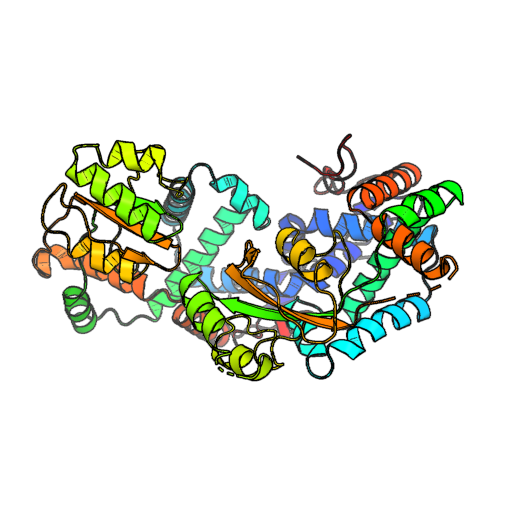 LYS B O 1
ATOM 6151 N N . GLU B 1 134 ? 22.886 -14.298 -50.668 1.00 152.02 153 GLU B N 1
ATOM 6152 C CA . GLU B 1 134 ? 24.061 -13.501 -51.003 1.00 153.25 153 GLU B CA 1
ATOM 6153 C C . GLU B 1 134 ? 25.300 -14.368 -50.769 1.00 149.21 153 GLU B C 1
ATOM 6154 O O . GLU B 1 134 ? 26.207 -14.419 -51.600 1.00 152.33 153 GLU B O 1
ATOM 6166 N N . ILE B 1 135 ? 25.324 -15.039 -49.619 1.00 127.24 154 ILE B N 1
ATOM 6167 C CA . ILE B 1 135 ? 26.379 -15.996 -49.283 1.00 125.91 154 ILE B CA 1
ATOM 6168 C C . ILE B 1 135 ? 26.307 -17.227 -50.198 1.00 127.00 154 ILE B C 1
ATOM 6169 O O . ILE B 1 135 ? 27.322 -17.869 -50.475 1.00 124.55 154 ILE B O 1
ATOM 6185 N N . GLN B 1 136 ? 25.096 -17.581 -50.621 1.00 144.44 155 GLN B N 1
ATOM 6186 C CA . GLN B 1 136 ? 24.877 -18.743 -51.481 1.00 148.03 155 GLN B CA 1
ATOM 6187 C C . GLN B 1 136 ? 25.557 -18.564 -52.825 1.00 147.78 155 GLN B C 1
ATOM 6188 O O . GLN B 1 136 ? 26.029 -19.522 -53.429 1.00 145.12 155 GLN B O 1
ATOM 6202 N N . THR B 1 137 ? 25.537 -17.330 -53.311 1.00 155.88 156 THR B N 1
ATOM 6203 C CA . THR B 1 137 ? 26.159 -16.977 -54.579 1.00 156.64 156 THR B CA 1
ATOM 6204 C C . THR B 1 137 ? 27.615 -16.523 -54.351 1.00 151.54 156 THR B C 1
ATOM 6205 O O . THR B 1 137 ? 28.427 -16.553 -55.276 1.00 155.91 156 THR B O 1
ATOM 6216 N N . LYS B 1 138 ? 27.944 -16.173 -53.104 1.00 128.38 157 LYS B N 1
ATOM 6217 C CA . LYS B 1 138 ? 29.242 -15.573 -52.731 1.00 126.83 157 LYS B CA 1
ATOM 6218 C C . LYS B 1 138 ? 30.485 -16.300 -53.236 1.00 125.85 157 LYS B C 1
ATOM 6219 O O . LYS B 1 138 ? 31.525 -15.671 -53.429 1.00 129.12 157 LYS B O 1
ATOM 6238 N N . LEU B 1 139 ? 30.394 -17.611 -53.431 1.00 130.80 158 LEU B N 1
ATOM 6239 C CA . LEU B 1 139 ? 31.551 -18.387 -53.865 1.00 127.00 158 LEU B CA 1
ATOM 6240 C C . LEU B 1 139 ? 32.148 -17.836 -55.156 1.00 131.31 158 LEU B C 1
ATOM 6241 O O . LEU B 1 139 ? 33.364 -17.668 -55.255 1.00 127.24 158 LEU B O 1
ATOM 6257 N N . LYS B 1 140 ? 31.272 -17.534 -56.112 1.00 151.88 159 LYS B N 1
ATOM 6258 C CA . LYS B 1 140 ? 31.634 -16.965 -57.414 1.00 155.57 159 LYS B CA 1
ATOM 6259 C C . LYS B 1 140 ? 32.984 -17.453 -57.932 1.00 156.10 159 LYS B C 1
ATOM 6260 O O . LYS B 1 140 ? 33.073 -18.499 -58.569 1.00 157.71 159 LYS B O 1
ATOM 6279 N N . GLU B 1 143 ? 34.820 -18.547 -53.458 1.00 134.69 162 GLU B N 1
ATOM 6280 C CA . GLU B 1 143 ? 35.816 -18.180 -52.454 1.00 137.45 162 GLU B CA 1
ATOM 6281 C C . GLU B 1 143 ? 35.460 -18.740 -51.077 1.00 134.62 162 GLU B C 1
ATOM 6282 O O . GLU B 1 143 ? 34.396 -19.327 -50.881 1.00 136.23 162 GLU B O 1
ATOM 6293 N N . LYS B 1 144 ? 36.367 -18.532 -50.131 1.00 133.91 163 LYS B N 1
ATOM 6294 C CA . LYS B 1 144 ? 36.570 -19.435 -49.007 1.00 133.84 163 LYS B CA 1
ATOM 6295 C C . LYS B 1 144 ? 35.491 -19.377 -47.925 1.00 136.58 163 LYS B C 1
ATOM 6296 O O . LYS B 1 144 ? 35.099 -18.305 -47.460 1.00 133.25 163 LYS B O 1
ATOM 6315 N N . PHE B 1 145 ? 35.009 -20.564 -47.559 1.00 147.36 164 PHE B N 1
ATOM 6316 C CA . PHE B 1 145 ? 33.966 -20.741 -46.549 1.00 149.23 164 PHE B CA 1
ATOM 6317 C C . PHE B 1 145 ? 34.334 -20.143 -45.197 1.00 146.37 164 PHE B C 1
ATOM 6318 O O . PHE B 1 145 ? 33.536 -19.432 -44.586 1.00 150.57 164 PHE B O 1
ATOM 6335 N N . THR B 1 146 ? 35.545 -20.436 -44.735 1.00 127.34 165 THR B N 1
ATOM 6336 C CA . THR B 1 146 ? 35.993 -19.954 -43.436 1.00 123.86 165 THR B CA 1
ATOM 6337 C C . THR B 1 146 ? 36.086 -18.435 -43.427 1.00 125.80 165 THR B C 1
ATOM 6338 O O . THR B 1 146 ? 35.791 -17.807 -42.417 1.00 125.23 165 THR B O 1
ATOM 6349 N N . ASP B 1 147 ? 36.467 -17.846 -44.558 1.00 153.54 166 ASP B N 1
ATOM 6350 C CA . ASP B 1 147 ? 36.567 -16.389 -44.655 1.00 167.56 166 ASP B CA 1
ATOM 6351 C C . ASP B 1 147 ? 35.218 -15.699 -44.491 1.00 169.73 166 ASP B C 1
ATOM 6352 O O . ASP B 1 147 ? 35.127 -14.657 -43.842 1.00 165.92 166 ASP B O 1
ATOM 6361 N N . LEU B 1 148 ? 34.180 -16.265 -45.094 1.00 165.78 167 LEU B N 1
ATOM 6362 C CA . LEU B 1 148 ? 32.854 -15.663 -45.040 1.00 162.82 167 LEU B CA 1
ATOM 6363 C C . LEU B 1 148 ? 32.129 -15.966 -43.736 1.00 158.71 167 LEU B C 1
ATOM 6364 O O . LEU B 1 148 ? 31.170 -15.281 -43.386 1.00 160.22 167 LEU B O 1
ATOM 6380 N N . ALA B 1 149 ? 32.590 -16.981 -43.014 1.00 148.78 168 ALA B N 1
ATOM 6381 C CA . ALA B 1 149 ? 32.025 -17.285 -41.705 1.00 143.82 168 ALA B CA 1
ATOM 6382 C C . ALA B 1 149 ? 32.240 -16.133 -40.723 1.00 142.20 168 ALA B C 1
ATOM 6383 O O . ALA B 1 149 ? 31.288 -15.669 -40.096 1.00 145.60 168 ALA B O 1
ATOM 6390 N N . LYS B 1 150 ? 33.472 -15.649 -40.601 1.00 131.49 169 LYS B N 1
ATOM 6391 C CA . LYS B 1 150 ? 33.738 -14.520 -39.708 1.00 130.67 169 LYS B CA 1
ATOM 6392 C C . LYS B 1 150 ? 33.147 -13.245 -40.303 1.00 132.42 169 LYS B C 1
ATOM 6393 O O . LYS B 1 150 ? 32.865 -12.286 -39.584 1.00 134.01 169 LYS B O 1
ATOM 6412 N N . GLU B 1 151 ? 32.959 -13.243 -41.620 1.00 132.25 170 GLU B N 1
ATOM 6413 C CA . GLU B 1 151 ? 32.393 -12.091 -42.321 1.00 135.97 170 GLU B CA 1
ATOM 6414 C C . GLU B 1 151 ? 30.886 -11.964 -42.083 1.00 137.31 170 GLU B C 1
ATOM 6415 O O . GLU B 1 151 ? 30.381 -10.851 -41.926 1.00 135.64 170 GLU B O 1
ATOM 6427 N N . TYR B 1 152 ? 30.176 -13.093 -42.067 1.00 148.20 171 TYR B N 1
ATOM 6428 C CA . TYR B 1 152 ? 28.711 -13.087 -41.969 1.00 149.11 171 TYR B CA 1
ATOM 6429 C C . TYR B 1 152 ? 28.095 -13.758 -40.734 1.00 147.69 171 TYR B C 1
ATOM 6430 O O . TYR B 1 152 ? 27.015 -13.355 -40.302 1.00 145.98 171 TYR B O 1
ATOM 6448 N N . SER B 1 153 ? 28.750 -14.768 -40.166 1.00 148.32 172 SER B N 1
ATOM 6449 C CA . SER B 1 153 ? 28.089 -15.619 -39.169 1.00 147.11 172 SER B CA 1
ATOM 6450 C C . SER B 1 153 ? 27.778 -14.878 -37.868 1.00 146.70 172 SER B C 1
ATOM 6451 O O . SER B 1 153 ? 28.664 -14.284 -37.253 1.00 147.04 172 SER B O 1
ATOM 6459 N N . THR B 1 154 ? 26.512 -14.923 -37.458 1.00 143.00 173 THR B N 1
ATOM 6460 C CA . THR B 1 154 ? 26.078 -14.320 -36.198 1.00 142.96 173 THR B CA 1
ATOM 6461 C C . THR B 1 154 ? 26.317 -15.238 -34.994 1.00 140.78 173 THR B C 1
ATOM 6462 O O . THR B 1 154 ? 25.891 -14.931 -33.881 1.00 143.16 173 THR B O 1
ATOM 6473 N N . ASP B 1 155 ? 26.994 -16.361 -35.223 1.00 126.86 174 ASP B N 1
ATOM 6474 C CA . ASP B 1 155 ? 27.342 -17.292 -34.150 1.00 126.04 174 ASP B CA 1
ATOM 6475 C C . ASP B 1 155 ? 28.692 -16.922 -33.538 1.00 127.23 174 ASP B C 1
ATOM 6476 O O . ASP B 1 155 ? 29.737 -17.376 -34.004 1.00 126.83 174 ASP B O 1
ATOM 6485 N N . THR B 1 156 ? 28.662 -16.114 -32.483 1.00 131.36 175 THR B N 1
ATOM 6486 C CA . THR B 1 156 ? 29.882 -15.587 -31.876 1.00 133.12 175 THR B CA 1
ATOM 6487 C C . THR B 1 156 ? 30.771 -16.689 -31.296 1.00 133.53 175 THR B C 1
ATOM 6488 O O . THR B 1 156 ? 31.979 -16.506 -31.145 1.00 134.36 175 THR B O 1
ATOM 6499 N N . ALA B 1 157 ? 30.174 -17.835 -30.987 1.00 130.76 176 ALA B N 1
ATOM 6500 C CA . ALA B 1 157 ? 30.917 -18.952 -30.412 1.00 129.01 176 ALA B CA 1
ATOM 6501 C C . ALA B 1 157 ? 31.902 -19.554 -31.411 1.00 124.26 176 ALA B C 1
ATOM 6502 O O . ALA B 1 157 ? 32.939 -20.092 -31.020 1.00 123.15 176 ALA B O 1
ATOM 6509 N N . THR B 1 158 ? 31.569 -19.460 -32.696 1.00 122.89 177 THR B N 1
ATOM 6510 C CA . THR B 1 158 ? 32.316 -20.152 -33.744 1.00 121.91 177 THR B CA 1
ATOM 6511 C C . THR B 1 158 ? 32.785 -19.228 -34.870 1.00 123.79 177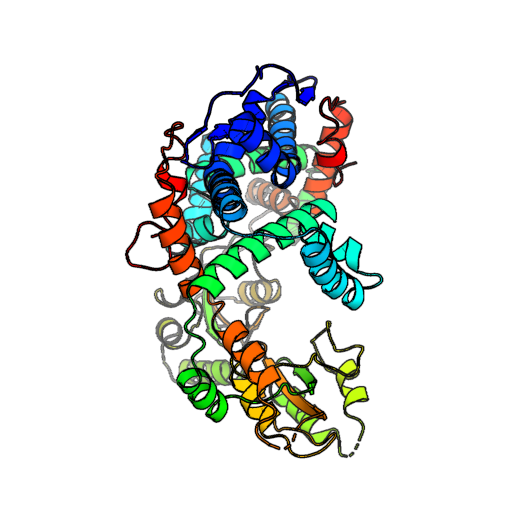 THR B C 1
ATOM 6512 O O . THR B 1 158 ? 33.607 -19.628 -35.695 1.00 122.59 177 THR B O 1
ATOM 6523 N N . SER B 1 159 ? 32.255 -18.007 -34.913 1.00 126.78 178 SER B N 1
ATOM 6524 C CA . SER B 1 159 ? 32.508 -17.096 -36.030 1.00 127.95 178 SER B CA 1
ATOM 6525 C C . SER B 1 159 ? 33.999 -16.847 -36.231 1.00 131.89 178 SER B C 1
ATOM 6526 O O . SER B 1 159 ? 34.494 -16.846 -37.358 1.00 127.09 178 SER B O 1
ATOM 6534 N N . THR B 1 160 ? 34.707 -16.648 -35.125 1.00 154.54 179 THR B N 1
ATOM 6535 C CA . THR B 1 160 ? 36.138 -16.378 -35.153 1.00 160.62 179 THR B CA 1
ATOM 6536 C C . THR B 1 160 ? 36.924 -17.561 -35.700 1.00 159.35 179 THR B C 1
ATOM 6537 O O . THR B 1 160 ? 37.965 -17.391 -36.335 1.00 162.75 179 THR B O 1
ATOM 6548 N N . ASN B 1 161 ? 36.408 -18.758 -35.445 1.00 138.15 180 ASN B N 1
ATOM 6549 C CA . ASN B 1 161 ? 37.091 -19.996 -35.796 1.00 135.90 180 ASN B CA 1
ATOM 6550 C C . ASN B 1 161 ? 36.613 -20.600 -37.114 1.00 136.96 180 ASN B C 1
ATOM 6551 O O . ASN B 1 161 ? 36.552 -21.821 -37.265 1.00 134.93 180 ASN B O 1
ATOM 6562 N N . GLY B 1 162 ? 36.274 -19.745 -38.071 1.00 138.79 181 GLY B N 1
ATOM 6563 C CA . GLY B 1 162 ? 35.824 -20.212 -39.368 1.00 138.24 181 GLY B CA 1
ATOM 6564 C C . GLY B 1 162 ? 34.492 -20.938 -39.298 1.00 144.94 181 GLY B C 1
ATOM 6565 O O . GLY B 1 162 ? 34.087 -21.587 -40.261 1.00 140.83 181 GLY B O 1
ATOM 6569 N N . GLY B 1 163 ? 33.812 -20.831 -38.159 1.00 168.48 182 GLY B N 1
ATOM 6570 C CA . GLY B 1 163 ? 32.538 -21.503 -37.962 1.00 172.31 182 GLY B CA 1
ATOM 6571 C C . GLY B 1 163 ? 32.636 -22.952 -37.509 1.00 164.00 182 GLY B C 1
ATOM 6572 O O . GLY B 1 163 ? 31.654 -23.691 -37.582 1.00 173.97 182 GLY B O 1
ATOM 6576 N N . LEU B 1 164 ? 33.814 -23.358 -37.040 1.00 115.31 183 LEU B N 1
ATOM 6577 C CA . LEU B 1 164 ? 34.065 -24.744 -36.626 1.00 105.50 183 LEU B CA 1
ATOM 6578 C C . LEU B 1 164 ? 33.159 -25.202 -35.481 1.00 107.28 183 LEU B C 1
ATOM 6579 O O . LEU B 1 164 ? 33.038 -24.517 -34.469 1.00 107.69 183 LEU B O 1
ATOM 6595 N N . LEU B 1 165 ? 32.533 -26.365 -35.648 1.00 106.29 184 LEU B N 1
ATOM 6596 C CA . LEU B 1 165 ? 31.731 -26.973 -34.586 1.00 106.24 184 LEU B CA 1
ATOM 6597 C C . LEU B 1 165 ? 32.442 -28.155 -33.924 1.00 108.38 184 LEU B C 1
ATOM 6598 O O . LEU B 1 165 ? 33.401 -28.699 -34.465 1.00 106.14 184 LEU B O 1
ATOM 6614 N N . ASP B 1 166 ? 31.972 -28.532 -32.738 1.00 125.04 185 ASP B N 1
ATOM 6615 C CA . ASP B 1 166 ? 32.425 -29.753 -32.071 1.00 127.24 185 ASP B CA 1
ATOM 6616 C C . ASP B 1 166 ? 31.904 -31.002 -32.791 1.00 122.09 185 ASP B C 1
ATOM 6617 O O . ASP B 1 166 ? 30.929 -30.922 -33.536 1.00 125.90 185 ASP B O 1
ATOM 6626 N N . PRO B 1 167 ? 32.552 -32.164 -32.578 1.00 112.22 186 PRO B N 1
ATOM 6627 C CA . PRO B 1 167 ? 31.935 -33.404 -33.070 1.00 107.25 186 PRO B CA 1
ATOM 6628 C C . PRO B 1 167 ? 30.604 -33.685 -32.366 1.00 105.96 186 PRO B C 1
ATOM 6629 O O . PRO B 1 167 ? 30.504 -33.441 -31.164 1.00 107.36 186 PRO B O 1
ATOM 6640 N N . PHE B 1 168 ? 29.603 -34.176 -33.096 1.00 104.76 187 PHE B N 1
ATOM 6641 C CA . PHE B 1 168 ? 28.310 -34.519 -32.497 1.00 105.81 187 PHE B CA 1
ATOM 6642 C C . PHE B 1 168 ? 27.637 -35.709 -33.192 1.00 105.76 187 PHE B C 1
ATOM 6643 O O . PHE B 1 168 ? 27.884 -35.962 -34.372 1.00 102.39 187 PHE B O 1
ATOM 6660 N N . GLY B 1 169 ? 26.786 -36.427 -32.455 1.00 119.12 188 GLY B N 1
ATOM 6661 C CA . GLY B 1 169 ? 26.040 -37.557 -32.995 1.00 124.22 188 GLY B CA 1
ATOM 6662 C C . GLY B 1 169 ? 24.554 -37.318 -33.218 1.00 125.86 188 GLY B C 1
ATOM 6663 O O . GLY B 1 169 ? 24.071 -36.203 -33.032 1.00 134.77 188 GLY B O 1
ATOM 6667 N N . PRO B 1 170 ? 23.816 -38.378 -33.613 1.00 107.02 189 PRO B N 1
ATOM 6668 C CA . PRO B 1 170 ? 22.359 -38.341 -33.823 1.00 104.94 189 PRO B CA 1
ATOM 6669 C C . PRO B 1 170 ? 21.544 -38.217 -32.547 1.00 112.64 189 PRO B C 1
ATOM 6670 O O . PRO B 1 170 ? 21.909 -38.753 -31.500 1.00 110.59 189 PRO B O 1
ATOM 6681 N N . GLY B 1 171 ? 20.431 -37.500 -32.662 1.00 131.42 190 GLY B N 1
ATOM 6682 C CA . GLY B 1 171 ? 19.584 -37.190 -31.526 1.00 137.04 190 GLY B CA 1
ATOM 6683 C C . GLY B 1 171 ? 20.152 -36.077 -30.663 1.00 141.94 190 GLY B C 1
ATOM 6684 O O . GLY B 1 171 ? 19.411 -35.339 -30.016 1.00 140.01 190 GLY B O 1
ATOM 6688 N N . GLU B 1 172 ? 21.477 -35.959 -30.660 1.00 163.79 191 GLU B N 1
ATOM 6689 C CA . GLU B 1 172 ? 22.180 -35.098 -29.719 1.00 171.40 191 GLU B CA 1
ATOM 6690 C C . GLU B 1 172 ? 22.235 -33.623 -30.123 1.00 166.79 191 GLU B C 1
ATOM 6691 O O . GLU B 1 172 ? 22.491 -32.767 -29.277 1.00 176.20 191 GLU B O 1
ATOM 6703 N N . MET B 1 173 ? 21.978 -33.326 -31.394 1.00 136.69 192 MET B N 1
ATOM 6704 C CA . MET B 1 173 ? 21.893 -31.936 -31.860 1.00 129.83 192 MET B CA 1
ATOM 6705 C C . MET B 1 173 ? 20.571 -31.676 -32.580 1.00 131.45 192 MET B C 1
ATOM 6706 O O . MET B 1 173 ? 19.800 -32.605 -32.829 1.00 126.38 192 MET B O 1
ATOM 6720 N N . ASP B 1 174 ? 20.317 -30.405 -32.891 1.00 148.78 193 ASP B N 1
ATOM 6721 C CA . ASP B 1 174 ? 19.085 -29.986 -33.564 1.00 153.32 193 ASP B CA 1
ATOM 6722 C C . ASP B 1 174 ? 18.796 -30.848 -34.786 1.00 150.49 193 ASP B C 1
ATOM 6723 O O . ASP B 1 174 ? 19.686 -31.118 -35.595 1.00 153.74 193 ASP B O 1
ATOM 6732 N N . GLU B 1 175 ? 17.542 -31.279 -34.907 1.00 137.39 194 GLU B N 1
ATOM 6733 C CA . GLU B 1 175 ? 17.190 -32.308 -35.878 1.00 129.28 194 GLU B CA 1
ATOM 6734 C C . GLU B 1 175 ? 17.462 -31.875 -37.316 1.00 123.29 194 GLU B C 1
ATOM 6735 O O . GLU B 1 175 ? 18.196 -32.552 -38.024 1.00 120.24 194 GLU B O 1
ATOM 6747 N N . THR B 1 176 ? 16.958 -30.711 -37.718 1.00 123.94 195 THR B N 1
ATOM 6748 C CA . THR B 1 176 ? 17.086 -30.265 -39.111 1.00 121.08 195 THR B CA 1
ATOM 6749 C C . THR B 1 176 ? 18.538 -30.048 -39.524 1.00 117.63 195 THR B C 1
ATOM 6750 O O . THR B 1 176 ? 18.939 -30.397 -40.635 1.00 112.68 195 THR B O 1
ATOM 6761 N N . PHE B 1 177 ? 19.315 -29.467 -38.619 1.00 99.64 196 PHE B N 1
ATOM 6762 C CA . PHE B 1 177 ? 20.728 -29.213 -38.850 1.00 98.30 196 PHE B CA 1
ATOM 6763 C C . PHE B 1 177 ? 21.477 -30.494 -39.163 1.00 100.57 196 PHE B C 1
ATOM 6764 O O . PHE B 1 177 ? 22.247 -30.564 -40.122 1.00 96.90 196 PHE B O 1
ATOM 6781 N N . GLU B 1 178 ? 21.254 -31.504 -38.335 1.00 135.78 197 GLU B N 1
ATOM 6782 C CA . GLU B 1 178 ? 21.980 -32.755 -38.453 1.00 141.93 197 GLU B CA 1
ATOM 6783 C C . GLU B 1 178 ? 21.649 -33.550 -39.715 1.00 130.33 197 GLU B C 1
ATOM 6784 O O . GLU B 1 178 ? 22.538 -34.155 -40.314 1.00 130.21 197 GLU B O 1
ATOM 6796 N N . LYS B 1 179 ? 20.370 -33.584 -40.087 1.00 98.65 198 LYS B N 1
ATOM 6797 C CA . LYS B 1 179 ? 19.938 -34.270 -41.305 1.00 96.44 198 LYS B CA 1
ATOM 6798 C C . LYS B 1 179 ? 20.808 -33.771 -42.451 1.00 92.81 198 LYS B C 1
ATOM 6799 O O . LYS B 1 179 ? 21.346 -34.552 -43.236 1.00 91.81 198 LYS B O 1
ATOM 6818 N N . ALA B 1 180 ? 20.917 -32.449 -42.535 1.00 104.38 199 ALA B N 1
ATOM 6819 C CA . ALA B 1 180 ? 21.698 -31.782 -43.567 1.00 103.25 199 ALA B CA 1
ATOM 6820 C C . ALA B 1 180 ? 23.192 -32.092 -43.452 1.00 102.09 199 ALA B C 1
ATOM 6821 O O . ALA B 1 180 ? 23.885 -32.214 -44.462 1.00 100.86 199 ALA B O 1
ATOM 6828 N N . ALA B 1 181 ? 23.682 -32.216 -42.221 1.00 94.10 200 ALA B N 1
ATOM 6829 C CA . ALA B 1 181 ? 25.103 -32.457 -41.978 1.00 94.59 200 ALA B CA 1
ATOM 6830 C C . ALA B 1 181 ? 25.555 -33.837 -42.448 1.00 93.73 200 ALA B C 1
ATOM 6831 O O . ALA B 1 181 ? 26.570 -33.963 -43.128 1.00 93.19 200 ALA B O 1
ATOM 6838 N N . TYR B 1 182 ? 24.808 -34.870 -42.077 1.00 93.66 201 TYR B N 1
ATOM 6839 C CA . TYR B 1 182 ? 25.175 -36.239 -42.429 1.00 92.94 201 TYR B CA 1
ATOM 6840 C C . TYR B 1 182 ? 24.986 -36.505 -43.917 1.00 91.22 201 TYR B C 1
ATOM 6841 O O . TYR B 1 182 ? 25.553 -37.451 -44.463 1.00 90.53 201 TYR B O 1
ATOM 6859 N N . ALA B 1 183 ? 24.184 -35.670 -44.566 1.00 91.73 202 ALA B N 1
ATOM 6860 C CA . ALA B 1 183 ? 24.003 -35.749 -46.009 1.00 90.05 202 ALA B CA 1
ATOM 6861 C C . ALA B 1 183 ? 25.276 -35.322 -46.742 1.00 92.90 202 ALA B C 1
ATOM 6862 O O . ALA B 1 183 ? 25.430 -35.589 -47.934 1.00 87.30 202 ALA B O 1
ATOM 6869 N N . LEU B 1 184 ? 26.186 -34.665 -46.026 1.00 104.82 203 LEU B N 1
ATOM 6870 C CA . LEU B 1 184 ? 27.464 -34.244 -46.600 1.00 108.10 203 LEU B CA 1
ATOM 6871 C C . LEU B 1 184 ? 28.333 -35.451 -46.940 1.00 109.46 203 LEU B C 1
ATOM 6872 O O . LEU B 1 184 ? 28.329 -36.450 -46.220 1.00 105.58 203 LEU B O 1
ATOM 6888 N N . GLU B 1 185 ? 29.070 -35.351 -48.044 1.00 122.05 204 GLU B N 1
ATOM 6889 C CA . GLU B 1 185 ? 29.770 -36.500 -48.611 1.00 126.06 204 GLU B CA 1
ATOM 6890 C C . GLU B 1 185 ? 31.281 -36.499 -48.358 1.00 125.22 204 GLU B C 1
ATOM 6891 O O . GLU B 1 185 ? 31.815 -37.435 -47.762 1.00 128.04 204 GLU B O 1
ATOM 6903 N N . ASN B 1 186 ? 31.956 -35.443 -48.810 1.00 110.69 205 ASN B N 1
ATOM 6904 C CA . ASN B 1 186 ? 33.419 -35.377 -48.779 1.00 104.78 205 ASN B CA 1
ATOM 6905 C C . ASN B 1 186 ? 33.954 -34.121 -48.103 1.00 112.23 205 ASN B C 1
ATOM 6906 O O . ASN B 1 186 ? 33.237 -33.132 -47.949 1.00 113.86 205 ASN B O 1
ATOM 6917 N N . LYS B 1 187 ? 35.222 -34.180 -47.703 1.00 116.35 206 LYS B N 1
ATOM 6918 C CA . LYS B 1 187 ? 35.908 -33.054 -47.073 1.00 111.97 206 LYS B CA 1
ATOM 6919 C C . LYS B 1 187 ? 35.650 -31.697 -47.736 1.00 118.79 206 LYS B C 1
ATOM 6920 O O . LYS B 1 187 ? 35.899 -31.504 -48.926 1.00 113.49 206 LYS B O 1
ATOM 6939 N N . ASP B 1 188 ? 35.122 -30.782 -46.922 1.00 164.69 207 ASP B N 1
ATOM 6940 C CA . ASP B 1 188 ? 34.927 -29.357 -47.243 1.00 172.26 207 ASP B CA 1
ATOM 6941 C C . ASP B 1 188 ? 33.807 -28.999 -48.233 1.00 168.12 207 ASP B C 1
ATOM 6942 O O . ASP B 1 188 ? 33.621 -27.820 -48.532 1.00 174.84 207 ASP B O 1
ATOM 6951 N N . ASP B 1 189 ? 33.089 -29.979 -48.773 1.00 136.58 208 ASP B N 1
ATOM 6952 C CA . ASP B 1 189 ? 31.907 -29.667 -49.587 1.00 136.47 208 ASP B CA 1
ATOM 6953 C C . ASP B 1 189 ? 30.753 -29.139 -48.721 1.00 134.53 208 ASP B C 1
ATOM 6954 O O . ASP B 1 189 ? 30.674 -29.435 -47.528 1.00 133.66 208 ASP B O 1
ATOM 6963 N N . VAL B 1 190 ? 29.854 -28.376 -49.345 1.00 141.24 209 VAL B N 1
ATOM 6964 C CA . VAL B 1 190 ? 28.895 -27.533 -48.623 1.00 142.92 209 VAL B CA 1
ATOM 6965 C C . VAL B 1 190 ? 27.403 -27.828 -48.870 1.00 136.24 209 VAL B C 1
ATOM 6966 O O . VAL B 1 190 ? 27.000 -28.210 -49.970 1.00 140.55 209 VAL B O 1
ATOM 6979 N N . SER B 1 191 ? 26.600 -27.643 -47.820 1.00 111.80 210 SER B N 1
ATOM 6980 C CA . SER B 1 191 ? 25.149 -27.859 -47.861 1.00 110.00 210 SER B CA 1
ATOM 6981 C C . SER B 1 191 ? 24.379 -26.737 -48.562 1.00 111.96 210 SER B C 1
ATOM 6982 O O . SER B 1 191 ? 24.937 -25.690 -48.880 1.00 114.59 210 SER B O 1
ATOM 6990 N N . GLY B 1 192 ? 23.089 -26.970 -48.800 1.00 112.43 211 GLY B N 1
ATOM 6991 C CA . GLY B 1 192 ? 22.162 -25.902 -49.139 1.00 114.04 211 GLY B CA 1
ATOM 6992 C C . GLY B 1 192 ? 21.759 -25.155 -47.881 1.00 114.87 211 GLY B C 1
ATOM 6993 O O . GLY B 1 192 ? 22.259 -25.462 -46.799 1.00 111.92 211 GLY B O 1
ATOM 6997 N N . ILE B 1 193 ? 20.862 -24.180 -48.006 1.00 128.30 212 ILE B N 1
ATOM 6998 C CA . ILE B 1 193 ? 20.401 -23.433 -46.835 1.00 133.92 212 ILE B CA 1
ATOM 6999 C C . ILE B 1 193 ? 19.493 -24.293 -45.951 1.00 127.76 212 ILE B C 1
ATOM 7000 O O . ILE B 1 193 ? 18.541 -24.914 -46.430 1.00 127.60 212 ILE B O 1
ATOM 7016 N N . VAL B 1 194 ? 19.818 -24.324 -44.662 1.00 115.29 213 VAL B N 1
ATOM 7017 C CA . VAL B 1 194 ? 19.049 -25.043 -43.652 1.00 110.94 213 VAL B CA 1
ATOM 7018 C C . VAL B 1 194 ? 18.349 -24.027 -42.756 1.00 111.41 213 VAL B C 1
ATOM 7019 O O . VAL B 1 194 ? 18.976 -23.056 -42.347 1.00 112.79 213 VAL B O 1
ATOM 7032 N N . LYS B 1 195 ? 17.081 -24.259 -42.417 1.00 120.20 214 LYS B N 1
ATOM 7033 C CA . LYS B 1 195 ? 16.358 -23.349 -41.528 1.00 120.64 214 LYS B CA 1
ATOM 7034 C C . LYS B 1 195 ? 16.113 -24.040 -40.192 1.00 119.94 214 LYS B C 1
ATOM 7035 O O . LYS B 1 195 ? 15.294 -24.954 -40.094 1.00 109.26 214 LYS B O 1
ATOM 7054 N N . SER B 1 196 ? 16.837 -23.598 -39.171 1.00 123.89 215 SER B N 1
ATOM 7055 C CA . SER B 1 196 ? 16.715 -24.144 -37.825 1.00 123.63 215 SER B CA 1
ATOM 7056 C C . SER B 1 196 ? 15.990 -23.179 -36.894 1.00 125.78 215 SER B C 1
ATOM 7057 O O . SER B 1 196 ? 15.505 -22.132 -37.323 1.00 116.66 215 SER B O 1
ATOM 7065 N N . THR B 1 197 ? 15.912 -23.547 -35.619 1.00 140.53 216 THR B N 1
ATOM 7066 C CA . THR B 1 197 ? 15.338 -22.681 -34.598 1.00 141.34 216 THR B CA 1
ATOM 7067 C C . THR B 1 197 ? 16.135 -21.385 -34.464 1.00 139.38 216 THR B C 1
ATOM 7068 O O . THR B 1 197 ? 15.587 -20.339 -34.116 1.00 133.92 216 THR B O 1
ATOM 7079 N N . TYR B 1 198 ? 17.431 -21.465 -34.748 1.00 131.79 217 TYR B N 1
ATOM 7080 C CA . TYR B 1 198 ? 18.333 -20.330 -34.579 1.00 126.07 217 TYR B CA 1
ATOM 7081 C C . TYR B 1 198 ? 18.317 -19.355 -35.755 1.00 122.70 217 TYR B C 1
ATOM 7082 O O . TYR B 1 198 ? 18.503 -18.151 -35.573 1.00 119.03 217 TYR B O 1
ATOM 7100 N N . GLY B 1 199 ? 18.086 -19.877 -36.955 1.00 112.13 218 GLY B N 1
ATOM 7101 C CA . GLY B 1 199 ? 18.150 -19.074 -38.164 1.00 111.10 218 GLY B CA 1
ATOM 7102 C C . GLY B 1 199 ? 18.415 -19.929 -39.388 1.00 116.27 218 GLY B C 1
ATOM 7103 O O . GLY B 1 199 ? 18.025 -21.098 -39.426 1.00 110.30 218 GLY B O 1
ATOM 7107 N N . TYR B 1 200 ? 19.104 -19.356 -40.372 1.00 118.41 219 TYR B N 1
ATOM 7108 C CA . TYR B 1 200 ? 19.441 -20.072 -41.604 1.00 124.45 219 TYR B CA 1
ATOM 7109 C C . TYR B 1 200 ? 20.927 -20.426 -41.623 1.00 121.39 219 TYR B C 1
ATOM 7110 O O . TYR B 1 200 ? 21.772 -19.569 -41.354 1.00 112.21 219 TYR B O 1
ATOM 7128 N N . HIS B 1 201 ? 21.243 -21.685 -41.943 1.00 116.66 220 HIS B N 1
ATOM 7129 C CA . HIS B 1 201 ? 22.634 -22.151 -41.960 1.00 118.24 220 HIS B CA 1
ATOM 7130 C C . HIS B 1 201 ? 23.145 -22.583 -43.330 1.00 118.96 220 HIS B C 1
ATOM 7131 O O . HIS B 1 201 ? 22.375 -22.970 -44.207 1.00 119.46 220 HIS B O 1
ATOM 7145 N N . LEU B 1 202 ? 24.464 -22.503 -43.490 1.00 111.72 221 LEU B N 1
ATOM 7146 C CA . LEU B 1 202 ? 25.196 -23.270 -44.493 1.00 114.09 221 LEU B CA 1
ATOM 7147 C C . LEU B 1 202 ? 26.214 -24.126 -43.740 1.00 112.55 221 LEU B C 1
ATOM 7148 O O . LEU B 1 202 ? 26.810 -23.650 -42.777 1.00 107.93 221 LEU B O 1
ATOM 7164 N N . ILE B 1 203 ? 26.412 -25.372 -44.169 1.00 124.48 222 ILE B N 1
ATOM 7165 C CA . ILE B 1 203 ? 27.261 -26.319 -43.434 1.00 119.31 222 ILE B CA 1
ATOM 7166 C C . ILE B 1 203 ? 28.359 -26.925 -44.312 1.00 118.38 222 ILE B C 1
ATOM 7167 O O . ILE B 1 203 ? 28.096 -27.337 -45.441 1.00 119.55 222 ILE B O 1
ATOM 7183 N N . GLN B 1 204 ? 29.584 -26.973 -43.784 1.00 124.99 223 GLN B N 1
ATOM 7184 C CA . GLN B 1 204 ? 30.720 -27.575 -44.488 1.00 130.29 223 GLN B CA 1
ATOM 7185 C C . GLN B 1 204 ? 31.348 -28.742 -43.701 1.00 128.52 223 GLN B C 1
ATOM 7186 O O . GLN B 1 204 ? 31.575 -28.638 -42.496 1.00 124.21 223 GLN B O 1
ATOM 7200 N N . LEU B 1 205 ? 31.619 -29.848 -44.396 1.00 126.79 224 LEU B N 1
ATOM 7201 C CA . LEU B 1 205 ? 32.214 -31.051 -43.793 1.00 125.55 224 LEU B CA 1
ATOM 7202 C C . LEU B 1 205 ? 33.727 -30.999 -43.614 1.00 129.82 224 LEU B C 1
ATOM 7203 O O . LEU B 1 205 ? 34.445 -30.563 -44.511 1.00 126.04 224 LEU B O 1
ATOM 7219 N N . VAL B 1 206 ? 34.203 -31.466 -42.461 1.00 147.45 225 VAL B N 1
ATOM 7220 C CA . VAL B 1 206 ? 35.632 -31.687 -42.256 1.00 148.93 225 VAL B CA 1
ATOM 7221 C C . VAL B 1 206 ? 35.933 -33.169 -42.021 1.00 138.81 225 VAL B C 1
ATOM 7222 O O . VAL B 1 206 ? 36.801 -33.731 -42.694 1.00 144.71 225 VAL B O 1
ATOM 7235 N N . LYS B 1 207 ? 35.222 -33.808 -41.090 1.00 115.66 226 LYS B N 1
ATOM 7236 C CA . LYS B 1 207 ? 35.475 -35.224 -40.827 1.00 107.86 226 LYS B CA 1
ATOM 7237 C C . LYS B 1 207 ? 34.219 -36.056 -40.611 1.00 112.37 226 LYS B C 1
ATOM 7238 O O . LYS B 1 207 ? 33.310 -35.693 -39.860 1.00 112.76 226 LYS B O 1
ATOM 7257 N N . LYS B 1 208 ? 34.209 -37.188 -41.305 1.00 110.22 227 LYS B N 1
ATOM 7258 C CA . LYS B 1 208 ? 33.192 -38.217 -41.182 1.00 108.13 227 LYS B CA 1
ATOM 7259 C C . LYS B 1 208 ? 33.909 -39.564 -41.155 1.00 109.22 227 LYS B C 1
ATOM 7260 O O . LYS B 1 208 ? 34.981 -39.700 -41.745 1.00 111.23 227 LYS B O 1
ATOM 7279 N N . THR B 1 209 ? 33.326 -40.550 -40.480 1.00 108.51 228 THR B N 1
ATOM 7280 C CA . THR B 1 209 ? 33.870 -41.906 -40.474 1.00 107.28 228 THR B CA 1
ATOM 7281 C C . THR B 1 209 ? 32.818 -42.920 -40.899 1.00 107.01 228 THR B C 1
ATOM 7282 O O . THR B 1 209 ? 31.655 -42.821 -40.509 1.00 109.37 228 THR B O 1
ATOM 7293 N N . ALA B 1 215 ? 34.492 -54.625 -39.590 1.00 112.31 234 ALA B N 1
ATOM 7294 C CA . ALA B 1 215 ? 33.941 -55.133 -38.340 1.00 110.47 234 ALA B CA 1
ATOM 7295 C C . ALA B 1 215 ? 32.926 -54.155 -37.760 1.00 112.86 234 ALA B C 1
ATOM 7296 O O . ALA B 1 215 ? 32.737 -53.060 -38.288 1.00 112.29 234 ALA B O 1
ATOM 7302 N N . LYS B 1 216 ? 32.279 -54.552 -36.668 1.00 101.79 235 LYS B N 1
ATOM 7303 C CA . LYS B 1 216 ? 31.316 -53.685 -36.000 1.00 86.27 235 LYS B CA 1
ATOM 7304 C C . LYS B 1 216 ? 32.025 -52.556 -35.262 1.00 110.39 235 LYS B C 1
ATOM 7305 O O . LYS B 1 216 ? 31.486 -51.453 -35.162 1.00 106.11 235 LYS B O 1
ATOM 7324 N N . GLU B 1 217 ? 33.218 -52.836 -34.734 1.00 136.56 236 GLU B N 1
ATOM 7325 C CA . GLU B 1 217 ? 33.986 -51.830 -33.999 1.00 143.31 236 GLU B CA 1
ATOM 7326 C C . GLU B 1 217 ? 33.183 -51.409 -32.762 1.00 141.78 236 GLU B C 1
ATOM 7327 O O . GLU B 1 217 ? 33.234 -50.263 -32.313 1.00 141.33 236 GLU B O 1
ATOM 7339 N N . LYS B 1 218 ? 32.446 -52.383 -32.236 1.00 131.62 237 LYS B N 1
ATOM 7340 C CA . LYS B 1 218 ? 31.341 -52.197 -31.293 1.00 127.31 237 LYS B CA 1
ATOM 7341 C C . LYS B 1 218 ? 31.622 -51.599 -29.907 1.00 124.17 237 LYS B C 1
ATOM 7342 O O . LYS B 1 218 ? 30.731 -50.984 -29.327 1.00 128.24 237 LYS B O 1
ATOM 7361 N N . ALA B 1 219 ? 32.813 -51.802 -29.351 1.00 109.63 238 ALA B N 1
ATOM 7362 C CA . ALA B 1 219 ? 33.069 -51.380 -27.971 1.00 104.02 238 ALA B CA 1
ATOM 7363 C C . ALA B 1 219 ? 32.773 -49.892 -27.798 1.00 99.21 238 ALA B C 1
ATOM 7364 O O . ALA B 1 219 ? 32.366 -49.450 -26.724 1.00 83.54 238 ALA B O 1
ATOM 7371 N N . ASN B 1 220 ? 32.969 -49.128 -28.866 1.00 101.07 239 ASN B N 1
ATO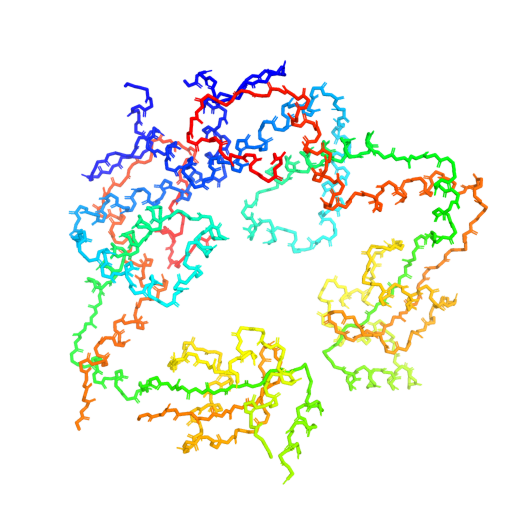M 7372 C CA . ASN B 1 220 ? 32.510 -47.747 -28.917 1.00 102.45 239 ASN B CA 1
ATOM 7373 C C . ASN B 1 220 ? 30.981 -47.670 -28.829 1.00 98.82 239 ASN B C 1
ATOM 7374 O O . ASN B 1 220 ? 30.438 -46.787 -28.165 1.00 89.29 239 ASN B O 1
ATOM 7385 N N . VAL B 1 221 ? 30.292 -48.582 -29.514 1.00 92.91 240 VAL B N 1
ATOM 7386 C CA . VAL B 1 221 ? 28.827 -48.611 -29.495 1.00 93.71 240 VAL B CA 1
ATOM 7387 C C . VAL B 1 221 ? 28.334 -48.920 -28.082 1.00 90.34 240 VAL B C 1
ATOM 7388 O O . VAL B 1 221 ? 27.331 -48.361 -27.640 1.00 75.97 240 VAL B O 1
ATOM 7401 N N . LYS B 1 222 ? 29.040 -49.803 -27.376 1.00 97.59 241 LYS B N 1
ATOM 7402 C CA . LYS B 1 222 ? 28.679 -50.130 -25.999 1.00 91.07 241 LYS B CA 1
ATOM 7403 C C . LYS B 1 222 ? 28.684 -48.841 -25.189 1.00 83.03 241 LYS B C 1
ATOM 7404 O O . LYS B 1 222 ? 27.781 -48.589 -24.392 1.00 82.34 241 LYS B O 1
ATOM 7423 N N . ALA B 1 223 ? 29.709 -48.024 -25.412 1.00 68.19 242 ALA B N 1
ATOM 7424 C CA . ALA B 1 223 ? 29.822 -46.732 -24.749 1.00 74.74 242 ALA B CA 1
ATOM 7425 C C . ALA B 1 223 ? 28.674 -45.822 -25.179 1.00 72.69 242 ALA B C 1
ATOM 7426 O O . ALA B 1 223 ? 28.104 -45.098 -24.362 1.00 56.98 242 ALA B O 1
ATOM 7433 N N . ALA B 1 224 ? 28.335 -45.870 -26.465 1.00 72.40 243 ALA B N 1
ATOM 7434 C CA . ALA B 1 224 ? 27.281 -45.024 -27.017 1.00 58.09 243 ALA B CA 1
ATOM 7435 C C . ALA B 1 224 ? 25.900 -45.428 -26.509 1.00 65.44 243 ALA B C 1
ATOM 7436 O O . ALA B 1 224 ? 25.063 -44.571 -26.227 1.00 65.37 243 ALA B O 1
ATOM 7443 N N . TYR B 1 225 ? 25.660 -46.731 -26.395 1.00 64.25 244 TYR B N 1
ATOM 7444 C CA . TYR B 1 225 ? 24.365 -47.220 -25.933 1.00 70.29 244 TYR B CA 1
ATOM 7445 C C . TYR B 1 225 ? 24.137 -46.808 -24.485 1.00 64.14 244 TYR B C 1
ATOM 7446 O O . TYR B 1 225 ? 23.051 -46.353 -24.125 1.00 58.56 244 TYR B O 1
ATOM 7464 N N . ILE B 1 226 ? 25.165 -46.975 -23.658 1.00 63.44 245 ILE B N 1
ATOM 7465 C CA . ILE B 1 226 ? 25.082 -46.606 -22.252 1.00 59.32 245 ILE B CA 1
ATOM 7466 C C . ILE B 1 226 ? 24.840 -45.102 -22.169 1.00 61.14 245 ILE B C 1
ATOM 7467 O O . ILE B 1 226 ? 24.067 -44.640 -21.332 1.00 60.70 245 ILE B O 1
ATOM 7483 N N . LYS B 1 227 ? 25.510 -44.344 -23.037 1.00 65.00 246 LYS B N 1
ATOM 7484 C CA . LYS B 1 227 ? 25.306 -42.898 -23.113 1.00 65.36 246 LYS B CA 1
ATOM 7485 C C . LYS B 1 227 ? 23.848 -42.539 -23.355 1.00 67.90 246 LYS B C 1
ATOM 7486 O O . LYS B 1 227 ? 23.274 -41.700 -22.660 1.00 61.85 246 LYS B O 1
ATOM 7505 N N . SER B 1 228 ? 23.257 -43.197 -24.347 1.00 57.82 247 SER B N 1
ATOM 7506 C CA . SER B 1 228 ? 21.893 -42.910 -24.767 1.00 61.45 247 SER B CA 1
ATOM 7507 C C . SER B 1 228 ? 20.864 -43.289 -23.710 1.00 54.67 247 SER B C 1
ATOM 7508 O O . SER B 1 228 ? 19.742 -42.783 -23.721 1.00 67.39 247 SER B O 1
ATOM 7516 N N . GLN B 1 229 ? 21.251 -44.172 -22.796 1.00 59.33 248 GLN B N 1
ATOM 7517 C CA . GLN B 1 229 ? 20.334 -44.653 -21.768 1.00 59.96 248 GLN B CA 1
ATOM 7518 C C . GLN B 1 229 ? 20.366 -43.802 -20.503 1.00 42.48 248 GLN B C 1
ATOM 7519 O O . GLN B 1 229 ? 19.564 -44.011 -19.593 1.00 48.25 248 GLN B O 1
ATOM 7533 N N . LEU B 1 230 ? 21.277 -42.836 -20.446 1.00 51.71 249 LEU B N 1
ATOM 7534 C CA . LEU B 1 230 ? 21.308 -41.904 -19.324 1.00 57.96 249 LEU B CA 1
ATOM 7535 C C . LEU B 1 230 ? 20.291 -40.789 -19.554 1.00 48.47 249 LEU B C 1
ATOM 7536 O O . LEU B 1 230 ? 20.629 -39.605 -19.579 1.00 58.07 249 LEU B O 1
ATOM 7552 N N . THR B 1 231 ? 19.037 -41.199 -19.719 1.00 49.40 250 THR B N 1
ATOM 7553 C CA . THR B 1 231 ? 17.920 -40.283 -19.888 1.00 45.90 250 THR B CA 1
ATOM 7554 C C . THR B 1 231 ? 17.404 -39.839 -18.527 1.00 55.93 250 THR B C 1
ATOM 7555 O O . THR B 1 231 ? 17.665 -40.493 -17.517 1.00 45.67 250 THR B O 1
ATOM 7566 N N . SER B 1 232 ? 16.675 -38.729 -18.498 1.00 42.15 251 SER B N 1
ATOM 7567 C CA . SER B 1 232 ? 16.086 -38.251 -17.254 1.00 58.27 251 SER B CA 1
ATOM 7568 C C . SER B 1 232 ? 15.086 -39.272 -16.702 1.00 44.72 251 SER B C 1
ATOM 7569 O O . SER B 1 232 ? 14.950 -39.422 -15.487 1.00 43.21 251 SER B O 1
ATOM 7577 N N . GLU B 1 233 ? 14.387 -39.969 -17.594 1.00 38.03 252 GLU B N 1
ATOM 7578 C CA . GLU B 1 233 ? 13.445 -41.007 -17.176 1.00 52.28 252 GLU B CA 1
ATOM 7579 C C . GLU B 1 233 ? 14.145 -42.166 -16.475 1.00 35.30 252 GLU B C 1
ATOM 7580 O O . GLU B 1 233 ? 13.704 -42.617 -15.418 1.00 36.76 252 GLU B O 1
ATOM 7592 N N . ASN B 1 234 ? 15.227 -42.656 -17.071 1.00 39.58 253 ASN B N 1
ATOM 7593 C CA . ASN B 1 234 ? 15.941 -43.798 -16.509 1.00 43.41 253 ASN B CA 1
ATOM 7594 C C . ASN B 1 234 ? 16.625 -43.425 -15.203 1.00 34.21 253 ASN B C 1
ATOM 7595 O O . ASN B 1 234 ? 16.644 -44.212 -14.256 1.00 38.46 253 ASN B O 1
ATOM 7606 N N . MET B 1 235 ? 17.179 -42.220 -15.156 1.00 35.15 254 MET B N 1
ATOM 7607 C CA . MET B 1 235 ? 17.823 -41.724 -13.948 1.00 40.17 254 MET B CA 1
ATOM 7608 C C . MET B 1 235 ? 16.803 -41.576 -12.819 1.00 43.13 254 MET B C 1
ATOM 7609 O O . MET B 1 235 ? 17.061 -41.973 -11.684 1.00 39.92 254 MET B O 1
ATOM 7623 N N . THR B 1 236 ? 15.633 -41.036 -13.144 1.00 40.67 255 THR B N 1
ATOM 7624 C CA . THR B 1 236 ? 14.560 -40.889 -12.163 1.00 39.81 255 THR B CA 1
ATOM 7625 C C . THR B 1 236 ? 14.069 -42.253 -11.685 1.00 39.61 255 THR B C 1
ATOM 7626 O O . THR B 1 236 ? 13.896 -42.477 -10.488 1.00 36.19 255 THR B O 1
ATOM 7637 N N . ALA B 1 237 ? 13.840 -43.154 -12.633 1.00 33.60 256 ALA B N 1
ATOM 7638 C CA . ALA B 1 237 ? 13.428 -44.519 -12.323 1.00 39.37 256 ALA B CA 1
ATOM 7639 C C . ALA B 1 237 ? 14.404 -45.203 -11.370 1.00 36.69 256 ALA B C 1
ATOM 7640 O O . ALA B 1 237 ? 14.000 -45.850 -10.403 1.00 41.51 256 ALA B O 1
ATOM 7647 N N . ALA B 1 238 ? 15.693 -45.051 -11.649 1.00 41.69 257 ALA B N 1
ATOM 7648 C CA . ALA B 1 238 ? 16.724 -45.679 -10.838 1.00 40.90 257 ALA B CA 1
ATOM 7649 C C . ALA B 1 238 ? 16.718 -45.118 -9.421 1.00 36.26 257 ALA B C 1
ATOM 7650 O O . ALA B 1 238 ? 16.854 -45.861 -8.450 1.00 39.76 257 ALA B O 1
ATOM 7657 N N . LEU B 1 239 ? 16.563 -43.804 -9.310 1.00 34.49 258 LEU B N 1
ATOM 7658 C CA . LEU B 1 239 ? 16.564 -43.140 -8.011 1.00 31.52 258 LEU B CA 1
ATOM 7659 C C . LEU B 1 239 ? 15.325 -43.494 -7.188 1.00 35.62 258 LEU B C 1
ATOM 7660 O O . LEU B 1 239 ? 15.397 -43.584 -5.962 1.00 33.19 258 LEU B O 1
ATOM 7676 N N . LYS B 1 240 ? 14.190 -43.676 -7.859 1.00 31.94 259 LYS B N 1
ATOM 7677 C CA . LYS B 1 240 ? 12.976 -44.147 -7.194 1.00 35.38 259 LYS B CA 1
ATOM 7678 C C . LYS B 1 240 ? 13.225 -45.456 -6.451 1.00 38.70 259 LYS B C 1
ATOM 7679 O O . LYS B 1 240 ? 12.768 -45.633 -5.322 1.00 37.48 259 LYS B O 1
ATOM 7698 N N . LYS B 1 241 ? 13.934 -46.378 -7.095 1.00 35.96 260 LYS B N 1
ATOM 7699 C CA . LYS B 1 241 ? 14.224 -47.673 -6.492 1.00 40.56 260 LYS B CA 1
ATOM 7700 C C . LYS B 1 241 ? 15.111 -47.517 -5.267 1.00 37.73 260 LYS B C 1
ATOM 7701 O O . LYS B 1 241 ? 14.893 -48.159 -4.238 1.00 40.85 260 LYS B O 1
ATOM 7720 N N . GLU B 1 242 ? 16.106 -46.646 -5.387 1.00 37.29 261 GLU B N 1
ATOM 7721 C CA . GLU B 1 242 ? 17.058 -46.416 -4.311 1.00 37.53 261 GLU B CA 1
ATOM 7722 C C . GLU B 1 242 ? 16.353 -45.752 -3.147 1.00 50.66 261 GLU B C 1
ATOM 7723 O O . GLU B 1 242 ? 16.567 -46.101 -1.986 1.00 45.74 261 GLU B O 1
ATOM 7735 N N . LEU B 1 243 ? 15.502 -44.790 -3.478 1.00 42.55 262 LEU B N 1
ATOM 7736 C CA . LEU B 1 243 ? 14.773 -44.032 -2.478 1.00 41.09 262 LEU B CA 1
ATOM 7737 C C . LEU B 1 243 ? 13.885 -44.968 -1.660 1.00 44.49 262 LEU B C 1
ATOM 7738 O O . LEU B 1 243 ? 13.844 -44.893 -0.432 1.00 49.14 262 LEU B O 1
ATOM 7754 N N . LYS B 1 244 ? 13.190 -45.861 -2.357 1.00 37.14 263 LYS B N 1
ATOM 7755 C CA . LYS B 1 244 ? 12.284 -46.812 -1.724 1.00 47.85 263 LYS B CA 1
ATOM 7756 C C . LYS B 1 244 ? 13.019 -47.765 -0.783 1.00 44.67 263 LYS B C 1
ATOM 7757 O O . LYS B 1 244 ? 12.558 -48.039 0.325 1.00 49.39 263 LYS B O 1
ATOM 7776 N N . ALA B 1 245 ? 14.166 -48.262 -1.232 1.00 41.18 264 ALA B N 1
ATOM 7777 C CA . ALA B 1 245 ? 14.947 -49.223 -0.460 1.00 49.31 264 ALA B CA 1
ATOM 7778 C C . ALA B 1 245 ? 15.563 -48.608 0.794 1.00 43.65 264 ALA B C 1
ATOM 7779 O O . ALA B 1 245 ? 15.938 -49.326 1.720 1.00 55.19 264 ALA B O 1
ATOM 7786 N N . ALA B 1 246 ? 15.662 -47.284 0.824 1.00 48.58 265 ALA B N 1
ATOM 7787 C CA . ALA B 1 246 ? 16.329 -46.593 1.924 1.00 42.03 265 ALA B CA 1
ATOM 7788 C C . ALA B 1 246 ? 15.417 -46.361 3.134 1.00 50.96 265 ALA B C 1
ATOM 7789 O O . ALA B 1 246 ? 15.903 -46.054 4.223 1.00 53.26 265 ALA B O 1
ATOM 7796 N N . ASN B 1 247 ? 14.108 -46.535 2.951 1.00 47.76 266 ASN B N 1
ATOM 7797 C CA . ASN B 1 247 ? 13.131 -46.315 4.023 1.00 59.11 266 ASN B CA 1
ATOM 7798 C C . ASN B 1 247 ? 13.293 -44.960 4.704 1.00 68.44 266 ASN B C 1
ATOM 7799 O O . ASN B 1 247 ? 13.551 -44.898 5.908 1.00 60.05 266 ASN B O 1
ATOM 7810 N N . ILE B 1 248 ? 13.132 -43.874 3.954 1.00 55.85 267 ILE B N 1
ATOM 7811 C CA . ILE B 1 248 ? 13.422 -42.561 4.512 1.00 53.70 267 ILE B CA 1
ATOM 7812 C C . ILE B 1 248 ? 12.280 -42.036 5.378 1.00 46.83 267 ILE B C 1
ATOM 7813 O O . ILE B 1 248 ? 11.108 -42.335 5.140 1.00 46.24 267 ILE B O 1
ATOM 7829 N N . ASP B 1 249 ? 12.650 -41.267 6.398 1.00 49.02 268 ASP B N 1
ATOM 7830 C CA . ASP B 1 249 ? 11.697 -40.623 7.294 1.00 56.24 268 ASP B CA 1
ATOM 7831 C C . ASP B 1 249 ? 12.010 -39.134 7.389 1.00 56.40 268 ASP B C 1
ATOM 7832 O O . ASP B 1 249 ? 13.062 -38.747 7.904 1.00 53.90 268 ASP B O 1
ATOM 7841 N N . ILE B 1 250 ? 11.103 -38.302 6.888 1.00 56.20 269 ILE B N 1
ATOM 7842 C CA . ILE B 1 250 ? 11.292 -36.856 6.916 1.00 43.97 269 ILE B CA 1
ATOM 7843 C C . ILE B 1 250 ? 10.836 -36.300 8.262 1.00 52.77 269 ILE B C 1
ATOM 7844 O O . ILE B 1 250 ? 9.668 -36.422 8.629 1.00 51.67 269 ILE B O 1
ATOM 7860 N N . LYS B 1 251 ? 11.762 -35.675 8.983 1.00 52.23 270 LYS B N 1
ATOM 7861 C CA . LYS B 1 251 ? 11.493 -35.201 10.336 1.00 60.21 270 LYS B CA 1
ATOM 7862 C C . LYS B 1 251 ? 11.016 -33.748 10.331 1.00 61.66 270 LYS B C 1
ATOM 7863 O O . LYS B 1 251 ? 10.196 -33.355 11.160 1.00 61.68 270 LYS B O 1
ATOM 7882 N N . ASP B 1 252 ? 11.528 -32.961 9.389 1.00 51.19 271 ASP B N 1
ATOM 7883 C CA . ASP B 1 252 ? 11.131 -31.563 9.250 1.00 42.71 271 ASP B CA 1
ATOM 7884 C C . ASP B 1 252 ? 9.972 -31.473 8.261 1.00 55.50 271 ASP B C 1
ATOM 7885 O O . ASP B 1 252 ? 10.148 -31.697 7.062 1.00 56.07 271 ASP B O 1
ATOM 7894 N N . SER B 1 253 ? 8.790 -31.140 8.769 1.00 62.91 272 SER B N 1
ATOM 7895 C CA . SER B 1 253 ? 7.578 -31.130 7.955 1.00 56.79 272 SER B CA 1
ATOM 7896 C C . SER B 1 253 ? 7.605 -30.063 6.862 1.00 50.95 272 SER B C 1
ATOM 7897 O O . SER B 1 253 ? 6.841 -30.138 5.901 1.00 46.78 272 SER B O 1
ATOM 7905 N N . ASP B 1 254 ? 8.479 -29.072 7.006 1.00 49.96 273 ASP B N 1
ATOM 7906 C CA . ASP B 1 254 ? 8.700 -28.098 5.939 1.00 54.14 273 ASP B CA 1
ATOM 7907 C C . ASP B 1 254 ? 9.202 -28.779 4.666 1.00 49.08 273 ASP B C 1
ATOM 7908 O O . ASP B 1 254 ? 9.016 -28.263 3.564 1.00 52.24 273 ASP B O 1
ATOM 7917 N N . LEU B 1 255 ? 9.837 -29.936 4.831 1.00 46.22 274 LEU B N 1
ATOM 7918 C CA . LEU B 1 255 ? 10.525 -30.614 3.734 1.00 40.55 274 LEU B CA 1
ATOM 7919 C C . LEU B 1 255 ? 9.777 -31.841 3.204 1.00 36.86 274 LEU B C 1
ATOM 7920 O O . LEU B 1 255 ? 10.307 -32.602 2.397 1.00 36.02 274 LEU B O 1
ATOM 7936 N N . LYS B 1 256 ? 8.539 -32.012 3.650 1.00 43.19 275 LYS B N 1
ATOM 7937 C CA . LYS B 1 256 ? 7.732 -33.182 3.309 1.00 51.66 275 LYS B CA 1
ATOM 7938 C C . LYS B 1 256 ? 7.551 -33.426 1.804 1.00 39.34 275 LYS B C 1
ATOM 7939 O O . LYS B 1 256 ? 7.291 -34.558 1.391 1.00 44.76 275 LYS B O 1
ATOM 7958 N N . ASP B 1 257 ? 7.683 -32.377 0.995 1.00 45.55 276 ASP B N 1
ATOM 7959 C CA . ASP B 1 257 ? 7.480 -32.483 -0.453 1.00 33.09 276 ASP B CA 1
ATOM 7960 C C . ASP B 1 257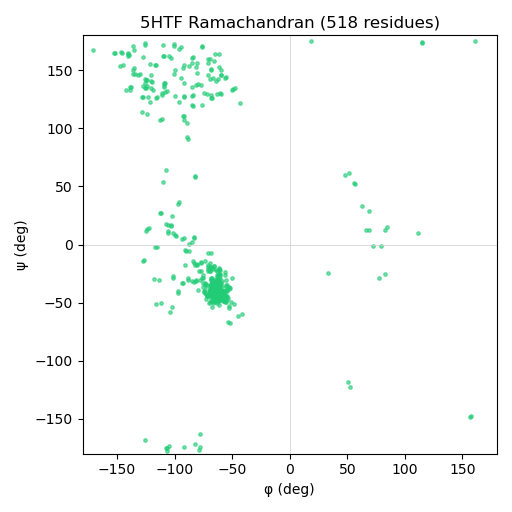 ? 8.797 -32.453 -1.223 1.00 32.34 276 ASP B C 1
ATOM 7961 O O . ASP B 1 257 ? 8.813 -32.220 -2.432 1.00 40.47 276 ASP B O 1
ATOM 7970 N N . ALA B 1 258 ? 9.899 -32.687 -0.522 1.00 34.74 277 ALA B N 1
ATOM 7971 C CA . ALA B 1 258 ? 11.224 -32.619 -1.129 1.00 31.05 277 ALA B CA 1
ATOM 7972 C C . ALA B 1 258 ? 11.442 -33.643 -2.252 1.00 48.11 277 ALA B C 1
ATOM 7973 O O . ALA B 1 258 ? 12.273 -33.421 -3.133 1.00 36.34 277 ALA B O 1
ATOM 7980 N N . PHE B 1 259 ? 10.717 -34.761 -2.214 1.00 35.93 278 PHE B N 1
ATOM 7981 C CA . PHE B 1 259 ? 10.906 -35.835 -3.196 1.00 35.13 278 PHE B CA 1
ATOM 7982 C C . PHE B 1 259 ? 9.713 -36.009 -4.146 1.00 41.59 278 PHE B C 1
ATOM 7983 O O . PHE B 1 259 ? 9.468 -37.105 -4.657 1.00 42.30 278 PHE B O 1
ATOM 8000 N N . ALA B 1 260 ? 8.978 -34.924 -4.372 1.00 34.69 279 ALA B N 1
ATOM 8001 C CA . ALA B 1 260 ? 7.785 -34.939 -5.218 1.00 39.75 279 ALA B CA 1
ATOM 8002 C C . ALA B 1 260 ? 8.079 -35.471 -6.623 1.00 52.33 279 ALA B C 1
ATOM 8003 O O . ALA B 1 260 ? 7.249 -36.158 -7.217 1.00 49.56 279 ALA B O 1
ATOM 8010 N N . ASP B 1 261 ? 9.256 -35.146 -7.154 1.00 44.04 280 ASP B N 1
ATOM 8011 C CA . ASP B 1 261 ? 9.643 -35.582 -8.495 1.00 48.10 280 ASP B CA 1
ATOM 8012 C C . ASP B 1 261 ? 9.863 -37.093 -8.581 1.00 49.58 280 ASP B C 1
ATOM 8013 O O . ASP B 1 261 ? 10.075 -37.628 -9.671 1.00 46.36 280 ASP B O 1
ATOM 8022 N N . TYR B 1 262 ? 9.828 -37.771 -7.436 1.00 36.14 281 TYR B N 1
ATOM 8023 C CA . TYR B 1 262 ? 10.139 -39.196 -7.377 1.00 43.78 281 TYR B CA 1
ATOM 8024 C C . TYR B 1 262 ? 9.029 -40.043 -6.753 1.00 36.85 281 TYR B C 1
ATOM 8025 O O . TYR B 1 262 ? 9.249 -41.213 -6.441 1.00 44.81 281 TYR B O 1
ATOM 8043 N N . THR B 1 263 ? 7.851 -39.454 -6.556 1.00 34.55 282 THR B N 1
ATOM 8044 C CA . THR B 1 263 ? 6.735 -40.169 -5.938 1.00 39.03 282 THR B CA 1
ATOM 8045 C C . THR B 1 263 ? 5.467 -40.228 -6.796 1.00 51.30 282 THR B C 1
ATOM 8046 O O . THR B 1 263 ? 4.396 -40.557 -6.288 1.00 46.80 282 THR B O 1
ATOM 8057 N N . SER B 1 264 ? 5.580 -39.903 -8.082 1.00 40.56 283 SER B N 1
ATOM 8058 C CA . SER B 1 264 ? 4.454 -40.037 -9.006 1.00 41.22 283 SER B CA 1
ATOM 8059 C C . SER B 1 264 ? 4.725 -41.170 -9.987 1.00 36.15 283 SER B C 1
ATOM 8060 O O . SER B 1 264 ? 5.829 -41.712 -10.028 1.00 35.61 283 SER B O 1
ATOM 8068 N N . THR B 1 265 ? 3.719 -41.525 -10.779 1.00 36.92 284 THR B N 1
ATOM 8069 C CA . THR B 1 265 ? 3.889 -42.545 -11.806 1.00 37.46 284 THR B CA 1
ATOM 8070 C C . THR B 1 265 ? 4.697 -41.997 -12.983 1.00 37.52 284 THR B C 1
ATOM 8071 O O . THR B 1 265 ? 5.180 -42.760 -13.821 1.00 36.91 284 THR B O 1
ATOM 8082 N N . SER B 1 266 ? 4.847 -40.674 -13.029 1.00 36.59 285 SER B N 1
ATOM 8083 C CA . SER B 1 266 ? 5.622 -40.014 -14.076 1.00 41.48 285 SER B CA 1
ATOM 8084 C C . SER B 1 266 ? 7.071 -39.828 -13.637 1.00 45.07 285 SER B C 1
ATOM 8085 O O . SER B 1 266 ? 7.470 -40.308 -12.577 1.00 38.46 285 SER B O 1
ATOM 8093 N N . SER B 1 267 ? 7.851 -39.124 -14.455 1.00 49.95 286 SER B N 1
ATOM 8094 C CA . SER B 1 267 ? 9.259 -38.878 -14.155 1.00 59.89 286 SER B CA 1
ATOM 8095 C C . SER B 1 267 ? 9.489 -37.461 -13.629 1.00 63.87 286 SER B C 1
ATOM 8096 O O . SER B 1 267 ? 10.592 -36.927 -13.742 1.00 69.04 286 SER B O 1
ATOM 8104 N N . THR B 1 268 ? 8.452 -36.858 -13.052 1.00 52.85 287 THR B N 1
ATOM 8105 C CA . THR B 1 268 ? 8.547 -35.491 -12.543 1.00 75.65 287 THR B CA 1
ATOM 8106 C C . THR B 1 268 ? 7.305 -35.103 -11.742 1.00 67.49 287 THR B C 1
ATOM 8107 O O . THR B 1 268 ? 6.290 -35.798 -11.784 1.00 52.49 287 THR B O 1
ATOM 8118 N N . SER B 1 269 ? 7.387 -33.988 -11.019 1.00 86.05 288 SER B N 1
ATOM 8119 C CA . SER B 1 269 ? 6.268 -33.519 -10.209 1.00 96.82 288 SER B CA 1
ATOM 8120 C C . SER B 1 269 ? 5.205 -32.839 -11.079 1.00 103.46 288 SER B C 1
ATOM 8121 O O . SER B 1 269 ? 5.211 -32.993 -12.301 1.00 98.87 288 SER B O 1
ATOM 8127 N N . SER B 1 270 ? 4.322 -32.080 -10.425 1.00 119.53 289 SER B N 1
ATOM 8128 C CA . SER B 1 270 ? 3.073 -31.559 -10.992 1.00 122.44 289 SER B CA 1
ATOM 8129 C C . SER B 1 270 ? 2.032 -32.662 -10.942 1.00 122.96 289 SER B C 1
ATOM 8130 O O . SER B 1 270 ? 2.053 -33.504 -10.044 1.00 119.92 289 SER B O 1
#

Nearest PDB structures (foldseek):
  5htf-assembly1_A  TM=1.004E+00  e=2.667E-44  Listeria monocytogenes EGD-e
  5htf-assembly1_B  TM=9.195E-01  e=1.577E-38  Listeria monocytogenes EGD-e
  5tvl-assembly1_D  TM=7.070E-01  e=3.906E-18  Streptococcus pneumoniae str. Canada MDR_19A
  4wo7-assembly1_B  TM=5.000E-01  e=4.302E-21  Bacillus subtilis subsp. subtilis str. 168
  6vj4-assembly1_A-2  TM=5.450E-01  e=2.105E-16  Bacillus anthracis

Solvent-accessible surface area: 30642 Å² total; per-residue (Å²): 136,104,25,76,70,26,3,0,102,18,103,31,32,41,3,28,65,65,80,0,17,70,26,0,15,100,58,35,0,60,88,20,0,35,58,40,0,0,61,48,9,0,91,106,115,44,112,30,60,117,170,54,5,73,62,36,36,125,102,59,68,122,109,91,35,155,52,11,109,65,44,14,84,96,94,76,42,86,94,94,19,26,63,102,58,10,37,29,57,12,2,9,34,48,2,2,57,70,72,27,74,58,49,89,85,89,8,108,43,42,47,142,92,19,53,19,75,0,17,0,55,7,1,22,5,118,65,82,74,39,0,99,87,0,49,74,49,43,184,116,62,78,141,7,42,72,0,0,120,117,37,13,72,29,121,90,14,14,110,95,2,0,68,36,110,76,4,4,32,72,104,80,42,116,70,9,20,123,22,0,35,78,15,132,94,133,81,53,56,14,46,51,8,107,5,118,172,6,43,10,2,0,20,3,32,125,84,68,161,46,27,86,35,77,177,26,108,80,79,0,90,46,23,19,33,133,52,58,37,58,85,147,51,42,45,49,2,10,94,122,10,12,171,64,10,117,39,68,55,112,28,85,94,1,142,81,6,6,66,113,38,134,43,97,69,25,4,0,108,18,129,33,33,36,1,26,65,76,76,0,19,81,31,0,16,111,51,29,0,58,66,9,0,26,72,42,0,0,58,40,7,0,94,101,121,39,101,31,63,115,157,59,3,83,52,42,40,124,130,98,70,128,138,84,45,157,48,11,114,63,44,13,84,99,89,86,44,85,73,95,22,18,71,87,74,10,28,44,91,15,1,8,61,60,0,2,65,68,65,28,80,57,40,88,77,85,12,114,55,53,87,158,99,60,82,35,69,0,22,0,40,8,3,18,7,119,64,97,62,39,0,125,83,8,74,71,64,108,197,166,146,26,46,73,16,0,114,111,61,13,79,29,117,91,13,16,106,86,3,0,74,41,91,82,14,2,59,80,99,106,42,112,62,16,11,144,23,0,43,84,13,138,82,150,48,82,74,16,47,50,13,104,10,126,165,2,42,9,8,0,17,3,52,132,95,110,133,72,126,102,78,100,0,103,58,14,19,42,123,50,53,52,60,87,110,42,68,14,47,2,6,54,133,8,15,170,67,9,103,47,66,50,105,27,80,93,2,142,88,7,9,42,57,34,106,42,149,63,47,80,35,151

CATH classification: 3.10.50.40